Protein AF-A0A497BIM4-F1 (afdb_monomer_lite)

Radius of gyration: 32.73 Å; chains: 1; bounding box: 86×65×111 Å

Sequence (757 aa):
MAKRKPKIADESLDAFLTRMHGKGIIATAAEALPPRTRDILPTPLSLDIALSGGIPDGTICLITGKPKSGKCVDSKTTFAVTNHGLLNLEELKTLSKIMVVSSTGEVQRVSSWYDNGIDDVVKINTKFGSAISVTHNHPLMILDNDGIQRWKNGQDIKIGDILLCRRGDNVWGNRSIDNGDAYVYGLLIGDGHITSSRIQLSTKDSVCYKAFVDFVTRRGGKVLTYAGKDHHFNSTKHGTILLREGFYIKKYKQVPTFIRTCNINNICNMLSGYFDADGTVEKSRVNATTNSETLAIQIKTILMNLGILSNIRIRHIIPPGQIESRKYWEISIQNIESIKMFKDCIDFRIPRKRKALESLCNRKSSTKCDTVPHLNKPITALQTAVVADRGYFLPKTMNNLRTTINRWKRGDRKARRDMVRKMLDQFFDYRHTKEYQAIELLIDPHLFFDQVTSLDIDTVHTADLSVPIGKSFLANGIVNHNTTLCLELLRNAQILDRPAFYINIEKRCTPALLSTIQGLDPKKLQVVPHQIDKPLTAEDYLNIIERIAKTQEKAVVVVDSIAALSTMTEQEEQIGSNKDMAGPAKLLSAFFRRAQQIVDSKNVILIFISQMMSNREPRGPKYVEKGGVAVQYACSVWLKVTWTQQWERNAETNAPDGHDMHITVQSSAMGRPLLPCVLPLRYGIGIDVVKDIVTTAENLGLIEKAGAWYSIPMFAGDGDPPKFQGLARLSNFLKENPDKLKQLETEVRDVVLPTGE

Foldseek 3Di:
DDDDDDDPPPDDPQNVVCVVPNHDPDDPCCSVCPPDPFDALADQLLVCLQQLHHHGFLFEEEEEEAVDLFAWWFQQQWWFQWQQFTDGLVRCQPDPQTWFQAPVLDTFTFPDKFFDFKDKWKWFAFPLGFTITIHQQWWWWWQDLQRDIDTDGSVRDDFFTKTKFFFQSQRAAADDDDLLVLLLLLQCLFQWDFDLFKTKGFALAPLNVVSVQVVQVVVVFGWDDDPNGIIMTGHNVVSNVVVVQPSDDQQARARRSSQRSHHLSSVLSSNLNNCLRQWAQDPQKIKGKGLHPRRLLRVCLSLRHNLQRKGWDWDFDAPVPHPHTGIMIMIIGGFLVSLVSNCVRHAHPRPVRNVSSVVNNPDDGDDLFAFQANCQNLLVVLQVVVCVPPVGRDDPVPVVLVVVSVCRNVVVDTHHLVSLVVSLVRVVVCCVPPSSVSSVVSSPSRIGIIGGRDIDMDIHGIMDTQGLPNQWGAISRIIGHDDFNVLVSQLSCVVVVAQAEEECLSNNDDPVNNLFAPRRDPVRYHYPGQDPVDGDALVRSLVVVLVCLQPGAQHEYEYPALLRHHHPCRVPDDPPDPPCPCVQLVVVLVSLVSSSVSSNVRSYYYYHYWHWDQDPDPPDDRTDTDNDCSSVVSGQWYKYFHHKAFDQADPVVRHGQWIKTWIFTQHHNNRDHRDIGIFTAGTSHGTPSLCSLVVLCVVVVCWDDDPQKIFRCVCQPVHRTDIDRHPVRVSVVCVVPVVVSVVSSVVSCPVSNDDDD

Secondary structure (DSSP, 8-state):
------------HHHHHHHHH-TTSS--HHHHS------EE---HHHHHHHTSSEESSEEEEEEE-S-SS--EETTT-EEEETTEEEEHHHHTT-SS-EEE-TTS-EEE--EEEEEEEEEEEEEEETTS-EEEEETT-EEEEE-TTS-EEEEETTT--TT-EEEEE--------B---HHHHHHHHHHHHHEEE-SSEEEEE---HHHHHHHHHHHHTTT---EEETTTEEEEE-HHHHHHHHHTT---TTS----HHHHTB-HHHHHHHHHHHHHHHEEEETTEEEEEES-HHHHHHHHHHHHHTT---EEEEEEE--TT-SSPEEEEEEEE--HHHHHHHHHHT--SSHHHHHHHHHHHTS------SEE---HHHHHHHHHHHHHHHS-SS-GGGHHHHHHHHHHHTTSS-EEHHHHHHHHGGGGGGTTSHHHHHHHHHT-TTEEEEEEEEEEEEEEEEEEEE-TTTS---BTTB------HHHHHHHHHHHTT--EEEEESSS---HHHHTTSTT--TTTEEEEPPPSSSPPPHHHHHHHHHHHHHHSTT-EEEEE-GGG---HHHHHSPTT--S-TTHHHHHHHHHHHHHHHHHHHHT-EEEEEEEEEE---TTS-SEEETT-THHHHH-SEEEEEEEEEEPPBPTTTSSB-EEEEEEEEEE-SSS-TTEEEEEEEETTTEE-HHHHHHHHHHHTTSSEEETTEEE-GGG-TTSPPPEEESHHHHHHHHHH-HHHHHHHHHHHHHHHSPP--

Structure (mmCIF, N/CA/C/O backbone):
data_AF-A0A497BIM4-F1
#
_entry.id   AF-A0A497BIM4-F1
#
loop_
_atom_site.group_PDB
_atom_site.id
_atom_site.type_symbol
_atom_site.label_atom_id
_atom_site.label_alt_id
_atom_site.label_comp_id
_atom_site.label_asym_id
_atom_site.label_entity_id
_atom_site.label_seq_id
_atom_site.pdbx_PDB_ins_code
_atom_site.Cartn_x
_atom_site.Cartn_y
_atom_site.Cartn_z
_atom_site.occupancy
_atom_site.B_iso_or_equiv
_atom_site.auth_seq_id
_atom_site.auth_comp_id
_atom_site.auth_asym_id
_atom_site.auth_atom_id
_atom_site.pdbx_PDB_model_num
ATOM 1 N N . MET A 1 1 ? 45.864 33.673 67.321 1.00 39.50 1 MET A N 1
ATOM 2 C CA . MET A 1 1 ? 44.747 33.615 66.350 1.00 39.50 1 MET A CA 1
ATOM 3 C C . MET A 1 1 ? 43.684 32.659 66.869 1.00 39.50 1 MET A C 1
ATOM 5 O O . MET A 1 1 ? 43.915 31.458 66.901 1.00 39.50 1 MET A O 1
ATOM 9 N N . ALA A 1 2 ? 42.556 33.193 67.337 1.00 44.94 2 ALA A N 1
ATOM 10 C CA . ALA A 1 2 ? 41.431 32.411 67.842 1.00 44.94 2 ALA A CA 1
ATOM 11 C C . ALA A 1 2 ? 40.571 31.892 66.676 1.00 44.94 2 ALA A C 1
ATOM 13 O O . ALA A 1 2 ? 40.090 32.684 65.867 1.00 44.94 2 ALA A O 1
ATOM 14 N N . LYS A 1 3 ? 40.345 30.575 66.595 1.00 45.78 3 LYS A N 1
ATOM 15 C CA . LYS A 1 3 ? 39.303 29.998 65.733 1.00 45.78 3 LYS A CA 1
ATOM 16 C C . LYS A 1 3 ? 38.019 29.834 66.543 1.00 45.78 3 LYS A C 1
ATOM 18 O O . LYS A 1 3 ? 37.928 28.979 67.418 1.00 45.78 3 LYS A O 1
ATOM 23 N N . ARG A 1 4 ? 37.029 30.666 66.213 1.00 48.44 4 ARG A N 1
ATOM 24 C CA . ARG A 1 4 ? 35.614 30.492 66.563 1.00 48.44 4 ARG A CA 1
ATOM 25 C C . ARG A 1 4 ? 35.123 29.123 66.067 1.00 48.44 4 ARG A C 1
ATOM 27 O O . ARG A 1 4 ? 35.264 28.824 64.885 1.00 48.44 4 ARG A O 1
ATOM 34 N N . LYS A 1 5 ? 34.473 28.348 66.936 1.00 44.19 5 LYS A N 1
ATOM 35 C CA . LYS A 1 5 ? 33.428 27.388 66.545 1.00 44.19 5 LYS A CA 1
ATOM 36 C C . LYS A 1 5 ? 32.089 27.979 67.001 1.00 44.19 5 LYS A C 1
ATOM 38 O O . LYS A 1 5 ? 31.977 28.290 68.187 1.00 44.19 5 LYS A O 1
ATOM 43 N N . PRO A 1 6 ? 31.099 28.188 66.119 1.00 46.53 6 PRO A N 1
ATOM 44 C CA . PRO A 1 6 ? 29.772 28.581 66.563 1.00 46.53 6 PRO A CA 1
ATOM 45 C C . PRO A 1 6 ? 29.041 27.356 67.128 1.00 46.53 6 PRO A C 1
ATOM 47 O O . PRO A 1 6 ? 29.073 26.275 66.542 1.00 46.53 6 PRO A O 1
ATOM 50 N N . LYS A 1 7 ? 28.401 27.547 68.286 1.00 48.41 7 LYS A N 1
ATOM 51 C CA . LYS A 1 7 ? 27.388 26.649 68.846 1.00 48.41 7 LYS A CA 1
ATOM 52 C C . LYS A 1 7 ? 26.208 26.596 67.870 1.00 48.41 7 LYS A C 1
ATOM 54 O O . LYS A 1 7 ? 25.489 27.584 67.752 1.00 48.41 7 LYS A O 1
ATOM 59 N N . ILE A 1 8 ? 26.014 25.471 67.191 1.00 53.88 8 ILE A N 1
ATOM 60 C CA . ILE A 1 8 ? 24.698 25.108 66.658 1.00 53.88 8 ILE A CA 1
ATOM 61 C C . ILE A 1 8 ? 23.973 24.478 67.845 1.00 53.88 8 ILE A C 1
ATOM 63 O O . ILE A 1 8 ? 24.391 23.434 68.339 1.00 53.88 8 ILE A O 1
ATOM 67 N N . ALA A 1 9 ? 22.998 25.204 68.386 1.00 55.97 9 ALA A N 1
ATOM 68 C CA . ALA A 1 9 ? 22.091 24.694 69.403 1.00 55.97 9 ALA A CA 1
ATOM 69 C C . ALA A 1 9 ? 21.208 23.593 68.797 1.00 55.97 9 ALA A C 1
ATOM 71 O O . ALA A 1 9 ? 20.933 23.643 67.598 1.00 55.97 9 ALA A O 1
ATOM 72 N N . ASP A 1 10 ? 20.790 22.644 69.638 1.00 60.59 10 ASP A N 1
ATOM 73 C CA . ASP A 1 10 ? 19.858 21.533 69.386 1.00 60.59 10 ASP A CA 1
ATOM 74 C C . ASP A 1 10 ? 18.480 22.004 68.864 1.00 60.59 10 ASP A C 1
ATOM 76 O O . ASP A 1 10 ? 17.450 21.846 69.517 1.00 60.59 10 ASP A O 1
ATOM 80 N N . GLU A 1 11 ? 18.428 22.628 67.688 1.00 66.88 11 GLU A N 1
ATOM 81 C CA . GLU A 1 11 ? 17.179 22.791 66.949 1.00 66.88 11 GLU A CA 1
ATOM 82 C C . GLU A 1 11 ? 16.790 21.397 66.442 1.00 66.88 11 GLU A C 1
ATOM 84 O O . GLU A 1 11 ? 17.564 20.751 65.730 1.00 66.88 11 GLU A O 1
ATOM 89 N N . SER A 1 12 ? 15.617 20.897 66.847 1.00 76.38 12 SER A N 1
ATOM 90 C CA . SER A 1 12 ? 15.132 19.616 66.336 1.00 76.38 12 SER A CA 1
ATOM 91 C C . SER A 1 12 ? 15.028 19.693 64.812 1.00 76.38 12 SER A C 1
ATOM 93 O O . SER A 1 12 ? 14.703 20.744 64.252 1.00 76.38 12 SER A O 1
ATOM 95 N N . LEU A 1 13 ? 15.300 18.580 64.127 1.00 75.12 13 LEU A N 1
ATOM 96 C CA . LEU A 1 13 ? 15.223 18.507 62.665 1.00 75.12 13 LEU A CA 1
ATOM 97 C C . LEU A 1 13 ? 13.883 19.053 62.141 1.00 75.12 13 LEU A C 1
ATOM 99 O O . LEU A 1 13 ? 13.851 19.761 61.139 1.00 75.12 13 LEU A O 1
ATOM 103 N N . ASP A 1 14 ? 12.798 18.778 62.863 1.00 75.19 14 ASP A N 1
ATOM 104 C CA . ASP A 1 14 ? 11.454 19.244 62.536 1.00 75.19 14 ASP A CA 1
ATOM 105 C C . ASP A 1 14 ? 11.292 20.770 62.662 1.00 75.19 14 ASP A C 1
ATOM 107 O O . ASP A 1 14 ? 10.736 21.413 61.768 1.00 75.19 14 ASP A O 1
ATOM 111 N N . ALA A 1 15 ? 11.851 21.381 63.714 1.00 77.62 15 ALA A N 1
ATOM 112 C CA . ALA A 1 15 ? 11.841 22.833 63.893 1.00 77.62 15 ALA A CA 1
ATOM 113 C C . ALA A 1 15 ? 12.691 23.543 62.826 1.00 77.62 15 ALA A C 1
ATOM 115 O O . ALA A 1 15 ? 12.239 24.521 62.224 1.00 77.62 15 ALA A O 1
ATOM 116 N N . PHE A 1 16 ? 13.876 22.997 62.527 1.00 80.69 16 PHE A N 1
ATOM 117 C CA . PHE A 1 16 ? 14.761 23.507 61.480 1.00 80.69 16 PHE A CA 1
ATOM 118 C C . PHE A 1 16 ? 14.086 23.464 60.105 1.00 80.69 16 PHE A C 1
ATOM 120 O O . PHE A 1 16 ? 14.068 24.463 59.383 1.00 80.69 16 PHE A O 1
ATOM 127 N N . LEU A 1 17 ? 13.492 22.324 59.743 1.00 79.12 17 LEU A N 1
ATOM 128 C CA . LEU A 1 17 ? 12.831 22.158 58.451 1.00 79.12 17 LEU A CA 1
ATOM 129 C C . LEU A 1 17 ? 11.573 23.020 58.352 1.00 79.12 17 LEU A C 1
ATOM 131 O O . LEU A 1 17 ? 11.411 23.726 57.358 1.00 79.12 17 LEU A O 1
ATOM 135 N N . THR A 1 18 ? 10.741 23.053 59.396 1.00 80.56 18 THR A N 1
ATOM 136 C CA . THR A 1 18 ? 9.537 23.896 59.440 1.00 80.56 18 THR A CA 1
ATOM 137 C C . THR A 1 18 ? 9.866 25.375 59.251 1.00 80.56 18 THR A C 1
ATOM 139 O O . THR A 1 18 ? 9.158 26.091 58.541 1.00 80.56 18 THR A O 1
ATOM 142 N N . ARG A 1 19 ? 10.971 25.842 59.841 1.00 80.69 19 ARG A N 1
ATOM 143 C CA . ARG A 1 19 ? 11.464 27.210 59.658 1.00 80.69 19 ARG A CA 1
ATOM 144 C C . ARG A 1 19 ? 11.969 27.470 58.236 1.00 80.69 19 ARG A C 1
ATOM 146 O O . ARG A 1 19 ? 11.789 28.575 57.733 1.00 80.69 19 ARG A O 1
ATOM 153 N N . MET A 1 20 ? 12.602 26.483 57.600 1.00 80.81 20 MET A N 1
ATOM 154 C CA . MET A 1 20 ? 13.221 26.630 56.278 1.00 80.81 20 MET A CA 1
ATOM 155 C C . MET A 1 20 ? 12.241 26.491 55.106 1.00 80.81 20 MET A C 1
ATOM 157 O O . MET A 1 20 ? 12.407 27.203 54.116 1.00 80.81 20 MET A O 1
ATOM 161 N N . HIS A 1 21 ? 11.239 25.606 55.182 1.00 83.44 21 HIS A N 1
ATOM 162 C CA . HIS A 1 21 ? 10.301 25.395 54.066 1.00 83.44 21 HIS A CA 1
ATOM 163 C C . HIS A 1 21 ? 8.813 25.303 54.464 1.00 83.44 21 HIS A C 1
ATOM 165 O O . HIS A 1 21 ? 7.987 24.929 53.634 1.00 83.44 21 HIS A O 1
ATOM 171 N N . GLY A 1 22 ? 8.455 25.690 55.694 1.00 77.50 22 GLY A N 1
ATOM 172 C CA . GLY A 1 22 ? 7.074 25.695 56.193 1.00 77.50 22 GLY A CA 1
ATOM 173 C C . GLY A 1 22 ? 6.664 24.403 56.913 1.00 77.50 22 GLY A C 1
ATOM 174 O O . GLY A 1 22 ? 7.367 23.398 56.877 1.00 77.50 22 GLY A O 1
ATOM 175 N N . LYS A 1 23 ? 5.517 24.430 57.608 1.00 71.62 23 LYS A N 1
ATOM 176 C CA . LYS A 1 23 ? 4.975 23.255 58.322 1.00 71.62 23 LYS A CA 1
ATOM 177 C C . LYS A 1 23 ? 4.615 22.126 57.342 1.00 71.62 23 LYS A C 1
ATOM 179 O O . LYS A 1 23 ? 4.095 22.406 56.267 1.00 71.62 23 LYS A O 1
ATOM 184 N N . GLY A 1 24 ? 4.821 20.870 57.753 1.00 68.12 24 GLY A N 1
ATOM 185 C CA . GLY A 1 24 ? 4.382 19.674 57.010 1.00 68.12 24 GLY A CA 1
ATOM 186 C C . GLY A 1 24 ? 5.412 19.058 56.054 1.00 68.12 24 GLY A C 1
ATOM 187 O O . GLY A 1 24 ? 5.053 18.208 55.247 1.00 68.12 24 GLY A O 1
ATOM 188 N N . ILE A 1 25 ? 6.684 19.467 56.123 1.00 75.62 25 ILE A N 1
ATOM 189 C CA . ILE A 1 25 ? 7.776 18.858 55.334 1.00 75.62 25 ILE A CA 1
ATOM 190 C C . ILE A 1 25 ? 8.087 17.442 55.812 1.00 75.62 25 ILE A C 1
ATOM 192 O O . ILE A 1 25 ? 8.344 16.555 55.000 1.00 75.62 25 ILE A O 1
ATOM 196 N N . ILE A 1 26 ? 8.099 17.250 57.132 1.00 71.19 26 ILE A N 1
ATOM 197 C CA . ILE A 1 26 ? 8.121 15.931 57.747 1.00 71.19 26 ILE A CA 1
ATOM 198 C C . ILE A 1 26 ? 6.693 15.644 58.180 1.00 71.19 26 ILE A C 1
ATOM 200 O O . ILE A 1 26 ? 6.091 16.399 58.938 1.00 71.19 26 ILE A O 1
ATOM 204 N N . ALA A 1 27 ? 6.166 14.550 57.665 1.00 71.88 27 ALA A N 1
ATOM 205 C CA . ALA A 1 27 ? 4.867 14.017 58.011 1.00 71.88 27 ALA A CA 1
ATOM 206 C C . ALA A 1 27 ? 5.028 12.507 58.184 1.00 71.88 27 ALA A C 1
ATOM 208 O O . ALA A 1 27 ? 5.932 11.892 57.602 1.00 71.88 27 ALA A O 1
ATOM 209 N N . THR A 1 28 ? 4.182 11.902 59.010 1.00 72.62 28 THR A N 1
ATOM 210 C CA . THR A 1 28 ? 4.151 10.440 59.103 1.00 72.62 28 THR A CA 1
ATOM 211 C C . THR A 1 28 ? 3.763 9.851 57.746 1.00 72.62 28 THR A C 1
ATOM 213 O O . THR A 1 28 ? 3.113 10.513 56.939 1.00 72.62 28 THR A O 1
ATOM 216 N N . ALA A 1 29 ? 4.136 8.598 57.466 1.00 63.69 29 ALA A N 1
ATOM 217 C CA . ALA A 1 29 ? 3.766 7.959 56.200 1.00 63.69 29 ALA A CA 1
ATOM 218 C C . ALA A 1 29 ? 2.244 8.014 55.945 1.00 63.69 29 ALA A C 1
ATOM 220 O O . ALA A 1 29 ? 1.834 8.213 54.810 1.00 63.69 29 ALA A O 1
ATOM 221 N N . ALA A 1 30 ? 1.423 7.931 56.998 1.00 66.56 30 ALA A N 1
ATOM 222 C CA . ALA A 1 30 ? -0.033 8.055 56.915 1.00 66.56 30 ALA A CA 1
ATOM 223 C C . ALA A 1 30 ? -0.513 9.465 56.510 1.00 66.56 30 ALA A C 1
ATOM 225 O O . ALA A 1 30 ? -1.481 9.595 55.768 1.00 66.56 30 ALA A O 1
ATOM 226 N N . GLU A 1 31 ? 0.167 10.519 56.965 1.00 66.62 31 GLU A N 1
ATOM 227 C CA . GLU A 1 31 ? -0.158 11.917 56.641 1.00 66.62 31 GLU A CA 1
ATOM 228 C C . GLU A 1 31 ? 0.426 12.358 55.287 1.00 66.62 31 GLU A C 1
ATOM 230 O O . GLU A 1 31 ? -0.186 13.152 54.575 1.00 66.62 31 GLU A O 1
ATOM 235 N N . ALA A 1 32 ? 1.606 11.844 54.921 1.00 63.03 32 ALA A N 1
ATOM 236 C CA . ALA A 1 32 ? 2.309 12.174 53.679 1.00 63.03 32 ALA A CA 1
ATOM 237 C C . ALA A 1 32 ? 1.803 11.381 52.463 1.00 63.03 32 ALA A C 1
ATOM 239 O O . ALA A 1 32 ? 1.887 11.860 51.330 1.00 63.03 32 ALA A O 1
ATOM 240 N N . LEU A 1 33 ? 1.307 10.161 52.688 1.00 61.69 33 LEU A N 1
ATOM 241 C CA . LEU A 1 33 ? 0.831 9.234 51.660 1.00 61.69 33 LEU A CA 1
ATOM 242 C C . LEU A 1 33 ? -0.637 8.855 51.924 1.00 61.69 33 LEU A C 1
ATOM 244 O O . LEU A 1 33 ? -0.930 7.669 52.100 1.00 61.69 33 LEU A O 1
ATOM 248 N N . PRO A 1 34 ? -1.581 9.820 51.964 1.00 53.81 34 PRO A N 1
ATOM 249 C CA . PRO A 1 34 ? -2.994 9.466 52.023 1.00 53.81 34 PRO A CA 1
ATOM 250 C C . PRO A 1 34 ? -3.334 8.583 50.809 1.00 53.81 34 PRO A C 1
ATOM 252 O O . PRO A 1 34 ? -2.734 8.782 49.743 1.00 53.81 34 PRO A O 1
ATOM 255 N N . PRO A 1 35 ? -4.269 7.621 50.929 1.00 53.66 35 PRO A N 1
ATOM 256 C CA . PRO A 1 35 ? -4.671 6.779 49.808 1.00 53.66 35 PRO A CA 1
ATOM 257 C C . PRO A 1 35 ? -5.156 7.678 48.666 1.00 53.66 35 PRO A C 1
ATOM 259 O O . PRO A 1 35 ? -6.240 8.256 48.713 1.00 53.66 35 PRO A O 1
ATOM 262 N N . ARG A 1 36 ? -4.309 7.867 47.648 1.00 52.06 36 ARG A N 1
ATOM 263 C CA . ARG A 1 36 ? -4.657 8.644 46.459 1.00 52.06 36 ARG A CA 1
ATOM 264 C C . ARG A 1 36 ? -5.596 7.784 45.621 1.00 52.06 36 ARG A C 1
ATOM 266 O O . ARG A 1 36 ? -5.133 6.974 44.824 1.00 52.06 36 ARG A O 1
ATOM 273 N N . THR A 1 37 ? -6.902 7.988 45.753 1.00 55.81 37 THR A N 1
ATOM 274 C CA . THR A 1 37 ? -7.857 7.560 44.726 1.00 55.81 37 THR A CA 1
ATOM 275 C C . THR A 1 37 ? -7.668 8.481 43.525 1.00 55.81 37 THR A C 1
ATOM 277 O O . THR A 1 37 ? -8.210 9.586 43.484 1.00 55.81 37 THR A O 1
ATOM 280 N N . ARG A 1 38 ? -6.798 8.093 42.588 1.00 65.69 38 ARG A N 1
ATOM 281 C CA . ARG A 1 38 ? -6.674 8.804 41.313 1.00 65.69 38 ARG A CA 1
ATOM 282 C C . ARG A 1 38 ? -7.852 8.419 40.432 1.00 65.69 38 ARG A C 1
ATOM 284 O O . ARG A 1 38 ? -8.140 7.234 40.286 1.00 65.69 38 ARG A O 1
ATOM 291 N N . ASP A 1 39 ? -8.488 9.417 39.829 1.00 80.44 39 ASP A N 1
ATOM 292 C CA . ASP A 1 39 ? -9.435 9.175 38.745 1.00 80.44 39 ASP A CA 1
ATOM 293 C C . ASP A 1 39 ? -8.724 8.447 37.595 1.00 80.44 39 ASP A C 1
ATOM 295 O O . ASP A 1 39 ? -7.511 8.574 37.402 1.00 80.44 39 ASP A O 1
ATOM 299 N N . ILE A 1 40 ? -9.486 7.674 36.829 1.00 85.12 40 ILE A N 1
ATOM 300 C CA . ILE A 1 40 ? -8.975 6.813 35.763 1.00 85.12 40 ILE A CA 1
ATOM 301 C C . ILE A 1 40 ? -9.602 7.200 34.425 1.00 85.12 40 ILE A C 1
ATOM 303 O O . ILE A 1 40 ? -10.794 7.497 34.327 1.00 85.12 40 ILE A O 1
ATOM 307 N N . LEU A 1 41 ? -8.800 7.181 33.363 1.00 86.12 41 LEU A N 1
ATOM 308 C CA . LEU A 1 41 ? -9.306 7.110 32.001 1.00 86.12 41 LEU A CA 1
ATOM 309 C C . LEU A 1 41 ? -9.635 5.637 31.709 1.00 86.12 41 LEU A C 1
ATOM 311 O O . LEU A 1 41 ? -8.709 4.817 31.660 1.00 86.12 41 LEU A O 1
ATOM 315 N N . PRO A 1 42 ? -10.920 5.292 31.510 1.00 80.31 42 PRO A N 1
ATOM 316 C CA . PRO A 1 42 ? -11.339 3.917 31.323 1.00 80.31 42 PRO A CA 1
ATOM 317 C C . PRO A 1 42 ? -10.743 3.357 30.039 1.00 80.31 42 PRO A C 1
ATOM 319 O O . PRO A 1 42 ? -10.654 4.033 29.005 1.00 80.31 42 PRO A O 1
ATOM 322 N N . THR A 1 43 ? -10.360 2.091 30.111 1.00 84.31 43 THR A N 1
ATOM 323 C CA . THR A 1 43 ? -9.870 1.317 28.974 1.00 84.31 43 THR A CA 1
ATOM 324 C C . THR A 1 43 ? -10.797 0.129 28.711 1.00 84.31 43 THR A C 1
ATOM 326 O O . THR A 1 43 ? -11.650 -0.168 29.549 1.00 84.31 43 THR A O 1
ATOM 329 N N . PRO A 1 44 ? -10.705 -0.537 27.545 1.00 82.94 44 PRO A N 1
ATOM 330 C CA . PRO A 1 44 ? -11.429 -1.790 27.338 1.00 82.94 44 PRO A CA 1
ATOM 331 C C . PRO A 1 44 ? -11.088 -2.797 28.444 1.00 82.94 44 PRO A C 1
ATOM 333 O O . PRO A 1 44 ? -9.943 -2.830 28.895 1.00 82.94 44 PRO A O 1
ATOM 336 N N . LEU A 1 45 ? -12.068 -3.591 28.876 1.00 84.19 45 LEU A N 1
ATOM 337 C CA . LEU A 1 45 ? -12.023 -4.419 30.081 1.00 84.19 45 LEU A CA 1
ATOM 338 C C . LEU A 1 45 ? -10.752 -5.267 30.209 1.00 84.19 45 LEU A C 1
ATOM 340 O O . LEU A 1 45 ? -10.161 -5.309 31.285 1.00 84.19 45 LEU A O 1
ATOM 344 N N . SER A 1 46 ? -10.296 -5.918 29.138 1.00 86.31 46 SER A N 1
ATOM 345 C CA . SER A 1 46 ? -9.096 -6.762 29.224 1.00 86.31 46 SER A CA 1
ATOM 346 C C . SER A 1 46 ? -7.811 -5.958 29.451 1.00 86.31 46 SER A C 1
ATOM 348 O O . SER A 1 46 ? -6.907 -6.414 30.157 1.00 86.31 46 SER A O 1
ATOM 350 N N . LEU A 1 47 ? -7.716 -4.748 28.891 1.00 83.19 47 LEU A N 1
ATOM 351 C CA . LEU A 1 47 ? -6.627 -3.819 29.193 1.00 83.19 47 LEU A CA 1
ATOM 352 C C . LEU A 1 47 ? -6.799 -3.207 30.585 1.00 83.19 47 LEU A C 1
ATOM 354 O O . LEU A 1 47 ? -5.812 -3.026 31.292 1.00 83.19 47 LEU A O 1
ATOM 358 N N . ASP A 1 48 ? -8.036 -2.947 30.990 1.00 83.25 48 ASP A N 1
ATOM 359 C CA . ASP A 1 48 ? -8.379 -2.384 32.289 1.00 83.25 48 ASP A CA 1
ATOM 360 C C . ASP A 1 48 ? -7.941 -3.308 33.424 1.00 83.25 48 ASP A C 1
ATOM 362 O O . ASP A 1 48 ? -7.265 -2.873 34.351 1.00 83.25 48 ASP A O 1
ATOM 366 N N . ILE A 1 49 ? -8.214 -4.605 33.285 1.00 82.25 49 ILE A N 1
ATOM 367 C CA . ILE A 1 49 ? -7.736 -5.671 34.169 1.00 82.25 49 ILE A CA 1
ATOM 368 C C . ILE A 1 49 ? -6.207 -5.701 34.219 1.00 82.25 49 ILE A C 1
ATOM 370 O O . ILE A 1 49 ? -5.621 -5.704 35.302 1.00 82.25 49 ILE A O 1
ATOM 374 N N . ALA A 1 50 ? -5.545 -5.681 33.057 1.00 84.06 50 ALA A N 1
ATOM 375 C CA . ALA A 1 50 ? -4.085 -5.725 32.988 1.00 84.06 50 ALA A CA 1
ATOM 376 C C . ALA A 1 50 ? -3.421 -4.473 33.592 1.00 84.06 50 ALA A C 1
ATOM 378 O O . ALA A 1 50 ? -2.282 -4.536 34.057 1.00 84.06 50 ALA A O 1
ATOM 379 N N . LEU A 1 51 ? -4.128 -3.341 33.603 1.00 82.75 51 LEU A N 1
ATOM 380 C CA . LEU A 1 51 ? -3.705 -2.100 34.248 1.00 82.75 51 LEU A CA 1
ATOM 381 C C . LEU A 1 51 ? -4.183 -1.964 35.701 1.00 82.75 51 LEU A C 1
ATOM 383 O O . LEU A 1 51 ? -3.690 -1.080 36.398 1.00 82.75 51 LEU A O 1
ATOM 387 N N . SER A 1 52 ? -5.077 -2.845 36.156 1.00 77.62 52 SER A N 1
ATOM 388 C CA . SER A 1 52 ? -5.760 -2.782 37.453 1.00 77.62 52 SER A CA 1
ATOM 389 C C . SER A 1 52 ? -6.617 -1.519 37.629 1.00 77.62 52 SER A C 1
ATOM 391 O O . SER A 1 52 ? -6.527 -0.841 38.646 1.00 77.62 52 SER A O 1
ATOM 393 N N . GLY A 1 53 ? -7.446 -1.213 36.624 1.00 73.31 53 GLY A N 1
ATOM 394 C CA . GLY A 1 53 ? -8.421 -0.114 36.631 1.00 73.31 53 GLY A CA 1
ATOM 395 C C . GLY A 1 53 ? -8.203 0.962 35.560 1.00 73.31 53 GLY A C 1
ATOM 396 O O . GLY A 1 53 ? -8.772 2.037 35.661 1.00 73.31 53 GLY A O 1
ATOM 397 N N . GLY A 1 54 ? -7.356 0.730 34.553 1.00 83.88 54 GLY A N 1
ATOM 398 C CA . GLY A 1 54 ? -7.183 1.660 33.426 1.00 83.88 54 GLY A CA 1
ATOM 399 C C . GLY A 1 54 ? -6.003 2.619 33.574 1.00 83.88 54 GLY A C 1
ATOM 400 O O . GLY A 1 54 ? -5.012 2.306 34.233 1.00 83.88 54 GLY A O 1
ATOM 401 N N . ILE A 1 55 ? -6.047 3.773 32.895 1.00 86.81 55 ILE A N 1
ATOM 402 C CA . ILE A 1 55 ? -4.925 4.731 32.904 1.00 86.81 55 ILE A CA 1
ATOM 403 C C . ILE A 1 55 ? -5.199 5.807 33.963 1.00 86.81 55 ILE A C 1
ATOM 405 O O . ILE A 1 55 ? -6.090 6.626 33.746 1.00 86.81 55 ILE A O 1
ATOM 409 N N . PRO A 1 56 ? -4.448 5.858 35.077 1.00 86.38 56 PRO A N 1
ATOM 410 C CA . PRO A 1 56 ? -4.694 6.844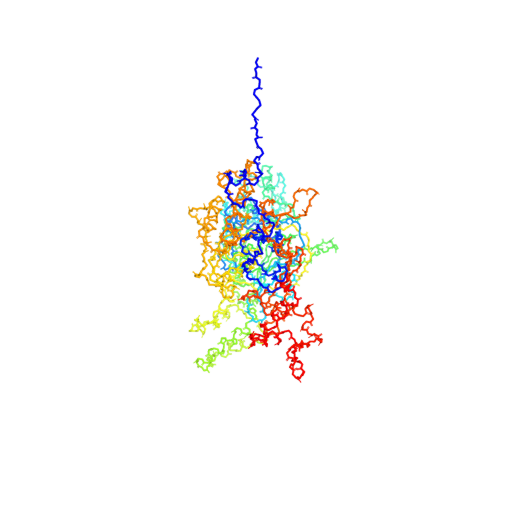 36.121 1.00 86.38 56 PRO A CA 1
ATOM 411 C C . PRO A 1 56 ? -4.347 8.256 35.655 1.00 86.38 56 PRO A C 1
ATOM 413 O O . PRO A 1 56 ? -3.396 8.468 34.896 1.00 86.38 56 PRO A O 1
ATOM 416 N N . ASP A 1 57 ? -5.080 9.233 36.168 1.00 87.81 57 ASP A N 1
ATOM 417 C CA . ASP A 1 57 ? -4.781 10.646 35.990 1.00 87.81 57 ASP A CA 1
ATOM 418 C C . ASP A 1 57 ? -3.370 10.989 36.487 1.00 87.81 57 ASP A C 1
ATOM 420 O O . ASP A 1 57 ? -2.800 10.338 37.370 1.00 87.81 57 ASP A O 1
ATOM 424 N N . GLY A 1 58 ? -2.771 12.009 35.875 1.00 87.19 58 GLY A N 1
ATOM 425 C CA . GLY A 1 58 ? -1.407 12.408 36.204 1.00 87.19 58 GLY A CA 1
ATOM 426 C C . GLY A 1 58 ? -0.336 11.469 35.650 1.00 87.19 58 GLY A C 1
ATOM 427 O O . GLY A 1 58 ? 0.760 11.377 36.207 1.00 87.19 58 GLY A O 1
ATOM 428 N N . THR A 1 59 ? -0.628 10.795 34.534 1.00 88.75 59 THR A N 1
ATOM 429 C CA . THR A 1 59 ? 0.243 9.770 33.950 1.00 88.75 59 THR A CA 1
ATOM 430 C C . THR A 1 59 ? 0.794 10.153 32.584 1.00 88.75 59 THR A C 1
ATOM 432 O O . THR A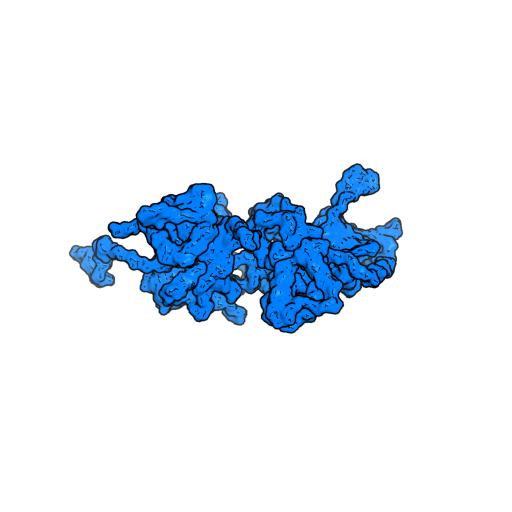 1 59 ? 0.107 10.689 31.713 1.00 88.75 59 THR A O 1
ATOM 435 N N . ILE A 1 60 ? 2.050 9.771 32.367 1.00 91.19 60 ILE A N 1
ATOM 436 C CA . ILE A 1 60 ? 2.642 9.671 31.037 1.00 91.19 60 ILE A CA 1
ATOM 437 C C . ILE A 1 60 ? 2.512 8.218 30.579 1.00 91.19 60 ILE A C 1
ATOM 439 O O . ILE A 1 60 ? 3.061 7.302 31.195 1.00 91.19 60 ILE A O 1
ATOM 443 N N . CYS A 1 61 ? 1.756 8.016 29.507 1.00 88.88 61 CYS A N 1
ATOM 444 C CA . CYS A 1 61 ? 1.548 6.737 28.856 1.00 88.88 61 CYS A CA 1
ATOM 445 C C . CYS A 1 61 ? 2.429 6.645 27.608 1.00 88.88 61 CYS A C 1
ATOM 447 O O . CYS A 1 61 ? 2.463 7.557 26.781 1.00 88.88 61 CYS A O 1
ATOM 449 N N . LEU A 1 62 ? 3.127 5.527 27.455 1.00 88.12 62 LEU A N 1
ATOM 450 C CA . LEU A 1 62 ? 3.908 5.211 26.273 1.00 88.12 62 LEU A CA 1
ATOM 451 C C . LEU A 1 62 ? 3.271 4.014 25.565 1.00 88.12 62 LEU A C 1
ATOM 453 O O . LEU A 1 62 ? 3.116 2.946 26.152 1.00 88.12 62 LEU A O 1
ATOM 457 N N . ILE A 1 63 ? 2.917 4.182 24.294 1.00 80.88 63 ILE A N 1
ATOM 458 C CA . ILE A 1 63 ? 2.427 3.099 23.443 1.00 80.88 63 ILE A CA 1
ATOM 459 C C . ILE A 1 63 ? 3.484 2.818 22.392 1.00 80.88 63 ILE A C 1
ATOM 461 O O . ILE A 1 63 ? 3.845 3.693 21.600 1.00 80.88 63 ILE A O 1
ATOM 465 N N . THR A 1 64 ? 3.970 1.583 22.381 1.00 72.31 64 THR A N 1
ATOM 466 C CA . THR A 1 64 ? 5.032 1.173 21.473 1.00 72.31 64 THR A CA 1
ATOM 467 C C . THR A 1 64 ? 4.656 -0.081 20.727 1.00 72.31 64 THR A C 1
ATOM 469 O O . THR A 1 64 ? 3.917 -0.945 21.196 1.00 72.31 64 THR A O 1
ATOM 472 N N . GLY A 1 65 ? 5.161 -0.168 19.512 1.00 55.62 65 GLY A N 1
ATOM 473 C CA . GLY A 1 65 ? 5.155 -1.387 18.732 1.00 55.62 65 GLY A CA 1
ATOM 474 C C . GLY A 1 65 ? 6.544 -1.575 18.160 1.00 55.62 65 GLY A C 1
ATOM 475 O O . GLY A 1 65 ? 7.290 -0.605 17.998 1.00 55.62 65 GLY A O 1
ATOM 476 N N . LYS A 1 66 ? 6.895 -2.816 17.809 1.00 46.34 66 LYS A N 1
ATOM 477 C CA . LYS A 1 66 ? 8.034 -3.051 16.911 1.00 46.34 66 LYS A CA 1
ATOM 478 C C . LYS A 1 66 ? 7.952 -2.069 15.727 1.00 46.34 66 LYS A C 1
ATOM 480 O O . LYS A 1 66 ? 6.823 -1.777 15.306 1.00 46.34 66 LYS A O 1
ATOM 485 N N . PRO A 1 67 ? 9.077 -1.575 15.156 1.00 39.69 67 PRO A N 1
ATOM 486 C CA . PRO A 1 67 ? 8.962 -1.038 13.808 1.00 39.69 67 PRO A CA 1
ATOM 487 C C . PRO A 1 67 ? 8.452 -2.240 13.037 1.00 39.69 67 PRO A C 1
ATOM 489 O O . PRO A 1 67 ? 9.118 -3.272 13.043 1.00 39.69 67 PRO A O 1
ATOM 492 N N . LYS A 1 68 ? 7.213 -2.169 12.559 1.00 37.50 68 LYS A N 1
ATOM 493 C CA . LYS A 1 68 ? 6.402 -3.349 12.249 1.00 37.50 68 LYS A CA 1
ATOM 494 C C . LYS A 1 68 ? 5.724 -4.070 13.435 1.00 37.50 68 LYS A C 1
ATOM 496 O O . LYS A 1 68 ? 6.083 -5.189 13.784 1.00 37.50 68 LYS A O 1
ATOM 501 N N . SER A 1 69 ? 4.575 -3.556 13.876 1.00 36.44 69 SER A N 1
ATOM 502 C CA . SER A 1 69 ? 3.369 -4.414 13.902 1.00 36.44 69 SER A CA 1
ATOM 503 C C . SER A 1 69 ? 2.840 -4.729 12.481 1.00 36.44 69 SER A C 1
ATOM 505 O O . SER A 1 69 ? 1.877 -5.466 12.329 1.00 36.44 69 SER A O 1
ATOM 507 N N . GLY A 1 70 ? 3.498 -4.187 11.448 1.00 39.03 70 GLY A N 1
ATOM 508 C CA . GLY A 1 70 ? 4.169 -4.912 10.357 1.00 39.03 70 GLY A CA 1
ATOM 509 C C . GLY A 1 70 ? 3.520 -4.874 8.999 1.00 39.03 70 GLY A C 1
ATOM 510 O O . GLY A 1 70 ? 2.560 -5.567 8.713 1.00 39.03 70 GLY A O 1
ATOM 511 N N . LYS A 1 71 ? 4.048 -3.990 8.154 1.00 49.91 71 LYS A N 1
ATOM 512 C CA . LYS A 1 71 ? 3.552 -3.766 6.802 1.00 49.91 71 LYS A CA 1
ATOM 513 C C . LYS A 1 71 ? 4.704 -3.293 5.945 1.00 49.91 71 LYS A C 1
ATOM 515 O O . LYS A 1 71 ? 4.823 -2.110 5.666 1.00 49.91 71 LYS A O 1
ATOM 520 N N . CYS A 1 72 ? 5.589 -4.205 5.563 1.00 50.12 72 CYS A N 1
ATOM 521 C CA . CYS A 1 72 ? 6.742 -3.852 4.737 1.00 50.12 72 CYS A CA 1
ATOM 522 C C . CYS A 1 72 ? 6.788 -4.700 3.480 1.00 50.12 72 CYS A C 1
ATOM 524 O O . CYS A 1 72 ? 6.160 -5.757 3.411 1.00 50.12 72 CYS A O 1
ATOM 526 N N . VAL A 1 73 ? 7.487 -4.184 2.480 1.00 45.28 73 VAL A N 1
ATOM 527 C CA . VAL A 1 73 ? 7.652 -4.826 1.178 1.00 45.28 73 VAL A CA 1
ATOM 528 C C . VAL A 1 73 ? 9.133 -5.051 0.924 1.00 45.28 73 VAL A C 1
ATOM 530 O O . VAL A 1 73 ? 9.981 -4.371 1.509 1.00 45.28 73 VAL A O 1
ATOM 533 N N . ASP A 1 74 ? 9.455 -6.009 0.064 1.00 67.25 74 ASP A N 1
ATOM 534 C CA . ASP A 1 74 ? 10.830 -6.245 -0.380 1.00 67.25 74 ASP A CA 1
ATOM 535 C C . ASP A 1 74 ? 11.438 -4.957 -0.954 1.00 67.25 74 ASP A C 1
ATOM 537 O O . ASP A 1 74 ? 10.884 -4.355 -1.878 1.00 67.25 74 ASP A O 1
ATOM 541 N N . SER A 1 75 ? 12.585 -4.531 -0.418 1.00 67.12 75 SER A N 1
ATOM 542 C CA . SER A 1 75 ? 13.199 -3.255 -0.778 1.00 67.12 75 SER A CA 1
ATOM 543 C C . SER A 1 75 ? 13.813 -3.231 -2.182 1.00 67.12 75 SER A C 1
ATOM 545 O O . SER A 1 75 ? 13.987 -2.157 -2.757 1.00 67.12 75 SER A O 1
ATOM 547 N N . LYS A 1 76 ? 14.154 -4.399 -2.736 1.00 70.44 76 LYS A N 1
ATOM 548 C CA . LYS A 1 76 ? 14.889 -4.563 -3.999 1.00 70.44 76 LYS A CA 1
ATOM 549 C C . LYS A 1 76 ? 13.986 -4.927 -5.164 1.00 70.44 76 LYS A C 1
ATOM 551 O O . LYS A 1 76 ? 14.237 -4.482 -6.285 1.00 70.44 76 LYS A O 1
ATOM 556 N N . THR A 1 77 ? 12.963 -5.739 -4.909 1.00 66.88 77 THR A N 1
ATOM 557 C CA . THR A 1 77 ? 12.071 -6.265 -5.956 1.00 66.88 77 THR A CA 1
ATOM 558 C C . THR A 1 77 ? 10.740 -5.517 -6.054 1.00 66.88 77 THR A C 1
ATOM 560 O O . THR A 1 77 ? 9.999 -5.696 -7.026 1.00 66.88 77 THR A O 1
ATOM 563 N N . THR A 1 78 ? 10.456 -4.621 -5.104 1.00 70.62 78 THR A N 1
ATOM 564 C CA . THR A 1 78 ? 9.273 -3.759 -5.149 1.00 70.62 78 THR A CA 1
ATOM 565 C C . THR A 1 78 ? 9.604 -2.407 -5.770 1.00 70.62 78 THR A C 1
ATOM 567 O O . THR A 1 78 ? 10.343 -1.614 -5.189 1.00 70.62 78 THR A O 1
ATOM 570 N N . PHE A 1 79 ? 9.031 -2.133 -6.943 1.00 75.56 79 PHE A N 1
ATOM 571 C CA . PHE A 1 79 ? 9.162 -0.873 -7.668 1.00 75.56 79 PHE A CA 1
ATOM 572 C C . PHE A 1 79 ? 7.945 0.024 -7.420 1.00 75.56 79 PHE A C 1
ATOM 574 O O . PHE A 1 79 ? 6.800 -0.366 -7.668 1.00 75.56 79 PHE A O 1
ATOM 581 N N . ALA A 1 80 ? 8.199 1.245 -6.961 1.00 78.19 80 ALA A N 1
ATOM 582 C CA . ALA A 1 80 ? 7.197 2.283 -6.772 1.00 78.19 80 ALA A CA 1
ATOM 583 C C . ALA A 1 80 ? 7.218 3.265 -7.951 1.00 78.19 80 ALA A C 1
ATOM 585 O O . ALA A 1 80 ? 8.280 3.644 -8.456 1.00 78.19 80 ALA A O 1
ATOM 586 N N . VAL A 1 81 ? 6.031 3.692 -8.382 1.00 80.56 81 VAL A N 1
ATOM 587 C CA . VAL A 1 81 ? 5.886 4.782 -9.353 1.00 80.56 81 VAL A CA 1
ATOM 588 C C . VAL A 1 81 ? 6.009 6.103 -8.598 1.00 80.56 81 VAL A C 1
ATOM 590 O O . VAL A 1 81 ? 5.215 6.374 -7.695 1.00 80.56 81 VAL A O 1
ATOM 593 N N . THR A 1 82 ? 7.005 6.917 -8.958 1.00 85.69 82 THR A N 1
ATOM 594 C CA . THR A 1 82 ? 7.308 8.174 -8.262 1.00 85.69 82 THR A CA 1
ATOM 595 C C . THR A 1 82 ? 7.522 9.345 -9.218 1.00 85.69 82 THR A C 1
ATOM 597 O O . THR A 1 82 ? 7.780 9.150 -10.405 1.00 85.69 82 THR A O 1
ATOM 600 N N . ASN A 1 83 ? 7.502 10.575 -8.696 1.00 85.12 83 ASN A N 1
ATOM 601 C CA . ASN A 1 83 ? 7.911 11.781 -9.439 1.00 85.12 83 ASN A CA 1
ATOM 602 C C . ASN A 1 83 ? 9.387 11.784 -9.879 1.00 85.12 83 ASN A C 1
ATOM 604 O O . ASN A 1 83 ? 9.788 12.632 -10.671 1.00 85.12 83 ASN A O 1
ATOM 608 N N . HIS A 1 84 ? 10.202 10.863 -9.361 1.00 86.12 84 HIS A N 1
ATOM 609 C CA . HIS A 1 84 ? 11.576 10.631 -9.809 1.00 86.12 84 HIS A CA 1
ATOM 610 C C . HIS A 1 84 ? 11.668 9.484 -10.822 1.00 86.12 84 HIS A C 1
ATOM 612 O O . HIS A 1 84 ? 12.757 9.176 -11.291 1.00 86.12 84 HIS A O 1
ATOM 618 N N . GLY A 1 85 ? 10.541 8.872 -11.193 1.00 86.88 85 GLY A N 1
ATOM 619 C CA . GLY A 1 85 ? 10.450 7.724 -12.090 1.00 86.88 85 GLY A CA 1
ATOM 620 C C . GLY A 1 85 ? 10.145 6.412 -11.370 1.00 86.88 85 GLY A C 1
ATOM 621 O O . GLY A 1 85 ? 9.670 6.398 -10.232 1.00 86.88 85 GLY A O 1
ATOM 622 N N . LEU A 1 86 ? 10.392 5.295 -12.055 1.00 87.62 86 LEU A N 1
ATOM 623 C CA . LEU A 1 86 ? 10.145 3.955 -11.522 1.00 87.62 86 LEU A CA 1
ATOM 624 C C . LEU A 1 86 ? 11.366 3.470 -10.736 1.00 87.62 86 LEU A C 1
ATOM 626 O O . LEU A 1 86 ? 12.345 3.033 -11.339 1.00 87.62 86 LEU A O 1
ATOM 630 N N . LEU A 1 87 ? 11.314 3.510 -9.409 1.00 87.25 87 LEU A N 1
ATOM 631 C CA . LEU A 1 87 ? 12.447 3.180 -8.536 1.00 87.25 87 LEU A CA 1
ATOM 632 C C . LEU A 1 87 ? 12.058 2.102 -7.530 1.00 87.25 87 LEU A C 1
ATOM 634 O O . LEU A 1 87 ? 10.906 2.051 -7.100 1.00 87.25 87 LEU A O 1
ATOM 638 N N . ASN A 1 88 ? 12.997 1.224 -7.171 1.00 84.88 88 ASN A N 1
ATOM 639 C CA . ASN A 1 88 ? 12.759 0.325 -6.045 1.00 84.88 88 ASN A CA 1
ATOM 640 C C . ASN A 1 88 ? 12.909 1.074 -4.715 1.00 84.88 88 ASN A C 1
ATOM 642 O O . ASN A 1 88 ? 13.423 2.194 -4.673 1.00 84.88 88 ASN A O 1
ATOM 646 N N . LEU A 1 89 ? 12.438 0.482 -3.619 1.00 75.25 89 LEU A N 1
ATOM 647 C CA . LEU A 1 89 ? 12.477 1.168 -2.329 1.00 75.25 89 LEU A CA 1
ATOM 648 C C . LEU A 1 89 ? 13.912 1.461 -1.870 1.00 75.25 89 LEU A C 1
ATOM 650 O O . LEU A 1 89 ? 14.128 2.498 -1.258 1.00 75.25 89 LEU A O 1
ATOM 654 N N . GLU A 1 90 ? 14.898 0.617 -2.168 1.00 80.69 90 GLU A N 1
ATOM 655 C CA . GLU A 1 90 ? 16.301 0.886 -1.816 1.00 80.69 90 GLU A CA 1
ATOM 656 C C . GLU A 1 90 ? 16.868 2.113 -2.554 1.00 80.69 90 GLU A C 1
ATOM 658 O O . GLU A 1 90 ? 17.548 2.943 -1.954 1.00 80.69 90 GLU A O 1
ATOM 663 N N . GLU A 1 91 ? 16.524 2.289 -3.828 1.00 82.31 91 GLU A N 1
ATOM 664 C CA . GLU A 1 91 ? 16.917 3.441 -4.648 1.00 82.31 91 GLU A CA 1
ATOM 665 C C . GLU A 1 91 ? 16.262 4.748 -4.189 1.00 82.31 91 GLU A C 1
ATOM 667 O O . GLU A 1 91 ? 16.814 5.826 -4.401 1.00 82.31 91 GLU A O 1
ATOM 672 N N . LEU A 1 92 ? 15.102 4.667 -3.532 1.00 81.25 92 LEU A N 1
ATOM 673 C CA . LEU A 1 92 ? 14.420 5.828 -2.963 1.00 81.25 92 LEU A CA 1
ATOM 674 C C . LEU A 1 92 ? 15.113 6.379 -1.710 1.00 81.25 92 LEU A C 1
ATOM 676 O O . LEU A 1 92 ? 14.918 7.547 -1.384 1.00 81.25 92 LEU A O 1
ATOM 680 N N . LYS A 1 93 ? 15.951 5.584 -1.031 1.00 78.50 93 LYS A N 1
ATOM 681 C CA . LYS A 1 93 ? 16.601 5.938 0.245 1.00 78.50 93 LYS A CA 1
ATOM 682 C C . LYS A 1 93 ? 17.374 7.260 0.206 1.00 78.50 93 LYS A C 1
ATOM 684 O O . LYS A 1 93 ? 17.451 7.953 1.215 1.00 78.50 93 LYS A O 1
ATOM 689 N N . THR A 1 94 ? 17.977 7.598 -0.933 1.00 75.81 94 THR A N 1
ATOM 690 C CA . THR A 1 94 ? 18.869 8.762 -1.083 1.00 75.81 94 THR A CA 1
ATOM 691 C C . THR A 1 94 ? 18.182 9.989 -1.684 1.00 75.81 94 THR A C 1
ATOM 693 O O . THR A 1 94 ? 18.816 11.035 -1.829 1.00 75.81 94 THR A O 1
ATOM 696 N N . LEU A 1 95 ? 16.899 9.887 -2.043 1.00 75.56 95 LEU A N 1
ATOM 697 C CA . LEU A 1 95 ? 16.170 10.942 -2.740 1.00 75.56 95 LEU A CA 1
ATOM 698 C C . LEU A 1 95 ? 15.356 11.807 -1.774 1.00 75.56 95 LEU A C 1
ATOM 700 O O . LEU A 1 95 ? 14.800 11.339 -0.785 1.00 75.56 95 LEU A O 1
ATOM 704 N N . SER A 1 96 ? 15.241 13.097 -2.092 1.00 74.19 96 SER A N 1
ATOM 705 C CA . SER A 1 96 ? 14.394 14.042 -1.357 1.00 74.19 96 SER A CA 1
ATOM 706 C C . SER A 1 96 ? 13.123 14.375 -2.145 1.00 74.19 96 SER A C 1
ATOM 708 O O . SER A 1 96 ? 13.061 14.207 -3.366 1.00 74.19 96 SER A O 1
ATOM 710 N N . LYS A 1 97 ? 12.086 14.860 -1.442 1.00 77.88 97 LYS A N 1
ATOM 711 C CA . LYS A 1 97 ? 10.795 15.278 -2.037 1.00 77.88 97 LYS A CA 1
ATOM 712 C C . LYS A 1 97 ? 10.168 14.188 -2.925 1.00 77.88 97 LYS A C 1
ATOM 714 O O . LYS A 1 97 ? 9.704 14.461 -4.032 1.00 77.88 97 LYS A O 1
ATOM 719 N N . ILE A 1 98 ? 10.196 12.950 -2.441 1.00 80.38 98 ILE A N 1
ATOM 720 C CA . ILE A 1 98 ? 9.615 11.804 -3.139 1.00 80.38 98 ILE A CA 1
ATOM 721 C C . ILE A 1 98 ? 8.095 11.932 -3.084 1.00 80.38 98 ILE A C 1
ATOM 723 O O . ILE A 1 98 ? 7.527 12.172 -2.019 1.00 80.38 98 ILE A O 1
ATOM 727 N N . MET A 1 99 ? 7.447 11.762 -4.227 1.00 78.12 99 MET A N 1
ATOM 728 C CA . MET A 1 99 ? 6.001 11.695 -4.366 1.00 78.12 99 MET A CA 1
ATOM 729 C C . MET A 1 99 ? 5.627 10.319 -4.911 1.00 78.12 99 MET A C 1
ATOM 731 O O . MET A 1 99 ? 6.260 9.857 -5.858 1.00 78.12 99 MET A O 1
ATOM 735 N N . VAL A 1 100 ? 4.608 9.686 -4.340 1.00 76.19 100 VAL A N 1
ATOM 736 C CA . VAL A 1 100 ? 4.099 8.357 -4.708 1.00 76.19 100 VAL A CA 1
ATOM 737 C C . VAL A 1 100 ? 2.599 8.424 -4.971 1.00 76.19 100 VAL A C 1
ATOM 739 O O . VAL A 1 100 ? 1.910 9.274 -4.417 1.00 76.19 100 VAL A O 1
ATOM 742 N N . VAL A 1 101 ? 2.080 7.529 -5.807 1.00 65.25 101 VAL A N 1
ATOM 743 C CA . VAL A 1 101 ? 0.636 7.433 -6.076 1.00 65.25 101 VAL A CA 1
ATOM 744 C C . VAL A 1 101 ? -0.050 6.644 -4.955 1.00 65.25 101 VAL A C 1
ATOM 746 O O . VAL A 1 101 ? 0.438 5.579 -4.581 1.00 65.25 101 VAL A O 1
ATOM 749 N N . SER A 1 102 ? -1.160 7.140 -4.406 1.00 60.50 102 SER A N 1
ATOM 750 C CA . SER A 1 102 ? -1.956 6.465 -3.365 1.00 60.50 102 SER A CA 1
ATOM 751 C C . SER A 1 102 ? -2.999 5.486 -3.946 1.00 60.50 102 SER A C 1
ATOM 753 O O . SER A 1 102 ? -3.160 5.369 -5.162 1.00 60.50 102 SER A O 1
ATOM 755 N N . SER A 1 103 ? -3.772 4.804 -3.083 1.00 56.09 103 SER A N 1
ATOM 756 C CA . SER A 1 103 ? -4.953 4.004 -3.498 1.00 56.09 103 SER A CA 1
ATOM 757 C C . SER A 1 103 ? -5.929 4.758 -4.394 1.00 56.09 103 SER A C 1
ATOM 759 O O . SER A 1 103 ? -6.529 4.167 -5.295 1.00 56.09 103 SER A O 1
ATOM 761 N N . THR A 1 104 ? -6.117 6.045 -4.118 1.00 55.62 104 THR A N 1
ATOM 762 C CA . THR A 1 104 ? -7.112 6.895 -4.772 1.00 55.62 104 THR A CA 1
ATOM 763 C C . THR A 1 104 ? -6.591 7.513 -6.068 1.00 55.62 104 THR A C 1
ATOM 765 O O . THR A 1 104 ? -7.350 8.174 -6.766 1.00 55.62 104 THR A O 1
ATOM 768 N N . GLY A 1 105 ? -5.322 7.272 -6.425 1.00 60.22 105 GLY A N 1
ATOM 769 C CA . GLY A 1 105 ? -4.670 7.887 -7.586 1.00 60.22 105 GLY A CA 1
ATOM 770 C C . GLY A 1 105 ? -4.059 9.258 -7.298 1.00 60.22 105 GLY A C 1
ATOM 771 O O . GLY A 1 105 ? -3.477 9.871 -8.188 1.00 60.22 105 GLY A O 1
ATOM 772 N N . GLU A 1 106 ? -4.155 9.746 -6.061 1.00 62.81 106 GLU A N 1
ATOM 773 C CA . GLU A 1 106 ? -3.555 11.016 -5.667 1.00 62.81 106 GLU A CA 1
ATOM 774 C C . GLU A 1 106 ? -2.037 10.892 -5.526 1.00 62.81 106 GLU A C 1
ATOM 776 O O . GLU A 1 106 ? -1.518 9.921 -4.972 1.00 62.81 106 GLU A O 1
ATOM 781 N N . VAL A 1 107 ? -1.316 11.914 -5.981 1.00 71.81 107 VAL A N 1
ATOM 782 C CA . VAL A 1 107 ? 0.139 12.000 -5.844 1.00 71.81 107 VAL A CA 1
ATOM 783 C C . VAL A 1 107 ? 0.476 12.599 -4.481 1.00 71.81 107 VAL A C 1
ATOM 785 O O . VAL A 1 107 ? 0.218 13.772 -4.222 1.00 71.81 107 VAL A O 1
ATOM 788 N N . GLN A 1 108 ? 1.069 11.792 -3.607 1.00 65.75 108 GLN A N 1
ATOM 789 C CA . GLN A 1 108 ? 1.292 12.109 -2.201 1.00 65.75 108 GLN A CA 1
ATOM 790 C C . GLN A 1 108 ? 2.777 12.131 -1.852 1.00 65.75 108 GLN A C 1
ATOM 792 O O . GLN A 1 108 ? 3.554 11.292 -2.300 1.00 65.75 108 GLN A O 1
ATOM 797 N N . ARG A 1 109 ? 3.189 13.093 -1.022 1.00 70.50 109 ARG A N 1
ATOM 798 C CA . ARG A 1 109 ? 4.591 13.235 -0.606 1.00 70.50 109 ARG A CA 1
ATOM 799 C C . ARG A 1 109 ? 4.954 12.189 0.441 1.00 70.50 109 ARG A C 1
ATOM 801 O O . ARG A 1 109 ? 4.330 12.150 1.494 1.00 70.50 109 ARG A O 1
ATOM 808 N N . VAL A 1 110 ? 6.013 11.422 0.209 1.00 59.09 110 VAL A N 1
ATOM 809 C CA . VAL A 1 110 ? 6.602 10.532 1.218 1.00 59.09 110 VAL A CA 1
ATOM 810 C C . VAL A 1 110 ? 7.205 11.384 2.336 1.00 59.09 110 VAL A C 1
ATOM 812 O O . VAL A 1 110 ? 8.008 12.286 2.081 1.00 59.09 110 VAL A O 1
ATOM 815 N N . SER A 1 111 ? 6.801 11.117 3.576 1.00 51.09 111 SER A N 1
ATOM 816 C CA . SER A 1 111 ? 7.297 11.815 4.766 1.00 51.09 111 SER A CA 1
ATOM 817 C C . SER A 1 111 ? 8.563 11.172 5.325 1.00 51.09 111 SER A C 1
ATOM 819 O O . SER A 1 111 ? 9.418 11.876 5.857 1.00 51.09 111 SER A O 1
ATOM 821 N N . SER A 1 112 ? 8.701 9.849 5.223 1.00 46.38 112 SER A N 1
ATOM 822 C CA . SER A 1 112 ? 9.848 9.107 5.758 1.00 46.38 112 SER A CA 1
ATOM 823 C C . SER A 1 112 ? 10.046 7.774 5.037 1.00 46.38 112 SER A C 1
ATOM 825 O O . SER A 1 112 ? 9.078 7.140 4.616 1.00 46.38 112 SER A O 1
ATOM 827 N N . TRP A 1 113 ? 11.306 7.353 4.924 1.00 60.84 113 TRP A N 1
ATOM 828 C CA . TRP A 1 113 ? 11.728 6.048 4.412 1.00 60.84 113 TRP A CA 1
ATOM 829 C C . TRP A 1 113 ? 12.305 5.221 5.565 1.00 60.84 113 TRP A C 1
ATOM 831 O O . TRP A 1 113 ? 13.138 5.730 6.319 1.00 60.84 113 TRP A O 1
ATOM 841 N N . TYR A 1 114 ? 11.877 3.967 5.706 1.00 51.09 114 TYR A N 1
ATOM 842 C CA . TYR A 1 114 ? 12.290 3.095 6.807 1.00 51.09 114 TYR A CA 1
ATOM 843 C C . TYR A 1 114 ? 13.023 1.861 6.289 1.00 51.09 114 TYR A C 1
ATOM 845 O O . TYR A 1 114 ? 12.465 1.069 5.528 1.00 51.09 114 TYR A O 1
ATOM 853 N N . ASP A 1 115 ? 14.258 1.691 6.758 1.00 62.31 115 ASP A N 1
ATOM 854 C CA . ASP A 1 115 ? 15.028 0.460 6.613 1.00 62.31 115 ASP A CA 1
ATOM 855 C C . ASP A 1 115 ? 14.596 -0.526 7.692 1.00 62.31 115 ASP A C 1
ATOM 857 O O . ASP A 1 115 ? 14.704 -0.211 8.880 1.00 62.31 115 ASP A O 1
ATOM 861 N N . ASN A 1 116 ? 14.111 -1.702 7.310 1.00 53.22 116 ASN A N 1
ATOM 862 C CA . ASN A 1 116 ? 13.644 -2.671 8.286 1.00 53.22 116 ASN A CA 1
ATOM 863 C C . ASN A 1 116 ? 14.436 -3.982 8.308 1.00 53.22 116 ASN A C 1
ATOM 865 O O . ASN A 1 116 ? 14.008 -4.932 8.970 1.00 53.22 116 ASN A O 1
ATOM 869 N N . GLY A 1 117 ? 15.573 -4.041 7.613 1.00 57.31 117 GLY A N 1
ATOM 870 C CA . GLY A 1 117 ? 16.416 -5.229 7.589 1.00 57.31 117 GLY A CA 1
ATOM 871 C C . GLY A 1 117 ? 15.726 -6.450 6.974 1.00 57.31 117 GLY A C 1
ATOM 872 O O . GLY A 1 117 ? 14.781 -6.338 6.191 1.00 57.31 117 GLY A O 1
ATOM 873 N N . ILE A 1 118 ? 16.233 -7.633 7.309 1.00 63.28 118 ILE A N 1
ATOM 874 C CA . ILE A 1 118 ? 15.777 -8.911 6.752 1.00 63.28 118 ILE A CA 1
ATOM 875 C C . ILE A 1 118 ? 14.551 -9.417 7.525 1.00 63.28 118 ILE A C 1
ATOM 877 O O . ILE A 1 118 ? 14.571 -9.425 8.755 1.00 63.28 118 ILE A O 1
ATOM 881 N N . ASP A 1 119 ? 13.503 -9.825 6.809 1.00 54.00 119 ASP A N 1
ATOM 882 C CA . ASP A 1 119 ? 12.240 -10.311 7.377 1.00 54.00 119 ASP A CA 1
ATOM 883 C C . ASP A 1 119 ? 11.615 -11.403 6.492 1.00 54.00 119 ASP A C 1
ATOM 885 O O . ASP A 1 119 ? 11.914 -11.483 5.294 1.00 54.00 119 ASP A O 1
ATOM 889 N N . ASP A 1 120 ? 10.728 -12.209 7.075 1.00 67.62 120 ASP A N 1
ATOM 890 C CA . ASP A 1 120 ? 10.000 -13.253 6.352 1.00 67.62 120 ASP A CA 1
ATOM 891 C C . ASP A 1 120 ? 8.801 -12.654 5.611 1.00 67.62 120 ASP A C 1
ATOM 893 O O . ASP A 1 120 ? 7.957 -11.941 6.176 1.00 67.62 120 ASP A O 1
ATOM 897 N N . VAL A 1 121 ? 8.710 -12.964 4.321 1.00 68.94 121 VAL A N 1
ATOM 898 C CA . VAL A 1 121 ? 7.719 -12.405 3.405 1.00 68.94 121 VAL A CA 1
ATOM 899 C C . VAL A 1 121 ? 6.941 -13.493 2.679 1.00 68.94 121 VAL A C 1
ATOM 901 O O . VAL A 1 121 ? 7.453 -14.564 2.361 1.00 68.94 121 VAL A O 1
ATOM 904 N N . VAL A 1 122 ? 5.691 -13.172 2.363 1.00 76.56 122 VAL A N 1
ATOM 905 C CA . VAL A 1 122 ? 4.851 -13.920 1.436 1.00 76.56 122 VAL A CA 1
ATOM 906 C C . VAL A 1 122 ? 4.979 -13.259 0.065 1.00 76.56 122 VAL A C 1
ATOM 908 O O . VAL A 1 122 ? 4.543 -12.121 -0.134 1.00 76.56 122 VAL A O 1
ATOM 911 N N . LYS A 1 123 ? 5.591 -13.961 -0.891 1.00 83.25 123 LYS A N 1
ATOM 912 C CA . LYS A 1 123 ? 5.619 -13.586 -2.306 1.00 83.25 123 LYS A CA 1
ATOM 913 C C . LYS A 1 123 ? 4.317 -14.026 -2.962 1.00 83.25 123 LYS A C 1
ATOM 915 O O . LYS A 1 123 ? 4.038 -15.211 -3.118 1.00 83.25 123 LYS A O 1
ATOM 920 N N . ILE A 1 124 ? 3.514 -13.052 -3.359 1.00 82.62 124 ILE A N 1
ATOM 921 C CA . ILE A 1 124 ? 2.201 -13.242 -3.962 1.00 82.62 124 ILE A CA 1
ATOM 922 C C . ILE A 1 124 ? 2.336 -13.056 -5.464 1.00 82.62 124 ILE A C 1
ATOM 924 O O . ILE A 1 124 ? 2.624 -11.954 -5.935 1.00 82.62 124 ILE A O 1
ATOM 928 N N . ASN A 1 125 ? 2.098 -14.127 -6.217 1.00 83.31 125 ASN A N 1
ATOM 929 C CA . ASN A 1 125 ? 2.122 -14.108 -7.674 1.00 83.31 125 ASN A CA 1
ATOM 930 C C . ASN A 1 125 ? 0.693 -14.110 -8.216 1.00 83.31 125 ASN A C 1
ATOM 932 O O . ASN A 1 125 ? -0.175 -14.839 -7.725 1.00 83.31 125 ASN A O 1
ATOM 936 N N . THR A 1 126 ? 0.453 -13.326 -9.260 1.00 85.25 126 THR A N 1
ATOM 937 C CA . THR A 1 126 ? -0.879 -13.138 -9.835 1.00 85.25 126 THR A CA 1
ATOM 938 C C . THR A 1 126 ? -0.998 -13.680 -11.260 1.00 85.25 126 THR A C 1
ATOM 940 O O . THR A 1 126 ? -0.018 -13.945 -11.956 1.00 85.25 126 THR A O 1
ATOM 943 N N . LYS A 1 127 ? -2.233 -13.799 -11.748 1.00 84.50 127 LYS A N 1
ATOM 944 C CA . LYS A 1 127 ? -2.598 -14.366 -13.051 1.00 84.50 127 LYS A CA 1
ATOM 945 C C . LYS A 1 127 ? -2.093 -13.563 -14.240 1.00 84.50 127 LYS A C 1
ATOM 947 O O . LYS A 1 127 ? -1.888 -14.132 -15.318 1.00 84.50 127 LYS A O 1
ATOM 952 N N . PHE A 1 128 ? -1.937 -12.252 -14.085 1.00 78.75 128 PHE A N 1
ATOM 953 C CA . PHE A 1 128 ? -1.288 -11.432 -15.100 1.00 78.75 128 PHE A CA 1
ATOM 954 C C . PHE A 1 128 ? 0.236 -11.395 -14.926 1.00 78.75 128 PHE A C 1
ATOM 956 O O . PHE A 1 128 ? 0.916 -10.669 -15.649 1.00 78.75 128 PHE A O 1
ATOM 963 N N . GLY A 1 129 ? 0.795 -12.164 -13.991 1.00 72.56 129 GLY A N 1
ATOM 964 C CA . GLY A 1 129 ? 2.230 -12.275 -13.757 1.00 72.56 129 GLY A CA 1
ATOM 965 C C . GLY A 1 129 ? 2.819 -11.061 -13.042 1.00 72.56 129 GLY A C 1
ATOM 966 O O . GLY A 1 129 ? 3.952 -10.690 -13.326 1.00 72.56 129 GLY A O 1
ATOM 967 N N . SER A 1 130 ? 2.040 -10.373 -12.195 1.00 75.56 130 SER A N 1
ATOM 968 C CA . SER A 1 130 ? 2.613 -9.462 -11.194 1.00 75.56 130 SER A CA 1
ATOM 969 C C . SER A 1 130 ? 3.109 -10.295 -10.017 1.00 75.56 130 SER A C 1
ATOM 971 O O . SER A 1 130 ? 2.569 -11.368 -9.744 1.00 75.56 130 SER A O 1
ATOM 973 N N . ALA A 1 131 ? 4.116 -9.783 -9.319 1.00 75.06 131 ALA A N 1
ATOM 974 C CA . ALA A 1 131 ? 4.579 -10.354 -8.069 1.00 75.06 131 ALA A CA 1
ATOM 975 C C . ALA A 1 131 ? 4.827 -9.236 -7.056 1.00 75.06 131 ALA A C 1
ATOM 977 O O . ALA A 1 131 ? 5.367 -8.179 -7.401 1.00 75.06 131 ALA A O 1
ATOM 978 N N . ILE A 1 132 ? 4.434 -9.471 -5.810 1.00 76.19 132 ILE A N 1
ATOM 979 C CA . ILE A 1 132 ? 4.790 -8.612 -4.684 1.00 76.19 132 ILE A CA 1
ATOM 980 C C . ILE A 1 132 ? 5.192 -9.485 -3.504 1.00 76.19 132 ILE A C 1
ATOM 982 O O . ILE A 1 132 ? 4.531 -10.480 -3.224 1.00 76.19 132 ILE A O 1
ATOM 986 N N . SER A 1 133 ? 6.271 -9.117 -2.825 1.00 75.50 133 SER A N 1
ATOM 987 C CA . SER A 1 133 ? 6.722 -9.787 -1.609 1.00 75.50 133 SER A CA 1
ATOM 988 C C . SER A 1 133 ? 6.446 -8.881 -0.426 1.00 75.50 133 SER A C 1
ATOM 990 O O . SER A 1 133 ? 6.955 -7.757 -0.373 1.00 75.50 133 SER A O 1
ATOM 992 N N . VAL A 1 134 ? 5.616 -9.354 0.498 1.00 66.06 134 VAL A N 1
ATOM 993 C CA . VAL A 1 134 ? 5.138 -8.551 1.623 1.00 66.06 134 VAL A CA 1
ATOM 994 C C . VAL A 1 134 ? 5.252 -9.306 2.935 1.00 66.06 134 VAL A C 1
ATOM 996 O O . VAL A 1 134 ? 5.122 -10.525 2.961 1.00 66.06 134 VAL A O 1
ATOM 999 N N . THR A 1 135 ? 5.472 -8.599 4.042 1.00 54.28 135 THR A N 1
ATOM 1000 C CA . THR A 1 135 ? 5.432 -9.234 5.367 1.00 54.28 135 THR A CA 1
ATOM 1001 C C . THR A 1 135 ? 4.043 -9.816 5.641 1.00 54.28 135 THR A C 1
ATOM 1003 O O . THR A 1 135 ? 3.036 -9.331 5.125 1.00 54.28 135 THR A O 1
ATOM 1006 N N . HIS A 1 136 ? 3.972 -10.847 6.479 1.00 57.66 136 HIS A N 1
ATOM 1007 C CA . HIS A 1 136 ? 2.743 -11.587 6.800 1.00 57.66 136 HIS A CA 1
ATOM 1008 C C . HIS A 1 136 ? 1.536 -10.693 7.157 1.00 57.66 136 HIS A C 1
ATOM 1010 O O . HIS A 1 136 ? 0.406 -10.946 6.754 1.00 57.66 136 HIS A O 1
ATOM 1016 N N . ASN A 1 137 ? 1.779 -9.593 7.853 1.00 46.66 137 ASN A N 1
ATOM 1017 C CA . ASN A 1 137 ? 0.802 -8.615 8.331 1.00 46.66 137 ASN A CA 1
ATOM 1018 C C . ASN A 1 137 ? 0.557 -7.423 7.380 1.00 46.66 137 ASN A C 1
ATOM 1020 O O . ASN A 1 137 ? -0.223 -6.527 7.710 1.00 46.66 137 ASN A O 1
ATOM 1024 N N . HIS A 1 138 ? 1.176 -7.408 6.195 1.00 51.53 138 HIS A N 1
ATOM 1025 C CA . HIS A 1 138 ? 1.011 -6.343 5.206 1.00 51.53 138 HIS A CA 1
ATOM 1026 C C . HIS A 1 138 ? -0.361 -6.429 4.510 1.00 51.53 138 HIS A C 1
ATOM 1028 O O . HIS A 1 138 ? -0.620 -7.421 3.828 1.00 51.53 138 HIS A O 1
ATOM 1034 N N . PRO A 1 139 ? -1.241 -5.421 4.629 1.00 55.16 139 PRO A N 1
ATOM 1035 C CA . PRO A 1 139 ? -2.564 -5.433 4.032 1.00 55.16 139 PRO A CA 1
ATOM 1036 C C . PRO A 1 139 ? -2.468 -5.101 2.547 1.00 55.16 139 PRO A C 1
ATOM 1038 O O . PRO A 1 139 ? -1.909 -4.080 2.164 1.00 55.16 139 PRO A O 1
ATOM 1041 N N . LEU A 1 140 ? -3.073 -5.939 1.718 1.00 61.28 140 LEU A N 1
ATOM 1042 C CA . LEU A 1 140 ? -3.290 -5.696 0.302 1.00 61.28 140 LEU A CA 1
ATOM 1043 C C . LEU A 1 140 ? -4.786 -5.526 0.061 1.00 61.28 140 LEU A C 1
ATOM 1045 O O . LEU A 1 140 ? -5.617 -6.184 0.693 1.00 61.28 140 LEU A O 1
ATOM 1049 N N . MET A 1 141 ? -5.136 -4.618 -0.845 1.00 70.38 141 MET A N 1
ATOM 1050 C CA . MET A 1 141 ? -6.526 -4.409 -1.228 1.00 70.38 141 MET A CA 1
ATOM 1051 C C . MET A 1 141 ? -6.986 -5.556 -2.130 1.00 70.38 141 MET A C 1
ATOM 1053 O O . MET A 1 141 ? -6.349 -5.847 -3.144 1.00 70.38 141 MET A O 1
ATOM 1057 N N . ILE A 1 142 ? -8.111 -6.177 -1.789 1.00 82.38 142 ILE A N 1
ATOM 1058 C CA . ILE A 1 142 ? -8.757 -7.227 -2.571 1.00 82.38 142 ILE A CA 1
ATOM 1059 C C . ILE A 1 142 ? -10.181 -6.834 -2.966 1.00 82.38 142 ILE A C 1
ATOM 1061 O O . ILE A 1 142 ? -10.816 -6.021 -2.298 1.00 82.38 142 ILE A O 1
ATOM 1065 N N . LEU A 1 143 ? -10.702 -7.445 -4.029 1.00 82.56 143 LEU A N 1
ATOM 1066 C CA . LEU A 1 143 ? -12.126 -7.474 -4.337 1.00 82.56 143 LEU A CA 1
ATOM 1067 C C . LEU A 1 143 ? -12.713 -8.806 -3.870 1.00 82.56 143 LEU A C 1
ATOM 1069 O O . LEU A 1 143 ? -12.451 -9.855 -4.462 1.00 82.56 143 LEU A O 1
ATOM 1073 N N . ASP A 1 144 ? -13.527 -8.763 -2.826 1.00 82.94 144 ASP A N 1
ATOM 1074 C CA . ASP A 1 144 ? -14.161 -9.957 -2.276 1.00 82.94 144 ASP A CA 1
ATOM 1075 C C . ASP A 1 144 ? -15.358 -10.410 -3.137 1.00 82.94 144 ASP A C 1
ATOM 1077 O O . ASP A 1 144 ? -15.799 -9.701 -4.047 1.00 82.94 144 ASP A O 1
ATOM 1081 N N . ASN A 1 145 ? -15.882 -11.610 -2.887 1.00 82.31 145 ASN A N 1
ATOM 1082 C CA . ASN A 1 145 ? -16.901 -12.299 -3.696 1.00 82.31 145 ASN A CA 1
ATOM 1083 C C . ASN A 1 145 ? -18.240 -11.553 -3.811 1.00 82.31 145 ASN A C 1
ATOM 1085 O O . ASN A 1 145 ? -19.051 -11.848 -4.692 1.00 82.31 145 ASN A O 1
ATOM 1089 N N . ASP A 1 146 ? -18.489 -10.593 -2.926 1.00 78.81 146 ASP A N 1
ATOM 1090 C CA . ASP A 1 146 ? -19.648 -9.706 -2.951 1.00 78.81 146 ASP A CA 1
ATOM 1091 C C . ASP A 1 146 ? -19.443 -8.426 -3.773 1.00 78.81 146 ASP A C 1
ATOM 1093 O O . ASP A 1 146 ? -20.377 -7.635 -3.884 1.00 78.81 146 ASP A O 1
ATOM 1097 N N . GLY A 1 147 ? -18.264 -8.236 -4.369 1.00 71.94 147 GLY A N 1
ATOM 1098 C CA . GLY A 1 147 ? -17.929 -7.048 -5.148 1.00 71.94 147 GLY A CA 1
ATOM 1099 C C . GLY A 1 147 ? -17.532 -5.847 -4.289 1.00 71.94 147 GLY A C 1
ATOM 1100 O O . GLY A 1 147 ? -17.506 -4.733 -4.804 1.00 71.94 147 GLY A O 1
ATOM 1101 N N . ILE A 1 148 ? -17.224 -6.050 -3.004 1.00 74.56 148 ILE A N 1
ATOM 1102 C CA . ILE A 1 148 ? -16.768 -4.996 -2.091 1.00 74.56 148 ILE A CA 1
ATOM 1103 C C . ILE A 1 148 ? -15.241 -5.055 -1.953 1.00 74.56 148 ILE A C 1
ATOM 1105 O O . ILE A 1 148 ? -14.646 -6.130 -1.847 1.00 74.56 148 ILE A O 1
ATOM 1109 N N . GLN A 1 149 ? -14.599 -3.884 -1.973 1.00 70.19 149 GLN A N 1
ATOM 1110 C CA . GLN A 1 149 ? -13.157 -3.754 -1.756 1.00 70.19 149 GLN A CA 1
ATOM 1111 C C . GLN A 1 149 ? -12.839 -3.929 -0.266 1.00 70.19 149 GLN A C 1
ATOM 1113 O O . GLN A 1 149 ? -13.461 -3.282 0.578 1.00 70.19 149 GLN A O 1
ATOM 1118 N N . ARG A 1 150 ? -11.887 -4.803 0.071 1.00 67.50 150 ARG A N 1
ATOM 1119 C CA . ARG A 1 150 ? -11.483 -5.086 1.455 1.00 67.50 150 ARG A CA 1
ATOM 1120 C C . ARG A 1 150 ? -9.974 -5.197 1.580 1.00 67.50 150 ARG A C 1
ATOM 1122 O O . ARG A 1 150 ? -9.293 -5.635 0.662 1.00 67.50 150 ARG A O 1
ATOM 1129 N N . TRP A 1 151 ? -9.464 -4.861 2.754 1.00 63.03 151 TRP A N 1
ATOM 1130 C CA . TRP A 1 151 ? -8.069 -5.089 3.108 1.00 63.03 151 TRP A CA 1
ATOM 1131 C C . TRP A 1 151 ? -7.861 -6.513 3.610 1.00 63.03 151 TRP A C 1
ATOM 1133 O O . TRP A 1 151 ? -8.645 -7.004 4.423 1.00 63.03 151 TRP A O 1
ATOM 1143 N N . LYS A 1 152 ? -6.794 -7.167 3.150 1.00 67.81 152 LYS A N 1
ATOM 1144 C CA . LYS A 1 152 ? -6.432 -8.522 3.566 1.00 67.81 152 LYS A CA 1
ATOM 1145 C C . LYS A 1 152 ? -4.923 -8.638 3.736 1.00 67.81 152 LYS A C 1
ATOM 1147 O O . LYS A 1 152 ? -4.185 -8.225 2.849 1.00 67.81 152 LYS A O 1
ATOM 1152 N N . ASN A 1 153 ? -4.462 -9.157 4.871 1.00 64.62 153 ASN A N 1
ATOM 1153 C CA . ASN A 1 153 ? -3.029 -9.245 5.151 1.00 64.62 153 ASN A CA 1
ATOM 1154 C C . ASN A 1 153 ? -2.354 -10.312 4.283 1.00 64.62 153 ASN A C 1
ATOM 1156 O O . ASN A 1 153 ? -3.005 -11.277 3.889 1.00 64.62 153 ASN A O 1
ATOM 1160 N N . GLY A 1 154 ? -1.050 -10.167 4.036 1.00 60.16 154 GLY A N 1
ATOM 1161 C CA . GLY A 1 154 ? -0.243 -11.073 3.216 1.00 60.16 154 GLY A CA 1
ATOM 1162 C C . GLY A 1 154 ? -0.388 -12.551 3.590 1.00 60.16 154 GLY A C 1
ATOM 1163 O O . GLY A 1 154 ? -0.546 -13.384 2.704 1.00 60.16 154 GLY A O 1
ATOM 1164 N N . GLN A 1 155 ? -0.426 -12.867 4.886 1.00 70.62 155 GLN A N 1
ATOM 1165 C CA . GLN A 1 155 ? -0.624 -14.226 5.412 1.00 70.62 155 GLN A CA 1
ATOM 1166 C C . GLN A 1 155 ? -2.022 -14.791 5.126 1.00 70.62 155 GLN A C 1
ATOM 1168 O O . GLN A 1 155 ? -2.207 -16.002 5.040 1.00 70.62 155 GLN A O 1
ATOM 1173 N N . ASP A 1 156 ? -3.012 -13.910 4.992 1.00 73.38 156 ASP A N 1
ATOM 1174 C CA . ASP A 1 156 ? -4.407 -14.280 4.810 1.00 73.38 156 ASP A CA 1
ATOM 1175 C C . ASP A 1 156 ? -4.762 -14.377 3.323 1.00 73.38 156 ASP A C 1
ATOM 1177 O O . ASP A 1 156 ? -5.802 -14.955 2.984 1.00 73.38 156 ASP A O 1
ATOM 1181 N N . ILE A 1 157 ? -3.924 -13.835 2.427 1.00 80.88 157 ILE A N 1
ATOM 1182 C CA . ILE A 1 157 ? -4.081 -13.965 0.977 1.00 80.88 157 ILE A CA 1
ATOM 1183 C C . ILE A 1 157 ? -4.097 -15.450 0.598 1.00 80.88 157 ILE A C 1
ATOM 1185 O O . ILE A 1 157 ? -3.270 -16.241 1.036 1.00 80.88 157 ILE A O 1
ATOM 1189 N N . LYS A 1 158 ? -5.066 -15.837 -0.231 1.00 87.69 158 LYS A N 1
ATOM 1190 C CA . LYS A 1 158 ? -5.262 -17.200 -0.728 1.00 87.69 158 LYS A CA 1
ATOM 1191 C C . LYS A 1 158 ? -5.238 -17.203 -2.248 1.00 87.69 158 LYS A C 1
ATOM 1193 O O . LYS A 1 158 ? -5.639 -16.238 -2.898 1.00 87.69 158 LYS A O 1
ATOM 1198 N N . ILE A 1 159 ? -4.829 -18.332 -2.820 1.00 89.62 159 ILE A N 1
ATOM 1199 C CA . ILE A 1 159 ? -4.978 -18.586 -4.254 1.00 89.62 159 ILE A CA 1
ATOM 1200 C C . ILE A 1 159 ? -6.451 -18.399 -4.633 1.00 89.62 159 ILE A C 1
ATOM 1202 O O . ILE A 1 159 ? -7.346 -18.952 -3.996 1.00 89.62 159 ILE A O 1
ATOM 1206 N N . GLY A 1 160 ? -6.692 -17.604 -5.670 1.00 87.00 160 GLY A N 1
ATOM 1207 C CA . GLY A 1 160 ? -8.030 -17.253 -6.130 1.00 87.00 160 GLY A CA 1
ATOM 1208 C C . GLY A 1 160 ? -8.544 -15.892 -5.660 1.00 87.00 160 GLY A C 1
ATOM 1209 O O . GLY A 1 160 ? -9.437 -15.377 -6.337 1.00 87.00 160 GLY A O 1
ATOM 1210 N N . ASP A 1 161 ? -7.975 -15.295 -4.599 1.00 86.81 161 ASP A N 1
ATOM 1211 C CA . ASP A 1 161 ? -8.281 -13.910 -4.209 1.00 86.81 161 ASP A CA 1
ATOM 1212 C C . ASP A 1 161 ? -8.003 -12.958 -5.377 1.00 86.81 161 ASP A C 1
ATOM 1214 O O . ASP A 1 161 ? -7.122 -13.200 -6.204 1.00 86.81 161 ASP A O 1
ATOM 1218 N N . ILE A 1 162 ? -8.742 -11.854 -5.442 1.00 88.81 162 ILE A N 1
ATOM 1219 C CA . ILE A 1 162 ? -8.595 -10.860 -6.502 1.00 88.81 162 ILE A CA 1
ATOM 1220 C C . ILE A 1 162 ? -7.965 -9.612 -5.906 1.00 88.81 162 ILE A C 1
ATOM 1222 O O . ILE A 1 162 ? -8.637 -8.883 -5.190 1.00 88.81 162 ILE A O 1
ATOM 1226 N N . LEU A 1 163 ? -6.699 -9.352 -6.213 1.00 83.94 163 LEU A N 1
ATOM 1227 C CA . LEU A 1 163 ? -6.023 -8.124 -5.816 1.00 83.94 163 LEU A CA 1
ATOM 1228 C C . LEU A 1 163 ? -6.542 -6.945 -6.645 1.00 83.94 163 LEU A C 1
ATOM 1230 O O . LEU A 1 163 ? -6.731 -7.055 -7.863 1.00 83.94 163 LEU A O 1
ATOM 1234 N N . LEU A 1 164 ? -6.743 -5.810 -5.980 1.00 79.50 164 LEU A N 1
ATOM 1235 C CA . LEU A 1 164 ? -6.939 -4.529 -6.643 1.00 79.50 164 LEU A CA 1
ATOM 1236 C C . LEU A 1 164 ? -5.584 -3.980 -7.071 1.00 79.50 164 LEU A C 1
ATOM 1238 O O . LEU A 1 164 ? -4.699 -3.765 -6.241 1.00 79.50 164 LEU A O 1
ATOM 1242 N N . CYS A 1 165 ? -5.457 -3.705 -8.362 1.00 80.19 165 CYS A N 1
ATOM 1243 C CA . CYS A 1 165 ? -4.297 -3.053 -8.935 1.00 80.19 165 CYS A CA 1
ATOM 1244 C C . CYS A 1 165 ? -4.668 -1.729 -9.602 1.00 80.19 165 CYS A C 1
ATOM 1246 O O . CYS A 1 165 ? -5.799 -1.566 -10.064 1.00 80.19 165 CYS A O 1
ATOM 1248 N N . ARG A 1 166 ? -3.706 -0.805 -9.703 1.00 79.69 166 ARG A N 1
ATOM 1249 C CA . ARG A 1 166 ? -3.864 0.436 -10.481 1.00 79.69 166 ARG A CA 1
ATOM 1250 C C . ARG A 1 166 ? -3.073 0.423 -11.791 1.00 79.69 166 ARG A C 1
ATOM 1252 O O . ARG A 1 166 ? -2.072 -0.283 -11.920 1.00 79.69 166 ARG A O 1
ATOM 1259 N N . ARG A 1 167 ? -3.539 1.204 -12.767 1.00 84.44 167 ARG A N 1
ATOM 1260 C CA . ARG A 1 167 ? -2.903 1.461 -14.064 1.00 84.44 167 ARG A CA 1
ATOM 1261 C C . ARG A 1 167 ? -3.172 2.892 -14.532 1.00 84.44 167 ARG A C 1
ATOM 1263 O O . ARG A 1 167 ? -4.180 3.497 -14.178 1.00 84.44 167 ARG A O 1
ATOM 1270 N N . GLY A 1 168 ? -2.323 3.396 -15.420 1.00 84.44 168 GLY A N 1
ATOM 1271 C CA . GLY A 1 168 ? -2.564 4.660 -16.120 1.00 84.44 168 GLY A CA 1
ATOM 1272 C C . GLY A 1 168 ? -2.456 5.904 -15.240 1.00 84.44 168 GLY A C 1
ATOM 1273 O O . GLY A 1 168 ? -2.999 6.938 -15.615 1.00 84.44 168 GLY A O 1
ATOM 1274 N N . ASP A 1 169 ? -1.791 5.823 -14.085 1.00 81.06 169 ASP A N 1
ATOM 1275 C CA . ASP A 1 169 ? -1.586 6.980 -13.205 1.00 81.06 169 ASP A CA 1
ATOM 1276 C C . ASP A 1 169 ? -0.603 8.002 -13.815 1.00 81.06 169 ASP A C 1
ATOM 1278 O O . ASP A 1 169 ? -0.611 9.169 -13.437 1.00 81.06 169 ASP A O 1
ATOM 1282 N N . ASN A 1 170 ? 0.204 7.591 -14.807 1.00 87.06 170 ASN A N 1
ATOM 1283 C CA . ASN A 1 170 ? 1.042 8.464 -15.638 1.00 87.06 170 ASN A CA 1
ATOM 1284 C C . ASN A 1 170 ? 1.984 9.398 -14.853 1.00 87.06 170 ASN A C 1
ATOM 1286 O O . ASN A 1 170 ? 2.279 10.514 -15.286 1.00 87.06 170 ASN A O 1
ATOM 1290 N N . VAL A 1 171 ? 2.510 8.926 -13.723 1.00 86.69 171 VAL A N 1
ATOM 1291 C CA . VAL A 1 171 ? 3.543 9.642 -12.965 1.00 86.69 171 VAL A CA 1
ATOM 1292 C C . VAL A 1 171 ? 4.922 9.193 -13.445 1.00 86.69 171 VAL A C 1
ATOM 1294 O O . VAL A 1 171 ? 5.219 7.999 -13.478 1.00 86.69 171 VAL A O 1
ATOM 1297 N N . TRP A 1 172 ? 5.762 10.152 -13.835 1.00 89.69 172 TRP A N 1
ATOM 1298 C CA . TRP A 1 172 ? 7.057 9.908 -14.474 1.00 89.69 172 TRP A CA 1
ATOM 1299 C C . TRP A 1 172 ? 8.157 10.760 -13.851 1.00 89.69 172 TRP A C 1
ATOM 1301 O O . TRP A 1 172 ? 7.886 11.773 -13.205 1.00 89.69 172 TRP A O 1
ATOM 1311 N N . GLY A 1 173 ? 9.405 10.357 -14.086 1.00 89.94 173 GLY A N 1
ATOM 1312 C CA . GLY A 1 173 ? 10.559 11.185 -13.770 1.00 89.94 173 GLY A CA 1
ATOM 1313 C C . GLY A 1 173 ? 10.686 12.368 -14.730 1.00 89.94 173 GLY A C 1
ATOM 1314 O O . GLY A 1 173 ? 9.990 12.466 -15.742 1.00 89.94 173 GLY A O 1
ATOM 1315 N N . ASN A 1 174 ? 11.596 13.283 -14.418 1.00 90.88 174 ASN A N 1
ATOM 1316 C CA . ASN A 1 174 ? 11.811 14.502 -15.198 1.00 90.88 174 ASN A CA 1
ATOM 1317 C C . ASN A 1 174 ? 13.105 14.482 -16.028 1.00 90.88 174 ASN A C 1
ATOM 1319 O O . ASN A 1 174 ? 13.343 15.417 -16.796 1.00 90.88 174 ASN A O 1
ATOM 1323 N N . ARG A 1 175 ? 13.943 13.440 -15.908 1.00 92.25 175 ARG A N 1
ATOM 1324 C CA . ARG A 1 175 ? 15.197 13.360 -16.667 1.00 92.25 175 ARG A CA 1
ATOM 1325 C C . ARG A 1 175 ? 14.885 13.317 -18.161 1.00 92.25 175 ARG A C 1
ATOM 1327 O O . ARG A 1 175 ? 13.967 12.626 -18.597 1.00 92.25 175 ARG A O 1
ATOM 1334 N N . SER A 1 176 ? 15.656 14.052 -18.951 1.00 93.81 176 SER A N 1
ATOM 1335 C CA . SER A 1 176 ? 15.482 14.108 -20.400 1.00 93.81 176 SER A CA 1
ATOM 1336 C C . SER A 1 176 ? 16.761 13.685 -21.107 1.00 93.81 176 SER A C 1
ATOM 1338 O O . SER A 1 176 ? 17.857 14.086 -20.714 1.00 93.81 176 SER A O 1
ATOM 1340 N N . ILE A 1 177 ? 16.613 12.857 -22.135 1.00 94.75 177 ILE A N 1
ATOM 1341 C CA . ILE A 1 177 ? 17.669 12.418 -23.049 1.00 94.75 177 ILE A CA 1
ATOM 1342 C C . ILE A 1 177 ? 17.174 12.548 -24.495 1.00 94.75 177 ILE A C 1
ATOM 1344 O O . ILE A 1 177 ? 15.986 12.762 -24.741 1.00 94.75 177 ILE A O 1
ATOM 1348 N N . ASP A 1 178 ? 18.073 12.416 -25.468 1.00 96.19 178 ASP A N 1
ATOM 1349 C CA . ASP A 1 178 ? 17.677 12.392 -26.877 1.00 96.19 178 ASP A CA 1
ATOM 1350 C C . ASP A 1 178 ? 16.741 11.200 -27.167 1.00 96.19 178 ASP A C 1
ATOM 1352 O O . ASP A 1 178 ? 16.993 10.074 -26.736 1.00 96.19 178 ASP A O 1
ATOM 1356 N N . ASN A 1 179 ? 15.654 11.431 -27.909 1.00 95.69 179 ASN A N 1
ATOM 1357 C CA . ASN A 1 179 ? 14.669 10.388 -28.228 1.00 95.69 179 ASN A CA 1
ATOM 1358 C C . ASN A 1 179 ? 15.241 9.297 -29.148 1.00 95.69 179 ASN A C 1
ATOM 1360 O O . ASN A 1 179 ? 14.815 8.140 -29.085 1.00 95.69 179 ASN A O 1
ATOM 1364 N N . GLY A 1 180 ? 16.195 9.650 -30.014 1.00 96.50 180 GLY A N 1
ATOM 1365 C CA . GLY A 1 180 ? 16.931 8.686 -30.826 1.00 96.50 180 GLY A CA 1
ATOM 1366 C C . GLY A 1 180 ? 17.824 7.802 -29.961 1.00 96.50 180 GLY A C 1
ATOM 1367 O O . GLY A 1 180 ? 17.833 6.584 -30.130 1.00 96.50 180 GLY A O 1
ATOM 1368 N N . ASP A 1 181 ? 18.515 8.398 -28.993 1.00 96.25 181 ASP A N 1
ATOM 1369 C CA . ASP A 1 181 ? 19.327 7.667 -28.023 1.00 96.25 181 ASP A CA 1
ATOM 1370 C C . ASP A 1 181 ? 18.477 6.774 -27.109 1.00 96.25 181 ASP A C 1
ATOM 1372 O O . ASP A 1 181 ? 18.834 5.617 -26.908 1.00 96.25 181 ASP A O 1
ATOM 1376 N N . ALA A 1 182 ? 17.327 7.254 -26.619 1.00 97.06 182 ALA A N 1
ATOM 1377 C CA . ALA A 1 182 ? 16.384 6.454 -25.833 1.00 97.06 182 ALA A CA 1
ATOM 1378 C C . ALA A 1 182 ? 15.945 5.187 -26.584 1.00 97.06 182 ALA A C 1
ATOM 1380 O O . ALA A 1 182 ? 15.974 4.090 -26.027 1.00 97.06 182 ALA A O 1
ATOM 1381 N N . TYR A 1 183 ? 15.624 5.324 -27.874 1.00 98.19 183 TYR A N 1
ATOM 1382 C CA . TYR A 1 183 ? 15.311 4.194 -28.747 1.00 98.19 183 TYR A CA 1
ATOM 1383 C C . TYR A 1 183 ? 16.475 3.208 -28.882 1.00 98.19 183 TYR A C 1
ATOM 1385 O O . TYR A 1 183 ? 16.286 2.001 -28.733 1.00 98.19 183 TYR A O 1
ATOM 1393 N N . VAL A 1 184 ? 17.697 3.700 -29.101 1.00 97.50 184 VAL A N 1
ATOM 1394 C CA . VAL A 1 184 ? 18.878 2.828 -29.191 1.00 97.50 184 VAL A CA 1
ATOM 1395 C C . VAL A 1 184 ? 19.175 2.139 -27.863 1.00 97.50 184 VAL A C 1
ATOM 1397 O O . VAL A 1 184 ? 19.527 0.963 -27.860 1.00 97.50 184 VAL A O 1
ATOM 1400 N N . TYR A 1 185 ? 18.969 2.801 -26.728 1.00 96.44 185 TYR A N 1
ATOM 1401 C CA . TYR A 1 185 ? 19.063 2.148 -25.426 1.00 96.44 185 TYR A CA 1
ATOM 1402 C C . TYR A 1 185 ? 18.050 1.008 -25.276 1.00 96.44 185 TYR A C 1
ATOM 1404 O O . TYR A 1 185 ? 18.415 -0.048 -24.765 1.00 96.44 185 TYR A O 1
ATOM 1412 N N . GLY A 1 186 ? 16.829 1.166 -25.794 1.00 96.12 186 GLY A N 1
ATOM 1413 C CA . GLY A 1 186 ? 15.849 0.082 -25.904 1.00 96.12 186 GLY A CA 1
ATOM 1414 C C . GLY A 1 186 ? 16.362 -1.111 -26.713 1.00 96.12 186 GLY A C 1
ATOM 1415 O O . GLY A 1 186 ? 16.311 -2.249 -26.244 1.00 96.12 186 GLY A O 1
ATOM 1416 N N . LEU A 1 187 ? 16.938 -0.845 -27.890 1.00 96.19 187 LEU A N 1
ATOM 1417 C CA . LEU A 1 187 ? 17.564 -1.878 -28.724 1.00 96.19 187 LEU A CA 1
ATOM 1418 C C . LEU A 1 187 ? 18.708 -2.590 -27.987 1.00 96.19 187 LEU A C 1
ATOM 1420 O O . LEU A 1 187 ? 18.835 -3.808 -28.072 1.00 96.19 187 LEU A O 1
ATOM 1424 N N . LEU A 1 188 ? 19.525 -1.847 -27.234 1.00 94.25 188 LEU A N 1
ATOM 1425 C CA . LEU A 1 188 ? 20.643 -2.397 -26.465 1.00 94.25 188 LEU A CA 1
ATOM 1426 C C . LEU A 1 188 ? 20.186 -3.233 -25.257 1.00 94.25 188 LEU A C 1
ATOM 1428 O O . LEU A 1 188 ? 20.867 -4.190 -24.893 1.00 94.25 188 LEU A O 1
ATOM 1432 N N . ILE A 1 189 ? 19.038 -2.924 -24.647 1.00 93.25 189 ILE A N 1
ATOM 1433 C CA . ILE A 1 189 ? 18.441 -3.764 -23.593 1.00 93.25 189 ILE A CA 1
ATOM 1434 C C . ILE A 1 189 ? 18.045 -5.140 -24.164 1.00 93.25 189 ILE A C 1
ATOM 1436 O O . ILE A 1 189 ? 18.293 -6.173 -23.526 1.00 93.25 189 ILE A O 1
ATOM 1440 N N . GLY A 1 190 ? 17.474 -5.167 -25.373 1.00 90.25 190 GLY A N 1
ATOM 1441 C CA . GLY A 1 190 ? 17.084 -6.402 -26.060 1.00 90.25 190 GLY A CA 1
ATOM 1442 C C . GLY A 1 190 ? 18.274 -7.155 -26.662 1.00 90.25 190 GLY A C 1
ATOM 1443 O O . GLY A 1 190 ? 18.739 -8.158 -26.114 1.00 90.25 190 GLY A O 1
ATOM 1444 N N . ASP A 1 191 ? 18.850 -6.612 -27.731 1.00 90.69 191 ASP A N 1
ATOM 1445 C CA . ASP A 1 191 ? 19.861 -7.273 -28.571 1.00 90.69 191 ASP A CA 1
ATOM 1446 C C . ASP A 1 191 ? 21.293 -6.735 -28.384 1.00 90.69 191 ASP A C 1
ATOM 1448 O O . ASP A 1 191 ? 22.211 -7.043 -29.159 1.00 90.69 191 ASP A O 1
ATOM 1452 N N . GLY A 1 192 ? 21.511 -5.921 -27.351 1.00 90.31 192 GLY A N 1
ATOM 1453 C CA . GLY A 1 192 ? 22.815 -5.343 -27.055 1.00 90.31 192 GLY A CA 1
ATOM 1454 C C . GLY A 1 192 ? 23.780 -6.292 -26.347 1.00 90.31 192 GLY A C 1
ATOM 1455 O O . GLY A 1 192 ? 23.409 -7.169 -25.560 1.00 90.31 192 GLY A O 1
ATOM 1456 N N . HIS A 1 193 ? 25.067 -6.067 -26.592 1.00 89.94 193 HIS A N 1
ATOM 1457 C CA . HIS A 1 193 ? 26.169 -6.650 -25.842 1.00 89.94 193 HIS A CA 1
ATOM 1458 C C . HIS A 1 193 ? 27.220 -5.571 -25.562 1.00 89.94 193 HIS A C 1
ATOM 1460 O O . HIS A 1 193 ? 27.811 -5.014 -26.484 1.00 89.94 193 HIS A O 1
ATOM 1466 N N . ILE A 1 194 ? 27.435 -5.245 -24.288 1.00 90.12 194 ILE A N 1
ATOM 1467 C CA . ILE A 1 194 ? 28.282 -4.121 -23.873 1.00 90.12 194 ILE A CA 1
ATOM 1468 C C . ILE A 1 194 ? 29.437 -4.645 -23.020 1.00 90.12 194 ILE A C 1
ATOM 1470 O O . ILE A 1 194 ? 29.243 -5.433 -22.096 1.00 90.12 194 ILE A O 1
ATOM 1474 N N . THR A 1 195 ? 30.645 -4.199 -23.347 1.00 90.19 195 THR A N 1
ATOM 1475 C CA . THR A 1 195 ? 31.869 -4.372 -22.562 1.00 90.19 195 THR A CA 1
ATOM 1476 C C . THR A 1 195 ? 32.502 -3.004 -22.314 1.00 90.19 195 THR A C 1
ATOM 1478 O O . THR A 1 195 ? 32.059 -1.990 -22.857 1.00 90.19 195 THR A O 1
ATOM 1481 N N . SER A 1 196 ? 33.566 -2.955 -21.510 1.00 88.44 196 SER A N 1
ATOM 1482 C CA . SER A 1 196 ? 34.261 -1.699 -21.207 1.00 88.44 196 SER A CA 1
ATOM 1483 C C . SER A 1 196 ? 34.773 -0.995 -22.461 1.00 88.44 196 SER A C 1
ATOM 1485 O O . SER A 1 196 ? 34.764 0.229 -22.496 1.00 88.44 196 SER A O 1
ATOM 1487 N N . SER A 1 197 ? 35.163 -1.749 -23.493 1.00 91.69 197 SER A N 1
ATOM 1488 C CA . SER A 1 197 ? 35.754 -1.248 -24.738 1.00 91.69 197 SER A CA 1
ATOM 1489 C C . SER A 1 197 ? 34.831 -1.296 -25.956 1.00 91.69 197 SER A C 1
ATOM 1491 O O . SER A 1 197 ? 35.179 -0.725 -26.991 1.00 91.69 197 SER A O 1
ATOM 1493 N N . ARG A 1 198 ? 33.670 -1.956 -25.873 1.00 91.62 198 ARG A N 1
ATOM 1494 C CA . ARG A 1 198 ? 32.815 -2.223 -27.037 1.00 91.62 198 ARG A CA 1
ATOM 1495 C C . ARG A 1 198 ? 31.335 -2.140 -26.697 1.00 91.62 198 ARG A C 1
ATOM 1497 O O . ARG A 1 198 ? 30.866 -2.773 -25.759 1.00 91.62 198 ARG A O 1
ATOM 1504 N N . ILE A 1 199 ? 30.589 -1.438 -27.541 1.00 94.38 199 ILE A N 1
ATOM 1505 C CA . ILE A 1 199 ? 29.126 -1.437 -27.560 1.00 94.38 199 ILE A CA 1
ATOM 1506 C C . ILE A 1 199 ? 28.702 -2.164 -28.832 1.00 94.38 199 ILE A C 1
ATOM 1508 O O . ILE A 1 199 ? 29.054 -1.731 -29.926 1.00 94.38 199 ILE A O 1
ATOM 1512 N N . GLN A 1 200 ? 27.984 -3.273 -28.705 1.00 94.25 200 GLN A N 1
ATOM 1513 C CA . GLN A 1 200 ? 27.515 -4.068 -29.835 1.00 94.25 200 GLN A CA 1
ATOM 1514 C C . GLN A 1 200 ? 25.989 -4.130 -29.853 1.00 94.25 200 GLN A C 1
ATOM 1516 O O . GLN A 1 200 ? 25.372 -4.345 -28.813 1.00 94.25 200 GLN A O 1
ATOM 1521 N N . LEU A 1 201 ? 25.403 -3.998 -31.042 1.00 94.94 201 LEU A N 1
ATOM 1522 C CA . LEU A 1 201 ? 24.004 -4.299 -31.330 1.00 94.94 201 LEU A CA 1
ATOM 1523 C C . LEU A 1 201 ? 23.943 -5.412 -32.379 1.00 94.94 201 LEU A C 1
ATOM 1525 O O . LEU A 1 201 ? 24.597 -5.311 -33.418 1.00 94.94 201 LEU A O 1
ATOM 1529 N N . SER A 1 202 ? 23.150 -6.451 -32.120 1.00 94.19 202 SER A N 1
ATOM 1530 C CA . SER A 1 202 ? 22.984 -7.576 -33.049 1.00 94.19 202 SER A CA 1
ATOM 1531 C C . SER A 1 202 ? 21.632 -7.463 -33.759 1.00 94.19 202 SER A C 1
ATOM 1533 O O . SER A 1 202 ? 20.603 -7.752 -33.165 1.00 94.19 202 SER A O 1
ATOM 1535 N N . THR A 1 203 ? 21.590 -7.025 -35.017 1.00 93.81 203 THR A N 1
ATOM 1536 C CA . THR A 1 203 ? 20.339 -6.882 -35.778 1.00 93.81 203 THR A CA 1
ATOM 1537 C C . THR A 1 203 ? 20.563 -7.037 -37.280 1.00 93.81 203 THR A C 1
ATOM 1539 O O . THR A 1 203 ? 21.612 -6.687 -37.800 1.00 93.81 203 THR A O 1
ATOM 1542 N N . LYS A 1 204 ? 19.564 -7.559 -37.997 1.00 93.38 204 LYS A N 1
ATOM 1543 C CA . LYS A 1 204 ? 19.536 -7.569 -39.474 1.00 93.38 204 LYS A CA 1
ATOM 1544 C C . LYS A 1 204 ? 18.635 -6.476 -40.053 1.00 93.38 204 LYS A C 1
ATOM 1546 O O . LYS A 1 204 ? 18.519 -6.364 -41.270 1.00 93.38 204 LYS A O 1
ATOM 1551 N N . ASP A 1 205 ? 17.938 -5.727 -39.199 1.00 95.12 205 ASP A N 1
ATOM 1552 C CA . ASP A 1 205 ? 16.965 -4.732 -39.633 1.00 95.12 205 ASP A CA 1
ATOM 1553 C C . ASP A 1 205 ? 17.647 -3.391 -39.932 1.00 95.12 205 ASP A C 1
ATOM 1555 O O . ASP A 1 205 ? 18.401 -2.858 -39.113 1.00 95.12 205 ASP A O 1
ATOM 1559 N N . SER A 1 206 ? 17.374 -2.831 -41.112 1.00 94.44 206 SER A N 1
ATOM 1560 C CA . SER A 1 206 ? 18.017 -1.602 -41.582 1.00 94.44 206 SER A CA 1
ATOM 1561 C C . SER A 1 206 ? 17.605 -0.359 -40.789 1.00 94.44 206 SER A C 1
ATOM 1563 O O . SER A 1 206 ? 18.403 0.573 -40.677 1.00 94.44 206 SER A O 1
ATOM 1565 N N . VAL A 1 207 ? 16.403 -0.334 -40.199 1.00 96.12 207 VAL A N 1
ATOM 1566 C CA . VAL A 1 207 ? 15.927 0.780 -39.364 1.00 96.12 207 VAL A CA 1
ATOM 1567 C C . VAL A 1 207 ? 16.674 0.790 -38.036 1.00 96.12 207 VAL A C 1
ATOM 1569 O O . VAL A 1 207 ? 17.173 1.835 -37.613 1.00 96.12 207 VAL A O 1
ATOM 1572 N N . CYS A 1 208 ? 16.811 -0.378 -37.404 1.00 96.81 208 CYS A N 1
ATOM 1573 C CA . CYS A 1 208 ? 17.590 -0.531 -36.175 1.00 96.81 208 CYS A CA 1
ATOM 1574 C C . CYS A 1 208 ? 19.075 -0.228 -36.407 1.00 96.81 208 CYS A C 1
ATOM 1576 O O . CYS A 1 208 ? 19.678 0.506 -35.622 1.00 96.81 208 CYS A O 1
ATOM 1578 N N . TYR A 1 209 ? 19.645 -0.730 -37.509 1.00 96.50 209 TYR A N 1
ATOM 1579 C CA . TYR A 1 209 ? 21.021 -0.431 -37.901 1.00 96.50 209 TYR A CA 1
ATOM 1580 C C . TYR A 1 209 ? 21.248 1.073 -38.086 1.00 96.50 209 TYR A C 1
ATOM 1582 O O . TYR A 1 209 ? 22.171 1.626 -37.490 1.00 96.50 209 TYR A O 1
ATOM 1590 N N . LYS A 1 210 ? 20.383 1.758 -38.846 1.00 97.06 210 LYS A N 1
ATOM 1591 C CA . LYS A 1 210 ? 20.500 3.203 -39.077 1.00 97.06 210 LYS A CA 1
ATOM 1592 C C . LYS A 1 210 ? 20.444 3.995 -37.771 1.00 97.06 210 LYS A C 1
ATOM 1594 O O . LYS A 1 210 ? 21.296 4.846 -37.545 1.00 97.06 210 LYS A O 1
ATOM 1599 N N . ALA A 1 211 ? 19.504 3.670 -36.882 1.00 97.38 211 ALA A N 1
ATOM 1600 C CA . ALA A 1 211 ? 19.412 4.329 -35.581 1.00 97.38 211 ALA A CA 1
ATOM 1601 C C . ALA A 1 211 ? 20.690 4.145 -34.742 1.00 97.38 211 ALA A C 1
ATOM 1603 O O . ALA A 1 211 ? 21.145 5.088 -34.094 1.00 97.38 211 ALA A O 1
ATOM 1604 N N . PHE A 1 212 ? 21.290 2.950 -34.779 1.00 97.62 212 PHE A N 1
ATOM 1605 C CA . PHE A 1 212 ? 22.561 2.682 -34.107 1.00 97.62 212 PHE A CA 1
ATOM 1606 C C . PHE A 1 212 ? 23.728 3.454 -34.739 1.00 97.62 212 PHE A C 1
ATOM 1608 O O . PHE A 1 212 ? 24.549 4.006 -34.011 1.00 97.62 212 PHE A O 1
ATOM 1615 N N . VAL A 1 213 ? 23.783 3.562 -36.071 1.00 97.56 213 VAL A N 1
ATOM 1616 C CA . VAL A 1 213 ? 24.767 4.406 -36.770 1.00 97.56 213 VAL A CA 1
ATOM 1617 C C . VAL A 1 213 ? 24.634 5.861 -36.331 1.00 97.56 213 VAL A C 1
ATOM 1619 O O . VAL A 1 213 ? 25.623 6.434 -35.887 1.00 97.56 213 VAL A O 1
ATOM 1622 N N . ASP A 1 214 ? 23.425 6.425 -36.345 1.00 97.00 214 ASP A N 1
ATOM 1623 C CA . ASP A 1 214 ? 23.187 7.812 -35.933 1.00 97.00 214 ASP A CA 1
ATOM 1624 C C . ASP A 1 214 ? 23.619 8.051 -34.472 1.00 97.00 214 ASP A C 1
ATOM 1626 O O . ASP A 1 214 ? 24.270 9.050 -34.160 1.00 97.00 214 ASP A O 1
ATOM 1630 N N . PHE A 1 215 ? 23.322 7.103 -33.575 1.00 96.88 215 PHE A N 1
ATOM 1631 C CA . PHE A 1 215 ? 23.751 7.130 -32.170 1.00 96.88 215 PHE A CA 1
ATOM 1632 C C . PHE A 1 215 ? 25.276 7.161 -32.011 1.00 96.88 215 PHE A C 1
ATOM 1634 O O . PHE A 1 215 ? 25.796 7.885 -31.154 1.00 96.88 215 PHE A O 1
ATOM 1641 N N . VAL A 1 216 ? 25.992 6.386 -32.828 1.00 97.00 216 VAL A N 1
ATOM 1642 C CA . VAL A 1 216 ? 27.458 6.297 -32.816 1.00 97.00 216 VAL A CA 1
ATOM 1643 C C . VAL A 1 216 ? 28.091 7.531 -33.460 1.00 97.00 216 VAL A C 1
ATOM 1645 O O . VAL A 1 216 ? 29.039 8.089 -32.906 1.00 97.00 216 VAL A O 1
ATOM 1648 N N . THR A 1 217 ? 27.541 8.015 -34.574 1.00 96.06 217 THR A N 1
ATOM 1649 C CA . THR A 1 217 ? 28.005 9.224 -35.266 1.00 96.06 217 THR A CA 1
ATOM 1650 C C . THR A 1 217 ? 27.860 10.463 -34.385 1.00 96.06 217 THR A C 1
ATOM 1652 O O . THR A 1 217 ? 28.813 11.232 -34.274 1.00 96.06 217 THR A O 1
ATOM 1655 N N . ARG A 1 218 ? 26.741 10.616 -33.656 1.00 94.62 218 ARG A N 1
ATOM 1656 C CA . ARG A 1 218 ? 26.564 11.691 -32.654 1.00 94.62 218 ARG A CA 1
ATOM 1657 C C . ARG A 1 218 ? 27.629 11.683 -31.550 1.00 94.62 218 ARG A C 1
ATOM 1659 O O . ARG A 1 218 ? 27.860 12.702 -30.911 1.00 94.62 218 ARG A O 1
ATOM 1666 N N . ARG A 1 219 ? 28.291 10.544 -31.329 1.00 94.38 219 ARG A N 1
ATOM 1667 C CA . ARG A 1 219 ? 29.361 10.348 -30.335 1.00 94.38 219 ARG A CA 1
ATOM 1668 C C . ARG A 1 219 ? 30.767 10.402 -30.944 1.00 94.38 219 ARG A C 1
ATOM 1670 O O . ARG A 1 219 ? 31.731 10.023 -30.280 1.00 94.38 219 ARG A O 1
ATOM 1677 N N . GLY A 1 220 ? 30.887 10.846 -32.199 1.00 93.69 220 GLY A N 1
ATOM 1678 C CA . GLY A 1 220 ? 32.155 10.928 -32.931 1.00 93.69 220 GLY A CA 1
ATOM 1679 C C . GLY A 1 220 ? 32.748 9.563 -33.295 1.00 93.69 220 GLY A C 1
ATOM 1680 O O . GLY A 1 220 ? 33.944 9.456 -33.555 1.00 93.69 220 GLY A O 1
ATOM 1681 N N . GLY A 1 221 ? 31.935 8.505 -33.258 1.00 93.38 221 GLY A N 1
ATOM 1682 C CA . GLY A 1 221 ? 32.353 7.139 -33.532 1.00 93.38 221 GLY A CA 1
ATOM 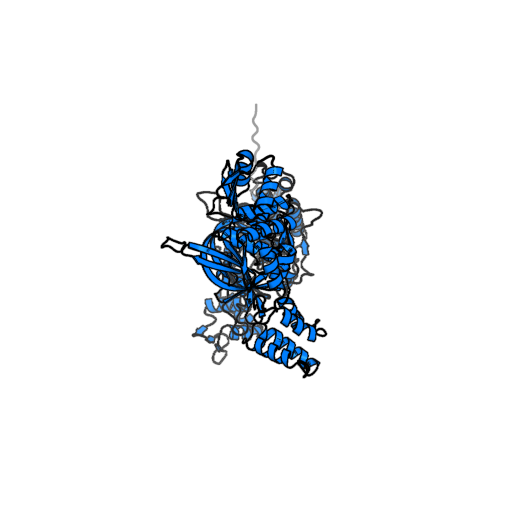1683 C C . GLY A 1 221 ? 32.090 6.688 -34.965 1.00 93.38 221 GLY A C 1
ATOM 1684 O O . GLY A 1 221 ? 31.413 7.354 -35.748 1.00 93.38 221 GLY A O 1
ATOM 1685 N N . LYS A 1 222 ? 32.581 5.489 -35.284 1.00 94.00 222 LYS A N 1
ATOM 1686 C CA . LYS A 1 222 ? 32.242 4.751 -36.506 1.00 94.00 222 LYS A CA 1
ATOM 1687 C C . LYS A 1 222 ? 31.754 3.354 -36.139 1.00 94.00 222 LYS A C 1
ATOM 1689 O O . LYS A 1 222 ? 32.265 2.750 -35.194 1.00 94.00 222 LYS A O 1
ATOM 1694 N N . VAL A 1 223 ? 30.777 2.855 -36.892 1.00 95.75 223 VAL A N 1
ATOM 1695 C CA . VAL A 1 223 ? 30.246 1.499 -36.727 1.00 95.75 223 VAL A CA 1
ATOM 1696 C C . VAL A 1 223 ? 31.041 0.526 -37.587 1.00 95.75 223 VAL A C 1
ATOM 1698 O O . VAL A 1 223 ? 31.185 0.727 -38.790 1.00 95.75 223 VAL A O 1
ATOM 1701 N N . LEU A 1 224 ? 31.518 -0.553 -36.976 1.00 94.06 224 LEU A N 1
ATOM 1702 C CA . LEU A 1 224 ? 32.080 -1.709 -37.671 1.00 94.06 224 LEU A CA 1
ATOM 1703 C C . LEU A 1 224 ? 31.007 -2.794 -37.753 1.00 94.06 224 LEU A C 1
ATOM 1705 O O . LEU A 1 224 ? 30.315 -3.031 -36.770 1.00 94.06 224 LEU A O 1
ATOM 1709 N N . THR A 1 225 ? 30.859 -3.460 -38.896 1.00 92.19 225 THR A N 1
ATOM 1710 C CA . THR A 1 225 ? 29.844 -4.513 -39.074 1.00 92.19 225 THR A CA 1
ATOM 1711 C C . THR A 1 225 ? 30.509 -5.852 -39.346 1.00 92.19 225 THR A C 1
ATOM 1713 O O . THR A 1 225 ? 31.361 -5.953 -40.224 1.00 92.19 225 THR A O 1
ATOM 1716 N N . TYR A 1 226 ? 30.094 -6.881 -38.614 1.00 88.06 226 TYR A N 1
ATOM 1717 C CA . TYR A 1 226 ? 30.549 -8.256 -38.760 1.00 88.06 226 TYR A CA 1
ATOM 1718 C C . TYR A 1 226 ? 29.374 -9.175 -39.119 1.00 88.06 226 TYR A C 1
ATOM 1720 O O . TYR A 1 226 ? 28.256 -9.009 -38.625 1.00 88.06 226 TYR A O 1
ATOM 1728 N N . ALA A 1 227 ? 29.619 -10.126 -40.026 1.00 84.75 227 ALA A N 1
ATOM 1729 C CA . ALA A 1 227 ? 28.643 -11.125 -40.483 1.00 84.75 227 ALA A CA 1
ATOM 1730 C C . ALA A 1 227 ? 27.268 -10.557 -40.919 1.00 84.75 227 ALA A C 1
ATOM 1732 O O . ALA A 1 227 ? 26.251 -11.248 -40.834 1.00 84.75 227 ALA A O 1
ATOM 1733 N N . GLY A 1 228 ? 27.223 -9.288 -41.351 1.00 85.12 228 GLY A N 1
ATOM 1734 C CA . GLY A 1 228 ? 26.004 -8.599 -41.794 1.00 85.12 228 GLY A CA 1
ATOM 1735 C C . GLY A 1 228 ? 24.916 -8.434 -40.724 1.00 85.12 228 GLY A C 1
ATOM 1736 O O . GLY A 1 228 ? 23.765 -8.198 -41.081 1.00 85.12 228 GLY A O 1
ATOM 1737 N N . LYS A 1 229 ? 25.246 -8.611 -39.438 1.00 90.38 229 LYS A N 1
ATOM 1738 C CA . LYS A 1 229 ? 24.270 -8.536 -38.337 1.00 90.38 229 LYS A CA 1
ATOM 1739 C C . LYS A 1 229 ? 24.824 -7.985 -37.023 1.00 90.38 229 LYS A C 1
ATOM 1741 O O . LYS A 1 229 ? 24.059 -7.510 -36.196 1.00 90.38 229 LYS A O 1
ATOM 1746 N N . ASP A 1 230 ? 26.130 -8.099 -36.789 1.00 93.31 230 ASP A N 1
ATOM 1747 C CA . ASP A 1 230 ? 26.755 -7.695 -35.532 1.00 93.31 230 ASP A CA 1
ATOM 1748 C C . ASP A 1 230 ? 27.439 -6.340 -35.742 1.00 93.31 230 ASP A C 1
ATOM 1750 O O . ASP A 1 230 ? 28.427 -6.238 -36.470 1.00 93.31 230 ASP A O 1
ATOM 1754 N N . HIS A 1 231 ? 26.894 -5.281 -35.144 1.00 95.81 231 HIS A N 1
ATOM 1755 C CA . HIS A 1 231 ? 27.347 -3.904 -35.340 1.00 95.81 231 HIS A CA 1
ATOM 1756 C C . HIS A 1 231 ? 28.045 -3.390 -34.086 1.00 95.81 231 HIS A C 1
ATOM 1758 O O . HIS A 1 231 ? 27.452 -3.353 -33.011 1.00 95.81 231 HIS A O 1
ATOM 1764 N N . HIS A 1 232 ? 29.312 -3.002 -34.207 1.00 94.25 232 HIS A N 1
ATOM 1765 C CA . HIS A 1 232 ? 30.182 -2.634 -33.096 1.00 94.25 232 HIS A CA 1
ATOM 1766 C C . HIS A 1 232 ? 30.531 -1.150 -33.126 1.00 94.25 232 HIS A C 1
ATOM 1768 O O . HIS A 1 232 ? 30.895 -0.599 -34.163 1.00 94.25 232 HIS A O 1
ATOM 1774 N N . PHE A 1 233 ? 30.544 -0.546 -31.947 1.00 95.88 233 PHE A N 1
ATOM 1775 C CA . PHE A 1 233 ? 31.194 0.719 -31.666 1.00 95.88 233 PHE A CA 1
ATOM 1776 C C . PHE A 1 233 ? 32.284 0.486 -30.618 1.00 95.88 233 PHE A C 1
ATOM 1778 O O . PHE A 1 233 ? 32.001 0.248 -29.441 1.00 95.88 233 PHE A O 1
ATOM 1785 N N . ASN A 1 234 ? 33.540 0.524 -31.061 1.00 94.81 234 ASN A N 1
ATOM 1786 C CA . ASN A 1 234 ? 34.695 0.351 -30.186 1.00 94.81 234 ASN A CA 1
ATOM 1787 C C . ASN A 1 234 ? 35.024 1.691 -29.524 1.00 94.81 234 ASN A C 1
ATOM 1789 O O . ASN A 1 234 ? 35.526 2.610 -30.169 1.00 94.81 234 ASN A O 1
ATOM 1793 N N . SER A 1 235 ? 34.715 1.817 -28.237 1.00 94.62 235 SER A N 1
ATOM 1794 C CA . SER A 1 235 ? 35.019 3.013 -27.463 1.00 94.62 235 SER A CA 1
ATOM 1795 C C . SER A 1 235 ? 35.075 2.701 -25.974 1.00 94.62 235 SER A C 1
ATOM 1797 O O . SER A 1 235 ? 34.041 2.489 -25.341 1.00 94.62 235 SER A O 1
ATOM 1799 N N . THR A 1 236 ? 36.277 2.757 -25.396 1.00 93.00 236 THR A N 1
ATOM 1800 C CA . THR A 1 236 ? 36.473 2.554 -23.953 1.00 93.00 236 THR A CA 1
ATOM 1801 C C . THR A 1 236 ? 35.728 3.587 -23.115 1.00 93.00 236 THR A C 1
ATOM 1803 O O . THR A 1 236 ? 35.113 3.254 -22.104 1.00 93.00 236 THR A O 1
ATOM 1806 N N . LYS A 1 237 ? 35.723 4.845 -23.573 1.00 94.19 237 LYS A N 1
ATOM 1807 C CA . LYS A 1 237 ? 34.995 5.942 -22.927 1.00 94.19 237 LYS A CA 1
ATOM 1808 C C . LYS A 1 237 ? 33.503 5.622 -22.814 1.00 94.19 237 LYS A C 1
ATOM 1810 O O . LYS A 1 237 ? 32.958 5.638 -21.717 1.00 94.19 237 LYS A O 1
ATOM 1815 N N . HIS A 1 238 ? 32.848 5.313 -23.933 1.00 93.06 238 HIS A N 1
ATOM 1816 C CA . HIS A 1 238 ? 31.397 5.121 -23.953 1.00 93.06 238 HIS A CA 1
ATOM 1817 C C . HIS A 1 238 ? 30.970 3.764 -23.379 1.00 93.06 238 HIS A C 1
ATOM 1819 O O . HIS A 1 238 ? 29.980 3.713 -22.655 1.00 93.06 238 HIS A O 1
ATOM 1825 N N . GLY A 1 239 ? 31.721 2.687 -23.638 1.00 91.00 239 GLY A N 1
ATOM 1826 C CA . GLY A 1 239 ? 31.446 1.365 -23.065 1.00 91.00 239 GLY A CA 1
ATOM 1827 C C . GLY A 1 239 ? 31.494 1.384 -21.537 1.00 91.00 239 GLY A C 1
ATOM 1828 O O . GLY A 1 239 ? 30.560 0.933 -20.879 1.00 91.00 239 GLY A O 1
ATOM 1829 N N . THR A 1 240 ? 32.523 2.016 -20.960 1.00 90.38 240 THR A N 1
ATOM 1830 C CA . THR A 1 240 ? 32.645 2.175 -19.500 1.00 90.38 240 THR A CA 1
ATOM 1831 C C . THR A 1 240 ? 31.502 3.002 -18.907 1.00 90.38 240 THR A C 1
ATOM 1833 O O . THR A 1 240 ? 30.995 2.653 -17.842 1.00 90.38 240 THR A O 1
ATOM 1836 N N . ILE A 1 241 ? 31.063 4.070 -19.587 1.00 90.31 241 ILE A N 1
ATOM 1837 C CA . ILE A 1 241 ? 29.907 4.869 -19.150 1.00 90.31 241 ILE A CA 1
ATOM 1838 C C . ILE A 1 241 ? 28.640 4.008 -19.123 1.00 90.31 241 ILE A C 1
ATOM 1840 O O . ILE A 1 241 ? 27.976 3.961 -18.096 1.00 90.31 241 ILE A O 1
ATOM 1844 N N . LEU A 1 242 ? 28.327 3.277 -20.198 1.00 89.81 242 LEU A N 1
ATOM 1845 C CA . LEU A 1 242 ? 27.114 2.452 -20.239 1.00 89.81 242 LEU A CA 1
ATOM 1846 C C . LEU A 1 242 ? 27.126 1.328 -19.196 1.00 89.81 242 LEU A C 1
ATOM 1848 O O . LEU A 1 242 ? 26.093 1.057 -18.588 1.00 89.81 242 LEU A O 1
ATOM 1852 N N . LEU A 1 243 ? 28.281 0.710 -18.935 1.00 88.31 243 LEU A N 1
ATOM 1853 C CA . LEU A 1 243 ? 28.405 -0.266 -17.848 1.00 88.31 243 LEU A CA 1
ATOM 1854 C C . LEU A 1 243 ? 28.113 0.365 -16.478 1.00 88.31 243 LEU A C 1
ATOM 1856 O O . LEU A 1 243 ? 27.368 -0.215 -15.692 1.00 88.31 243 LEU A O 1
ATOM 1860 N N . ARG A 1 244 ? 28.664 1.557 -16.199 1.00 85.81 244 ARG A N 1
ATOM 1861 C CA . ARG A 1 244 ? 28.414 2.295 -14.944 1.00 85.81 244 ARG A CA 1
ATOM 1862 C C . ARG A 1 244 ? 26.954 2.712 -14.793 1.00 85.81 244 ARG A C 1
ATOM 1864 O O . ARG A 1 244 ? 26.431 2.685 -13.688 1.00 85.81 244 ARG A O 1
ATOM 1871 N N . GLU A 1 245 ? 26.305 3.051 -15.899 1.00 85.19 245 GLU A N 1
ATOM 1872 C CA . GLU A 1 245 ? 24.890 3.432 -15.950 1.00 85.19 245 GLU A CA 1
ATOM 1873 C C . GLU A 1 245 ? 23.934 2.226 -15.855 1.00 85.19 245 GLU A C 1
ATOM 1875 O O . GLU A 1 245 ? 22.717 2.401 -15.855 1.00 85.19 245 GLU A O 1
ATOM 1880 N N . GLY A 1 246 ? 24.453 0.998 -15.740 1.00 81.50 246 GLY A N 1
ATOM 1881 C CA . GLY A 1 246 ? 23.648 -0.189 -15.451 1.00 81.50 246 GLY A CA 1
ATOM 1882 C C . GLY A 1 246 ? 23.227 -1.003 -16.675 1.00 81.50 246 GLY A C 1
ATOM 1883 O O . GLY A 1 246 ? 22.234 -1.728 -16.620 1.00 81.50 246 GLY A O 1
ATOM 1884 N N . PHE A 1 247 ? 23.967 -0.933 -17.783 1.00 83.19 247 PHE A N 1
ATOM 1885 C CA . PHE A 1 247 ? 23.854 -1.934 -18.845 1.00 83.19 247 PHE A CA 1
ATOM 1886 C C . PHE A 1 247 ? 24.661 -3.190 -18.467 1.00 83.19 247 PHE A C 1
ATOM 1888 O O . PHE A 1 247 ? 25.859 -3.272 -18.720 1.00 83.19 247 PHE A O 1
ATOM 1895 N N . TYR A 1 248 ? 24.012 -4.161 -17.814 1.00 65.75 248 TYR A N 1
ATOM 1896 C CA . TYR A 1 248 ? 24.653 -5.379 -17.291 1.00 65.75 248 TYR A CA 1
ATOM 1897 C C . TYR A 1 248 ? 24.805 -6.513 -18.322 1.00 65.75 248 TYR A C 1
ATOM 1899 O O . TYR A 1 248 ? 24.270 -6.497 -19.431 1.00 65.75 248 TYR A O 1
ATOM 1907 N N . ILE A 1 249 ? 25.506 -7.567 -17.893 1.00 60.00 249 ILE A N 1
ATOM 1908 C CA . ILE A 1 249 ? 25.669 -8.853 -18.584 1.00 60.00 249 ILE A CA 1
ATOM 1909 C C . ILE A 1 249 ? 24.302 -9.549 -18.759 1.00 60.00 249 ILE A C 1
ATOM 1911 O O . ILE A 1 249 ? 23.439 -9.465 -17.887 1.00 60.00 249 ILE A O 1
ATOM 1915 N N . LYS A 1 250 ? 24.137 -10.318 -19.851 1.00 58.44 250 LYS A N 1
ATOM 1916 C CA . LYS A 1 250 ? 22.917 -11.050 -20.283 1.00 58.44 250 LYS A CA 1
ATOM 1917 C C . LYS A 1 250 ? 22.089 -11.774 -19.198 1.00 58.44 250 LYS A C 1
ATOM 1919 O O . LYS A 1 250 ? 20.933 -12.079 -19.474 1.00 58.44 250 LYS A O 1
ATOM 1924 N N . LYS A 1 251 ? 22.648 -12.103 -18.027 1.00 53.69 251 LYS A N 1
ATOM 1925 C CA . LYS A 1 251 ? 21.964 -12.811 -16.925 1.00 53.69 251 LYS A CA 1
ATOM 1926 C C . LYS A 1 251 ? 21.222 -11.877 -15.953 1.00 53.69 251 LYS A C 1
ATOM 1928 O O . LYS A 1 251 ? 20.253 -12.309 -15.347 1.00 53.69 251 LYS A O 1
ATOM 1933 N N . TYR A 1 252 ? 21.636 -10.615 -15.836 1.00 68.56 252 TYR A N 1
ATOM 1934 C CA . TYR A 1 252 ? 21.099 -9.640 -14.870 1.00 68.56 252 TYR A CA 1
ATOM 1935 C C . TYR A 1 252 ? 20.510 -8.415 -15.577 1.00 68.56 252 TYR A C 1
ATOM 1937 O O . TYR A 1 252 ? 20.655 -7.282 -15.123 1.00 68.56 252 TYR A O 1
ATOM 1945 N N . LYS A 1 253 ? 19.902 -8.630 -16.750 1.00 85.44 253 LYS A N 1
ATOM 1946 C CA . LYS A 1 253 ? 19.323 -7.541 -17.540 1.00 85.44 253 LYS A CA 1
ATOM 1947 C C . LYS A 1 253 ? 18.234 -6.834 -16.737 1.00 85.44 253 LYS A C 1
ATOM 1949 O O . LYS A 1 253 ? 17.362 -7.489 -16.176 1.00 85.44 253 LYS A O 1
ATOM 1954 N N . GLN A 1 254 ? 18.256 -5.514 -16.755 1.00 89.69 254 GLN A N 1
ATOM 1955 C CA . GLN A 1 254 ? 17.230 -4.652 -16.184 1.00 89.69 254 GLN A CA 1
ATOM 1956 C C . GLN A 1 254 ? 17.166 -3.361 -16.997 1.00 89.69 254 GLN A C 1
ATOM 1958 O O . GLN A 1 254 ? 18.096 -3.069 -17.750 1.00 89.69 254 GLN A O 1
ATOM 1963 N N . VAL A 1 255 ? 16.088 -2.595 -16.856 1.00 91.81 255 VAL A N 1
ATOM 1964 C CA . VAL A 1 255 ? 16.023 -1.227 -17.366 1.00 91.81 255 VAL A CA 1
ATOM 1965 C C . VAL A 1 255 ? 16.971 -0.375 -16.511 1.00 91.81 255 VAL A C 1
ATOM 1967 O O . VAL A 1 255 ? 16.753 -0.264 -15.296 1.00 91.81 255 VAL A O 1
ATOM 1970 N N . PRO A 1 256 ? 18.018 0.222 -17.109 1.00 91.19 256 PRO A N 1
ATOM 1971 C CA . PRO A 1 256 ? 18.948 1.098 -16.407 1.00 91.19 256 PRO A CA 1
ATOM 1972 C C . PRO A 1 256 ? 18.232 2.169 -15.580 1.00 91.19 256 PRO A C 1
ATOM 1974 O O . PRO A 1 256 ? 17.257 2.768 -16.044 1.00 91.19 256 PRO A O 1
ATOM 1977 N N . THR A 1 257 ? 18.716 2.437 -14.365 1.00 89.56 257 THR A N 1
ATOM 1978 C CA . THR A 1 257 ? 18.080 3.395 -13.444 1.00 89.56 257 THR A CA 1
ATOM 1979 C C . THR A 1 257 ? 17.933 4.771 -14.086 1.00 89.56 257 THR A C 1
ATOM 1981 O O . THR A 1 257 ? 16.866 5.368 -13.997 1.00 89.56 257 THR A O 1
ATOM 1984 N N . PHE A 1 258 ? 18.942 5.242 -14.828 1.00 90.44 258 PHE A N 1
ATOM 1985 C CA . PHE A 1 258 ? 18.861 6.536 -15.508 1.00 90.44 258 PHE A CA 1
ATOM 1986 C C . PHE A 1 258 ? 17.740 6.631 -16.547 1.00 90.44 258 PHE A C 1
ATOM 1988 O O . PHE A 1 258 ? 17.247 7.724 -16.791 1.00 90.44 258 PHE A O 1
ATOM 1995 N N . ILE A 1 259 ? 17.350 5.509 -17.160 1.00 92.56 259 ILE A N 1
ATOM 1996 C CA . ILE A 1 259 ? 16.226 5.452 -18.098 1.00 92.56 259 ILE A CA 1
ATOM 1997 C C . ILE A 1 259 ? 14.919 5.432 -17.318 1.00 92.56 259 ILE A C 1
ATOM 1999 O O . ILE A 1 259 ? 13.988 6.138 -17.683 1.00 92.56 259 ILE A O 1
ATOM 2003 N N . ARG A 1 260 ? 14.845 4.665 -16.221 1.00 92.19 260 ARG A N 1
ATOM 2004 C CA . ARG A 1 260 ? 13.647 4.599 -15.367 1.00 92.19 260 ARG A CA 1
ATOM 2005 C C . ARG A 1 260 ? 13.269 5.942 -14.738 1.00 92.19 260 ARG A C 1
ATOM 2007 O O . ARG A 1 260 ? 12.104 6.116 -14.388 1.00 92.19 260 ARG A O 1
ATOM 2014 N N . THR A 1 261 ? 14.220 6.870 -14.621 1.00 92.44 261 THR A N 1
ATOM 2015 C CA . THR A 1 261 ? 14.007 8.245 -14.141 1.00 92.44 261 THR A CA 1
ATOM 2016 C C . THR A 1 261 ? 13.715 9.263 -15.247 1.00 92.44 261 THR A C 1
ATOM 2018 O O . THR A 1 261 ? 13.550 10.454 -14.965 1.00 92.44 261 THR A O 1
ATOM 2021 N N . CYS A 1 262 ? 13.634 8.829 -16.508 1.00 95.31 262 CYS A N 1
ATOM 2022 C CA . CYS A 1 262 ? 13.301 9.709 -17.619 1.00 95.31 262 CYS A CA 1
ATOM 2023 C C . CYS A 1 262 ? 11.807 10.050 -17.707 1.00 95.31 262 CYS A C 1
ATOM 2025 O O . CYS A 1 262 ? 10.942 9.364 -17.159 1.00 95.31 262 CYS A O 1
ATOM 2027 N N . ASN A 1 263 ? 11.522 11.115 -18.456 1.00 95.38 263 ASN A N 1
ATOM 2028 C CA . ASN A 1 263 ? 10.171 11.504 -18.837 1.00 95.38 263 ASN A CA 1
ATOM 2029 C C . ASN A 1 263 ? 9.486 10.459 -19.738 1.00 95.38 263 ASN A C 1
ATOM 2031 O O . ASN A 1 263 ? 10.132 9.612 -20.365 1.00 95.38 263 ASN A O 1
ATOM 2035 N N . ILE A 1 264 ? 8.158 10.570 -19.837 1.00 95.00 264 ILE A N 1
ATOM 2036 C CA . ILE A 1 264 ? 7.303 9.660 -20.608 1.00 95.00 264 ILE A CA 1
ATOM 2037 C C . ILE A 1 264 ? 7.758 9.491 -22.064 1.00 95.00 264 ILE A C 1
ATOM 2039 O O . ILE A 1 264 ? 7.789 8.371 -22.563 1.00 95.00 264 ILE A O 1
ATOM 2043 N N . ASN A 1 265 ? 8.184 10.566 -22.735 1.00 95.94 265 ASN A N 1
ATOM 2044 C CA . ASN A 1 265 ? 8.583 10.510 -24.143 1.00 95.94 265 ASN A CA 1
ATOM 2045 C C . ASN A 1 265 ? 9.816 9.624 -24.335 1.00 95.94 265 ASN A C 1
ATOM 2047 O O . ASN A 1 265 ? 9.854 8.785 -25.237 1.00 95.94 265 ASN A O 1
ATOM 2051 N N . ASN A 1 266 ? 10.823 9.770 -23.476 1.00 97.19 266 ASN A N 1
ATOM 2052 C CA . ASN A 1 266 ? 12.014 8.931 -23.528 1.00 97.19 266 ASN A CA 1
ATOM 2053 C C . ASN A 1 266 ? 11.707 7.477 -23.150 1.00 97.19 266 ASN A C 1
ATOM 2055 O O . ASN A 1 266 ? 12.213 6.567 -23.805 1.00 97.19 266 ASN A O 1
ATOM 2059 N N . ILE A 1 267 ? 10.849 7.248 -22.149 1.00 96.62 267 ILE A N 1
ATOM 2060 C CA . ILE A 1 267 ? 10.388 5.904 -21.779 1.00 96.62 267 ILE A CA 1
ATOM 2061 C C . ILE A 1 267 ? 9.692 5.221 -22.961 1.00 96.62 267 ILE A C 1
ATOM 2063 O O . ILE A 1 267 ? 10.036 4.090 -23.301 1.00 96.62 267 ILE A O 1
ATOM 2067 N N . CYS A 1 268 ? 8.766 5.912 -23.623 1.00 97.44 268 CYS A N 1
ATOM 2068 C CA . CYS A 1 268 ? 8.061 5.408 -24.795 1.00 97.44 268 CYS A CA 1
ATOM 2069 C C . CYS A 1 268 ? 9.023 5.037 -25.928 1.00 97.44 268 CYS A C 1
ATOM 2071 O O . CYS A 1 268 ? 8.953 3.925 -26.443 1.00 97.44 268 CYS A O 1
ATOM 2073 N N . ASN A 1 269 ? 9.979 5.913 -26.256 1.00 98.00 269 ASN A N 1
ATOM 2074 C CA . ASN A 1 269 ? 10.981 5.631 -27.286 1.00 98.00 269 ASN A CA 1
ATOM 2075 C C . ASN A 1 269 ? 11.878 4.439 -26.924 1.00 98.00 269 ASN A C 1
ATOM 2077 O O . ASN A 1 269 ? 12.200 3.630 -27.796 1.00 98.00 269 ASN A O 1
ATOM 2081 N N . MET A 1 270 ? 12.258 4.303 -25.650 1.00 97.31 270 MET A N 1
ATOM 2082 C CA . MET A 1 270 ? 12.989 3.133 -25.163 1.00 97.31 270 MET A CA 1
ATOM 2083 C C . MET A 1 270 ? 12.171 1.851 -25.322 1.00 97.31 270 MET A C 1
ATOM 2085 O O . MET A 1 270 ? 12.704 0.852 -25.805 1.00 97.31 270 MET A O 1
ATOM 2089 N N . LEU A 1 271 ? 10.875 1.877 -25.003 1.00 97.69 271 LEU A N 1
ATOM 2090 C CA . LEU A 1 271 ? 9.998 0.735 -25.246 1.00 97.69 271 LEU A CA 1
ATOM 2091 C C . LEU A 1 271 ? 9.908 0.401 -26.739 1.00 97.69 271 LEU A C 1
ATOM 2093 O O . LEU A 1 271 ? 9.994 -0.778 -27.074 1.00 97.69 271 LEU A O 1
ATOM 2097 N N . SER A 1 272 ? 9.820 1.389 -27.639 1.00 97.81 272 SER A N 1
ATOM 2098 C CA . SER A 1 272 ? 9.795 1.127 -29.088 1.00 97.81 272 SER A CA 1
ATOM 2099 C C . SER A 1 272 ? 11.047 0.363 -29.512 1.00 97.81 272 SER A C 1
ATOM 2101 O O . SER A 1 272 ? 10.953 -0.639 -30.213 1.00 97.81 272 SER A O 1
ATOM 2103 N N . GLY A 1 273 ? 12.218 0.780 -29.016 1.00 97.25 273 GLY A N 1
ATOM 2104 C CA . GLY A 1 273 ? 13.485 0.096 -29.275 1.00 97.25 273 GLY A CA 1
ATOM 2105 C C . GLY A 1 273 ? 13.517 -1.318 -28.709 1.00 97.25 273 GLY A C 1
ATOM 2106 O O . GLY A 1 273 ? 13.901 -2.255 -29.403 1.00 97.25 273 GLY A O 1
ATOM 2107 N N . TYR A 1 274 ? 13.061 -1.501 -27.470 1.00 97.06 274 TYR A N 1
ATOM 2108 C CA . TYR A 1 274 ? 13.008 -2.820 -26.842 1.00 97.06 274 TYR A CA 1
ATOM 2109 C C . TYR A 1 274 ? 12.096 -3.793 -27.609 1.00 97.06 274 TYR A C 1
ATOM 2111 O O . TYR A 1 274 ? 12.488 -4.928 -27.877 1.00 97.06 274 TYR A O 1
ATOM 2119 N N . PHE A 1 275 ? 10.906 -3.349 -28.026 1.00 97.06 275 PHE A N 1
ATOM 2120 C CA . PHE A 1 275 ? 9.977 -4.163 -28.814 1.00 97.06 275 PHE A CA 1
ATOM 2121 C C . PHE A 1 275 ? 10.431 -4.344 -30.276 1.00 97.06 275 PHE A C 1
ATOM 2123 O O . PHE A 1 275 ? 10.158 -5.381 -30.884 1.00 97.06 275 PHE A O 1
ATOM 2130 N N . ASP A 1 276 ? 11.161 -3.399 -30.867 1.00 96.62 276 ASP A N 1
ATOM 2131 C CA . ASP A 1 276 ? 11.771 -3.610 -32.182 1.00 96.62 276 ASP A CA 1
ATOM 2132 C C . ASP A 1 276 ? 12.894 -4.659 -32.142 1.00 96.62 276 ASP A C 1
ATOM 2134 O O . ASP A 1 276 ? 13.021 -5.411 -33.112 1.00 96.62 276 ASP A O 1
ATOM 2138 N N . ALA A 1 277 ? 13.620 -4.787 -31.028 1.00 93.75 277 ALA A N 1
ATOM 2139 C CA . ALA A 1 277 ? 14.572 -5.876 -30.788 1.00 93.75 277 ALA A CA 1
ATOM 2140 C C . ALA A 1 277 ? 13.857 -7.209 -30.478 1.00 93.75 277 ALA A C 1
ATOM 2142 O O . ALA A 1 277 ? 13.732 -8.075 -31.345 1.00 93.75 277 ALA A O 1
ATOM 2143 N N . ASP A 1 278 ? 13.283 -7.340 -29.279 1.00 90.81 278 ASP A N 1
ATOM 2144 C CA . ASP A 1 278 ? 12.772 -8.613 -28.739 1.00 90.81 278 ASP A CA 1
ATOM 2145 C C . ASP A 1 278 ? 11.272 -8.850 -28.998 1.00 90.81 278 ASP A C 1
ATOM 2147 O O . ASP A 1 278 ? 10.731 -9.920 -28.699 1.00 90.81 278 ASP A O 1
ATOM 2151 N N . GLY A 1 279 ? 10.561 -7.846 -29.513 1.00 92.81 279 GLY A N 1
ATOM 2152 C CA . GLY A 1 279 ? 9.110 -7.876 -29.657 1.00 92.81 279 GLY A CA 1
ATOM 2153 C C . GLY A 1 279 ? 8.615 -8.437 -30.990 1.00 92.81 279 GLY A C 1
ATOM 2154 O O . GLY A 1 279 ? 9.219 -8.250 -32.046 1.00 92.81 279 GLY A O 1
ATOM 2155 N N . THR A 1 280 ? 7.460 -9.095 -30.970 1.00 93.12 280 THR A N 1
ATOM 2156 C CA . THR A 1 280 ? 6.778 -9.635 -32.149 1.00 93.12 280 THR A CA 1
ATOM 2157 C C . THR A 1 280 ? 5.288 -9.299 -32.117 1.00 93.12 280 THR A C 1
ATOM 2159 O O . THR A 1 280 ? 4.662 -9.186 -31.062 1.00 93.12 280 THR A O 1
ATOM 2162 N N . VAL A 1 281 ? 4.701 -9.129 -33.304 1.00 93.56 281 VAL A N 1
ATOM 2163 C CA . VAL A 1 281 ? 3.250 -9.020 -33.478 1.00 93.56 281 VAL A CA 1
ATOM 2164 C C . VAL A 1 281 ? 2.723 -10.362 -33.972 1.00 93.56 281 VAL A C 1
ATOM 2166 O O . VAL A 1 281 ? 2.998 -10.777 -35.098 1.00 93.56 281 VAL A O 1
ATOM 2169 N N . GLU A 1 282 ? 1.971 -11.049 -33.120 1.00 89.44 282 GLU A N 1
ATOM 2170 C CA . GLU A 1 282 ? 1.256 -12.276 -33.462 1.00 89.44 282 GLU A CA 1
ATOM 2171 C C . GLU A 1 282 ? -0.193 -11.970 -33.880 1.00 89.44 282 GLU A C 1
ATOM 2173 O O . GLU A 1 282 ? -0.682 -10.844 -33.793 1.00 89.44 282 GLU A O 1
ATOM 2178 N N . LYS A 1 283 ? -0.936 -13.006 -34.293 1.00 84.06 283 LYS A N 1
ATOM 2179 C CA . LYS A 1 283 ? -2.329 -12.879 -34.758 1.00 84.06 283 LYS A CA 1
ATOM 2180 C C . LYS A 1 283 ? -3.268 -12.199 -33.749 1.00 84.06 283 LYS A C 1
ATOM 2182 O O . LYS A 1 283 ? -4.277 -11.642 -34.166 1.00 84.06 283 LYS A O 1
ATOM 2187 N N . SER A 1 284 ? -3.011 -12.284 -32.448 1.00 84.12 284 SER A N 1
ATOM 2188 C CA . SER A 1 284 ? -3.937 -11.789 -31.415 1.00 84.12 284 SER A CA 1
ATOM 2189 C C . SER A 1 284 ? -3.265 -10.982 -30.309 1.00 84.12 284 SER A C 1
ATOM 2191 O O . SER A 1 284 ? -3.901 -10.714 -29.291 1.00 84.12 284 SER A O 1
ATOM 2193 N N . ARG A 1 285 ? -1.974 -10.671 -30.446 1.00 89.62 285 ARG A N 1
ATOM 2194 C CA . ARG A 1 285 ? -1.194 -10.045 -29.379 1.00 89.62 285 ARG A CA 1
ATOM 2195 C C . ARG A 1 285 ? 0.090 -9.423 -29.892 1.00 89.62 285 ARG A C 1
ATOM 2197 O O . ARG A 1 285 ? 0.655 -9.887 -30.878 1.00 89.62 285 ARG A O 1
ATOM 2204 N N . VAL A 1 286 ? 0.572 -8.447 -29.142 1.00 93.62 286 VAL A N 1
ATOM 2205 C CA . VAL A 1 286 ? 1.974 -8.031 -29.164 1.00 93.62 286 VAL A CA 1
ATOM 2206 C C . VAL A 1 286 ? 2.675 -8.757 -28.020 1.00 93.62 286 VAL A C 1
ATOM 2208 O O . VAL A 1 286 ? 2.111 -8.857 -26.927 1.00 93.62 286 VAL A O 1
ATOM 2211 N N . ASN A 1 287 ? 3.857 -9.319 -28.245 1.00 94.00 287 ASN A N 1
ATOM 2212 C CA . ASN A 1 287 ? 4.655 -9.929 -27.184 1.00 94.00 287 ASN A CA 1
ATOM 2213 C C . ASN A 1 287 ? 6.132 -9.565 -27.296 1.00 94.00 287 ASN A C 1
ATOM 2215 O O . ASN A 1 287 ? 6.579 -9.133 -28.347 1.00 94.00 287 ASN A O 1
ATOM 2219 N N . ALA A 1 288 ? 6.866 -9.724 -26.201 1.00 94.12 288 ALA A N 1
ATOM 2220 C CA . ALA A 1 288 ? 8.322 -9.674 -26.147 1.00 94.12 288 ALA A CA 1
ATOM 2221 C C . ALA A 1 288 ? 8.806 -10.715 -25.135 1.00 94.12 288 ALA A C 1
ATOM 2223 O O . ALA A 1 288 ? 8.116 -10.987 -24.149 1.00 94.12 288 ALA A O 1
ATOM 2224 N N . THR A 1 289 ? 9.967 -11.318 -25.372 1.00 91.50 289 THR A N 1
ATOM 2225 C CA . THR A 1 289 ? 10.516 -12.373 -24.506 1.00 91.50 289 THR A CA 1
ATOM 2226 C C . THR A 1 289 ? 11.870 -11.983 -23.950 1.00 91.50 289 THR A C 1
ATOM 2228 O O . THR A 1 289 ? 12.728 -11.522 -24.688 1.00 91.50 289 THR A O 1
ATOM 2231 N N . THR A 1 290 ? 12.094 -12.238 -22.664 1.00 90.38 290 THR A N 1
ATOM 2232 C CA . THR A 1 290 ? 13.380 -12.007 -21.998 1.00 90.38 290 THR A CA 1
ATOM 2233 C C . THR A 1 290 ? 13.745 -13.182 -21.095 1.00 90.38 290 THR A C 1
ATOM 2235 O O . THR A 1 290 ? 12.882 -13.919 -20.626 1.00 90.38 290 THR A O 1
ATOM 2238 N N . ASN A 1 291 ? 15.035 -13.380 -20.844 1.00 86.88 291 ASN A N 1
ATOM 2239 C CA . ASN A 1 291 ? 15.552 -14.342 -19.868 1.00 86.88 291 ASN A CA 1
ATOM 2240 C C . ASN A 1 291 ? 15.744 -13.726 -18.466 1.00 86.88 291 ASN A C 1
ATOM 2242 O O . ASN A 1 291 ? 16.340 -14.371 -17.607 1.00 86.88 291 ASN A O 1
ATOM 2246 N N . SER A 1 292 ? 15.301 -12.483 -18.253 1.00 87.31 292 SER A N 1
ATOM 2247 C CA . SER A 1 292 ? 15.381 -11.778 -16.970 1.00 87.31 292 SER A CA 1
ATOM 2248 C C . SER A 1 292 ? 13.986 -11.480 -16.424 1.00 87.31 292 SER A C 1
ATOM 2250 O O . SER A 1 292 ? 13.230 -10.715 -17.028 1.00 87.31 292 SER A O 1
ATOM 2252 N N . GLU A 1 293 ? 13.674 -12.049 -15.258 1.00 85.38 293 GLU A N 1
ATOM 2253 C CA . GLU A 1 293 ? 12.452 -11.764 -14.494 1.00 85.38 293 GLU A CA 1
ATOM 2254 C C . GLU A 1 293 ? 12.354 -10.278 -14.128 1.00 85.38 293 GLU A C 1
ATOM 2256 O O . GLU A 1 293 ? 11.323 -9.652 -14.363 1.00 85.38 293 GLU A O 1
ATOM 2261 N N . THR A 1 294 ? 13.448 -9.687 -13.635 1.00 85.94 294 THR A N 1
ATOM 2262 C CA . THR A 1 294 ? 13.506 -8.273 -13.235 1.00 85.94 294 THR A CA 1
ATOM 2263 C C . THR A 1 294 ? 13.178 -7.344 -14.398 1.00 85.94 294 THR A C 1
ATOM 2265 O O . THR A 1 294 ? 12.361 -6.436 -14.246 1.00 85.94 294 THR A O 1
ATOM 2268 N N . LEU A 1 295 ? 13.761 -7.588 -15.580 1.00 90.25 295 LEU A N 1
ATOM 2269 C CA . LEU A 1 295 ? 13.445 -6.803 -16.775 1.00 90.25 295 LEU A CA 1
ATOM 2270 C C . LEU A 1 295 ? 11.973 -6.973 -17.165 1.00 90.25 295 LEU A C 1
ATOM 2272 O O . LEU A 1 295 ? 11.319 -5.989 -17.499 1.00 90.25 295 LEU A O 1
ATOM 2276 N N . ALA A 1 296 ? 11.441 -8.198 -17.098 1.00 89.81 296 ALA A N 1
ATOM 2277 C CA . ALA A 1 296 ? 10.045 -8.453 -17.430 1.00 89.81 296 ALA A CA 1
ATOM 2278 C C . ALA A 1 296 ? 9.086 -7.678 -16.514 1.00 89.81 296 ALA A C 1
ATOM 2280 O O . ALA A 1 296 ? 8.180 -7.007 -17.011 1.00 89.81 296 ALA A O 1
ATOM 2281 N N . ILE A 1 297 ? 9.325 -7.720 -15.198 1.00 86.25 297 ILE A N 1
ATOM 2282 C CA . ILE A 1 297 ? 8.551 -6.983 -14.191 1.00 86.25 297 ILE A CA 1
ATOM 2283 C C . ILE A 1 297 ? 8.653 -5.474 -14.437 1.00 86.25 297 ILE A C 1
ATOM 2285 O O . ILE A 1 297 ? 7.627 -4.805 -14.481 1.00 86.25 297 ILE A O 1
ATOM 2289 N N . GLN A 1 298 ? 9.852 -4.933 -14.676 1.00 90.50 298 GLN A N 1
ATOM 2290 C CA . GLN A 1 298 ? 10.035 -3.502 -14.943 1.00 90.50 298 GLN A CA 1
ATOM 2291 C C . GLN A 1 298 ? 9.294 -3.044 -16.204 1.00 90.50 298 GLN A C 1
ATOM 2293 O O . GLN A 1 298 ? 8.559 -2.061 -16.148 1.00 90.50 298 GLN A O 1
ATOM 2298 N N . ILE A 1 299 ? 9.429 -3.763 -17.325 1.00 93.25 299 ILE A N 1
ATOM 2299 C CA . ILE A 1 299 ? 8.716 -3.426 -18.567 1.00 93.25 299 ILE A CA 1
ATOM 2300 C C . ILE A 1 299 ? 7.203 -3.515 -18.351 1.00 93.25 299 ILE A C 1
ATOM 2302 O O . ILE A 1 299 ? 6.481 -2.603 -18.753 1.00 93.25 299 ILE A O 1
ATOM 2306 N N . LYS A 1 300 ? 6.710 -4.557 -17.668 1.00 90.19 300 LYS A N 1
ATOM 2307 C CA . LYS A 1 300 ? 5.289 -4.666 -17.315 1.00 90.19 300 LYS A CA 1
ATOM 2308 C C . LYS A 1 300 ? 4.825 -3.475 -16.477 1.00 90.19 300 LYS A C 1
ATOM 2310 O O . LYS A 1 300 ? 3.802 -2.887 -16.810 1.00 90.19 300 LYS A O 1
ATOM 2315 N N . THR A 1 301 ? 5.547 -3.103 -15.422 1.00 87.12 301 THR A N 1
ATOM 2316 C CA . THR A 1 301 ? 5.165 -1.988 -14.543 1.00 87.12 301 THR A CA 1
ATOM 2317 C C . THR A 1 301 ? 5.156 -0.657 -15.293 1.00 87.12 301 THR A C 1
ATOM 2319 O O . THR A 1 301 ? 4.222 0.123 -15.123 1.00 87.12 301 THR A O 1
ATOM 2322 N N . ILE A 1 302 ? 6.120 -0.424 -16.191 1.00 92.88 302 ILE A N 1
ATOM 2323 C CA . ILE A 1 302 ? 6.127 0.752 -17.075 1.00 92.88 302 ILE A CA 1
ATOM 2324 C C . ILE A 1 302 ? 4.889 0.753 -17.988 1.00 92.88 302 ILE A C 1
ATOM 2326 O O . ILE A 1 302 ? 4.199 1.767 -18.083 1.00 92.88 302 ILE A O 1
ATOM 2330 N N . LEU A 1 303 ? 4.571 -0.378 -18.629 1.00 92.44 303 LEU A N 1
ATOM 2331 C CA . LEU A 1 303 ? 3.374 -0.511 -19.468 1.00 92.44 303 LEU A CA 1
ATOM 2332 C C . LEU A 1 303 ? 2.091 -0.268 -18.658 1.00 92.44 303 LEU A C 1
ATOM 2334 O O . LEU A 1 303 ? 1.210 0.455 -19.117 1.00 92.44 303 LEU A O 1
ATOM 2338 N N . MET A 1 304 ? 1.998 -0.800 -17.436 1.00 87.94 304 MET A N 1
ATOM 2339 C CA . MET A 1 304 ? 0.854 -0.558 -16.553 1.00 87.94 304 MET A CA 1
ATOM 2340 C C . MET A 1 304 ? 0.736 0.918 -16.160 1.00 87.94 304 MET A C 1
ATOM 2342 O O . MET A 1 304 ? -0.374 1.444 -16.166 1.00 87.94 304 MET A O 1
ATOM 2346 N N . ASN A 1 305 ? 1.845 1.616 -15.895 1.00 89.19 305 ASN A N 1
ATOM 2347 C CA . ASN A 1 305 ? 1.830 3.054 -15.601 1.00 89.19 305 ASN A CA 1
ATOM 2348 C C . ASN A 1 305 ? 1.340 3.897 -16.797 1.00 89.19 305 ASN A C 1
ATOM 2350 O O . ASN A 1 305 ? 0.657 4.896 -16.595 1.00 89.19 305 ASN A O 1
ATOM 2354 N N . LEU A 1 306 ? 1.598 3.444 -18.035 1.00 89.62 306 LEU A N 1
ATOM 2355 C CA . LEU A 1 306 ? 1.021 4.000 -19.275 1.00 89.62 306 LEU A CA 1
ATOM 2356 C C . LEU A 1 306 ? -0.466 3.636 -19.484 1.00 89.62 306 LEU A C 1
ATOM 2358 O O . LEU A 1 306 ? -1.087 4.115 -20.428 1.00 89.62 306 LEU A O 1
ATOM 2362 N N . GLY A 1 307 ? -1.043 2.757 -18.657 1.00 87.56 307 GLY A N 1
ATOM 2363 C CA . GLY A 1 307 ? -2.410 2.234 -18.815 1.00 87.56 307 GLY A CA 1
ATOM 2364 C C . GLY A 1 307 ? -2.518 0.976 -19.692 1.00 87.56 307 GLY A C 1
ATOM 2365 O O . GLY A 1 307 ? -3.600 0.396 -19.836 1.00 87.56 307 GLY A O 1
ATOM 2366 N N . ILE A 1 308 ? -1.398 0.500 -20.243 1.00 89.75 308 ILE A N 1
ATOM 2367 C CA . ILE A 1 308 ? -1.322 -0.668 -21.125 1.00 89.75 308 ILE A CA 1
ATOM 2368 C C . ILE A 1 308 ? -1.340 -1.949 -20.278 1.00 89.75 308 ILE A C 1
ATOM 2370 O O . ILE A 1 308 ? -0.357 -2.312 -19.629 1.00 89.75 308 ILE A O 1
ATOM 2374 N N . LEU A 1 309 ? -2.449 -2.693 -20.329 1.00 87.31 309 LEU A N 1
ATOM 2375 C CA . LEU A 1 309 ? -2.548 -3.997 -19.677 1.00 87.31 309 LEU A CA 1
ATOM 2376 C C . LEU A 1 309 ? -1.702 -5.034 -20.415 1.00 87.31 309 LEU A C 1
ATOM 2378 O O . LEU A 1 309 ? -1.941 -5.352 -21.584 1.00 87.31 309 LEU A O 1
ATOM 2382 N N . SER A 1 310 ? -0.752 -5.617 -19.690 1.00 89.06 310 SER A N 1
ATOM 2383 C CA . SER A 1 310 ? 0.123 -6.683 -20.167 1.00 89.06 310 SER A CA 1
ATOM 2384 C C . SER A 1 310 ? 0.176 -7.839 -19.164 1.00 89.06 310 SER A C 1
ATOM 2386 O O . SER A 1 310 ? -0.082 -7.667 -17.973 1.00 89.06 310 SER A O 1
ATOM 2388 N N . ASN A 1 311 ? 0.455 -9.044 -19.661 1.00 88.00 311 ASN A N 1
ATOM 2389 C CA . ASN A 1 311 ? 0.581 -10.264 -18.866 1.00 88.00 311 ASN A CA 1
ATOM 2390 C C . ASN A 1 311 ? 1.994 -10.847 -19.027 1.00 88.00 311 ASN A C 1
ATOM 2392 O O . ASN A 1 311 ? 2.492 -10.870 -20.150 1.00 88.00 311 ASN A O 1
ATOM 2396 N N . ILE A 1 312 ? 2.611 -11.337 -17.950 1.00 88.69 312 ILE A N 1
ATOM 2397 C CA . ILE A 1 312 ? 3.860 -12.105 -17.996 1.00 88.69 312 ILE A CA 1
ATOM 2398 C C . ILE A 1 312 ? 3.553 -13.605 -17.916 1.00 88.69 312 ILE A C 1
ATOM 2400 O O . ILE A 1 312 ? 2.919 -14.076 -16.974 1.00 88.69 312 ILE A O 1
ATOM 2404 N N . ARG A 1 313 ? 4.047 -14.379 -18.886 1.00 85.50 313 ARG A N 1
ATOM 2405 C CA . ARG A 1 313 ? 3.981 -15.849 -18.894 1.00 85.50 313 ARG A CA 1
ATOM 2406 C C . ARG A 1 313 ? 5.376 -16.450 -18.893 1.00 85.50 313 ARG A C 1
ATOM 2408 O O . ARG A 1 313 ? 6.232 -16.011 -19.654 1.00 85.50 313 ARG A O 1
ATOM 2415 N N . ILE A 1 314 ? 5.586 -17.501 -18.108 1.00 85.44 314 ILE A N 1
ATOM 2416 C CA . ILE A 1 314 ? 6.837 -18.263 -18.138 1.00 85.44 314 ILE A CA 1
ATOM 2417 C C . ILE A 1 314 ? 6.767 -19.273 -19.289 1.00 85.44 314 ILE A C 1
ATOM 2419 O O . ILE A 1 314 ? 5.824 -20.058 -19.387 1.00 85.44 314 ILE A O 1
ATOM 2423 N N . ARG A 1 315 ? 7.764 -19.249 -20.173 1.00 82.56 315 ARG A N 1
ATOM 2424 C CA . ARG A 1 315 ? 7.978 -20.235 -21.233 1.00 82.56 315 ARG A CA 1
ATOM 2425 C C . ARG A 1 315 ? 9.222 -21.054 -20.921 1.00 82.56 315 ARG A C 1
ATOM 2427 O O . ARG A 1 315 ? 10.276 -20.504 -20.612 1.00 82.56 315 ARG A O 1
ATOM 2434 N N . HIS A 1 316 ? 9.095 -22.366 -21.056 1.00 83.62 316 HIS A N 1
ATOM 2435 C CA . HIS A 1 316 ? 10.220 -23.290 -21.033 1.00 83.62 316 HIS A CA 1
ATOM 2436 C C . HIS A 1 316 ? 10.601 -23.595 -22.477 1.00 83.62 316 HIS A C 1
ATOM 2438 O O . HIS A 1 316 ? 9.794 -24.134 -23.231 1.00 83.62 316 HIS A O 1
ATOM 2444 N N . ILE A 1 317 ? 11.801 -23.188 -22.877 1.00 80.00 317 ILE A N 1
ATOM 2445 C CA . ILE A 1 317 ? 12.305 -23.372 -24.239 1.00 80.00 317 ILE A CA 1
ATOM 2446 C C . ILE A 1 317 ? 13.544 -24.245 -24.150 1.00 80.00 317 ILE A C 1
ATOM 2448 O O . ILE A 1 317 ? 14.463 -23.917 -23.405 1.00 80.00 317 ILE A O 1
ATOM 2452 N N . ILE A 1 318 ? 13.580 -25.335 -24.909 1.00 77.25 318 ILE A N 1
ATOM 2453 C CA . ILE A 1 318 ? 14.782 -26.152 -25.087 1.00 77.25 318 ILE A CA 1
ATOM 2454 C C . ILE A 1 318 ? 15.535 -25.566 -26.288 1.00 77.25 318 ILE A C 1
ATOM 2456 O O . ILE A 1 318 ? 15.006 -25.611 -27.403 1.00 77.25 318 ILE A O 1
ATOM 2460 N N . PRO A 1 319 ? 16.709 -24.937 -26.096 1.00 74.94 319 PRO A N 1
ATOM 2461 C CA . PRO A 1 319 ? 17.469 -24.394 -27.213 1.00 74.94 319 PRO A CA 1
ATOM 2462 C C . PRO A 1 319 ? 17.894 -25.505 -28.185 1.00 74.94 319 PRO A C 1
ATOM 2464 O O . PRO A 1 319 ? 18.174 -26.620 -27.740 1.00 74.94 319 PRO A O 1
ATOM 2467 N N . PRO A 1 320 ? 18.007 -25.216 -29.494 1.00 68.81 320 PRO A N 1
ATOM 2468 C CA . PRO A 1 320 ? 18.501 -26.190 -30.464 1.00 68.81 320 PRO A CA 1
ATOM 2469 C C . PRO A 1 320 ? 19.860 -26.760 -30.031 1.00 68.81 320 PRO A C 1
ATOM 2471 O O . PRO A 1 320 ? 20.794 -25.999 -29.775 1.00 68.81 320 PRO A O 1
ATOM 2474 N N . GLY A 1 321 ? 19.961 -28.087 -29.928 1.00 70.31 321 GLY A N 1
ATOM 2475 C CA . GLY A 1 321 ? 21.188 -28.784 -29.519 1.00 70.31 321 GLY A CA 1
ATOM 2476 C C . GLY A 1 321 ? 21.448 -28.843 -28.008 1.00 70.31 321 GLY A C 1
ATOM 2477 O O . GLY A 1 321 ? 22.532 -29.256 -27.608 1.00 70.31 321 GLY A O 1
ATOM 2478 N N . GLN A 1 322 ? 20.494 -28.441 -27.161 1.00 75.69 322 GLN A N 1
ATOM 2479 C CA . GLN A 1 322 ? 20.575 -28.598 -25.703 1.00 75.69 322 GLN A CA 1
ATOM 2480 C C . GLN A 1 322 ? 19.503 -29.564 -25.193 1.00 75.69 322 GLN A C 1
ATOM 2482 O O . GLN A 1 322 ? 18.442 -29.693 -25.795 1.00 75.69 322 GLN A O 1
ATOM 2487 N N . ILE A 1 323 ? 19.790 -30.238 -24.078 1.00 73.38 323 ILE A N 1
ATOM 2488 C CA . ILE A 1 323 ? 18.871 -31.188 -23.426 1.00 73.38 323 ILE A CA 1
ATOM 2489 C C . ILE A 1 323 ? 18.045 -30.478 -22.339 1.00 73.38 323 ILE A C 1
ATOM 2491 O O . ILE A 1 323 ? 16.891 -30.820 -22.095 1.00 73.38 323 ILE A O 1
ATOM 2495 N N . GLU A 1 324 ? 18.608 -29.442 -21.713 1.00 72.19 324 GLU A N 1
ATOM 2496 C CA . GLU A 1 324 ? 17.961 -28.717 -20.621 1.00 72.19 324 GLU A CA 1
ATOM 2497 C C . GLU A 1 324 ? 17.086 -27.558 -21.114 1.00 72.19 324 GLU A C 1
ATOM 2499 O O . GLU A 1 324 ? 17.492 -26.725 -21.932 1.00 72.19 324 GLU A O 1
ATOM 2504 N N . SER A 1 325 ? 15.873 -27.470 -20.560 1.00 77.81 325 SER A N 1
ATOM 2505 C CA . SER A 1 325 ? 14.974 -26.343 -20.809 1.00 77.81 325 SER A CA 1
ATOM 2506 C C . SER A 1 325 ? 15.462 -25.080 -20.095 1.00 77.81 325 SER A C 1
ATOM 2508 O O . SER A 1 325 ? 15.824 -25.112 -18.919 1.00 77.81 325 SER A O 1
ATOM 2510 N N . ARG A 1 326 ? 15.403 -23.940 -20.781 1.00 80.69 326 ARG A N 1
ATOM 2511 C CA . ARG A 1 326 ? 15.661 -22.613 -20.217 1.00 80.69 326 ARG A CA 1
ATOM 2512 C C . ARG A 1 326 ? 14.349 -21.876 -19.975 1.00 80.69 326 ARG A C 1
ATOM 2514 O O . ARG A 1 326 ? 13.431 -21.940 -20.794 1.00 80.69 326 ARG A O 1
ATOM 2521 N N . LYS A 1 327 ? 14.281 -21.152 -18.857 1.00 84.00 327 LYS A N 1
ATOM 2522 C CA . LYS A 1 327 ? 13.135 -20.313 -18.486 1.00 84.00 327 LYS A CA 1
ATOM 2523 C C . LYS A 1 327 ? 13.234 -18.945 -19.166 1.00 84.00 327 LYS A C 1
ATOM 2525 O O . LYS A 1 327 ? 14.278 -18.298 -19.110 1.00 84.00 327 LYS A O 1
ATOM 2530 N N . TYR A 1 328 ? 12.138 -18.516 -19.779 1.00 87.50 328 TYR A N 1
ATOM 2531 C CA . TYR A 1 328 ? 11.961 -17.194 -20.373 1.00 87.50 328 TYR A CA 1
ATOM 2532 C C . TYR A 1 328 ? 10.650 -16.577 -19.890 1.00 87.50 328 TYR A C 1
ATOM 2534 O O . TYR A 1 328 ? 9.651 -17.274 -19.739 1.00 87.50 328 TYR A O 1
ATOM 2542 N N . TRP A 1 329 ? 10.637 -15.265 -19.699 1.00 90.56 329 TRP A N 1
ATOM 2543 C CA . TRP A 1 329 ? 9.462 -14.479 -19.353 1.00 90.56 329 TRP A CA 1
ATOM 2544 C C . TRP A 1 329 ? 8.958 -13.779 -20.615 1.00 90.56 329 TRP A C 1
ATOM 2546 O O . TRP A 1 329 ? 9.661 -12.972 -21.222 1.00 90.56 329 TRP A O 1
ATOM 2556 N N . GLU A 1 330 ? 7.746 -14.124 -21.041 1.00 92.31 330 GLU A N 1
ATOM 2557 C CA . GLU A 1 330 ? 7.040 -13.506 -22.160 1.00 92.31 330 GLU A CA 1
ATOM 2558 C C . GLU A 1 330 ? 6.080 -12.440 -21.634 1.00 92.31 330 GLU A C 1
ATOM 2560 O O . GLU A 1 330 ? 5.088 -12.773 -20.988 1.00 92.31 330 GLU A O 1
ATOM 2565 N N . ILE A 1 331 ? 6.327 -11.177 -21.971 1.00 94.06 331 ILE A N 1
ATOM 2566 C CA . ILE A 1 331 ? 5.373 -10.084 -21.775 1.00 94.06 331 ILE A CA 1
ATOM 2567 C C . ILE A 1 331 ? 4.416 -10.095 -22.967 1.00 94.06 331 ILE A C 1
ATOM 2569 O O . ILE A 1 331 ? 4.856 -10.122 -24.113 1.00 94.06 331 ILE A O 1
ATOM 2573 N N . SER A 1 332 ? 3.106 -10.066 -22.729 1.00 92.25 332 SER A N 1
ATOM 2574 C CA . SER A 1 332 ? 2.087 -10.120 -23.778 1.00 92.25 332 SER A CA 1
ATOM 2575 C C . SER A 1 332 ? 0.978 -9.095 -23.560 1.00 92.25 332 SER A C 1
ATOM 2577 O O . SER A 1 332 ? 0.338 -9.067 -22.511 1.00 92.25 332 SER A O 1
ATOM 2579 N N . ILE A 1 333 ? 0.696 -8.305 -24.595 1.00 91.62 333 ILE A N 1
ATOM 2580 C CA . ILE A 1 333 ? -0.395 -7.332 -24.671 1.00 91.62 333 ILE A CA 1
ATOM 2581 C C . ILE A 1 333 ? -1.467 -7.911 -25.597 1.00 91.62 333 ILE A C 1
ATOM 2583 O O . ILE A 1 333 ? -1.223 -8.130 -26.784 1.00 91.62 333 ILE A O 1
ATOM 2587 N N . GLN A 1 334 ? -2.645 -8.210 -25.046 1.00 85.31 334 GLN A N 1
ATOM 2588 C CA . GLN A 1 334 ? -3.711 -8.934 -25.761 1.00 85.31 334 GLN A CA 1
ATOM 2589 C C . GLN A 1 334 ? -5.011 -8.133 -25.893 1.00 85.31 334 GLN A C 1
ATOM 2591 O O . GLN A 1 334 ? -5.831 -8.427 -26.762 1.00 85.31 334 GLN A O 1
ATOM 2596 N N . ASN A 1 335 ? -5.239 -7.156 -25.012 1.00 82.38 335 ASN A N 1
ATOM 2597 C CA . ASN A 1 335 ? -6.422 -6.300 -25.061 1.00 82.38 335 ASN A CA 1
ATOM 2598 C C . ASN A 1 335 ? -6.269 -5.287 -26.206 1.00 82.38 335 ASN A C 1
ATOM 2600 O O . ASN A 1 335 ? -5.249 -4.611 -26.281 1.00 82.38 335 ASN A O 1
ATOM 2604 N N . ILE A 1 336 ? -7.286 -5.157 -27.064 1.00 83.69 336 ILE A N 1
ATOM 2605 C CA . ILE A 1 336 ? -7.271 -4.227 -28.201 1.00 83.69 336 ILE A CA 1
ATOM 2606 C C . ILE A 1 336 ? -7.068 -2.763 -27.790 1.00 83.69 336 ILE A C 1
ATOM 2608 O O . ILE A 1 336 ? -6.400 -2.026 -28.500 1.00 83.69 336 ILE A O 1
ATOM 2612 N N . GLU A 1 337 ? -7.613 -2.340 -26.652 1.00 84.44 337 GLU A N 1
ATOM 2613 C CA . GLU A 1 337 ? -7.446 -0.991 -26.110 1.00 84.44 337 GLU A CA 1
ATOM 2614 C C . GLU A 1 337 ? -5.988 -0.753 -25.723 1.00 84.44 337 GLU A C 1
ATOM 2616 O O . GLU A 1 337 ? -5.385 0.224 -26.148 1.00 84.44 337 GLU A O 1
ATOM 2621 N N . SER A 1 338 ? -5.377 -1.713 -25.028 1.00 89.50 338 SER A N 1
ATOM 2622 C CA . SER A 1 338 ? -3.954 -1.670 -24.689 1.00 89.50 338 SER A CA 1
ATOM 2623 C C . SER A 1 338 ? -3.052 -1.788 -25.923 1.00 89.50 338 SER A C 1
ATOM 2625 O O . SER A 1 338 ? -1.984 -1.194 -25.946 1.00 89.50 338 SER A O 1
ATOM 2627 N N . ILE A 1 339 ? -3.475 -2.506 -26.970 1.00 91.44 339 ILE A N 1
ATOM 2628 C CA . ILE A 1 339 ? -2.773 -2.563 -28.264 1.00 91.44 339 ILE A CA 1
ATOM 2629 C C . ILE A 1 339 ? -2.855 -1.209 -28.988 1.00 91.44 339 ILE A C 1
ATOM 2631 O O . ILE A 1 339 ? -1.867 -0.784 -29.582 1.00 91.44 339 ILE A O 1
ATOM 2635 N N . LYS A 1 340 ? -3.995 -0.511 -28.920 1.00 90.81 340 LYS A N 1
ATOM 2636 C CA . LYS A 1 340 ? -4.133 0.853 -29.449 1.00 90.81 340 LYS A CA 1
ATOM 2637 C C . LYS A 1 340 ? -3.265 1.837 -28.670 1.00 90.81 340 LYS A C 1
ATOM 2639 O O . LYS A 1 340 ? -2.444 2.495 -29.284 1.00 90.81 340 LYS A O 1
ATOM 2644 N N . MET A 1 341 ? -3.327 1.822 -27.337 1.00 90.94 341 MET A N 1
ATOM 2645 C CA . MET A 1 341 ? -2.430 2.615 -26.483 1.00 90.94 341 MET A CA 1
ATOM 2646 C C . MET A 1 341 ? -0.950 2.314 -26.767 1.00 90.94 341 MET A C 1
ATOM 2648 O O . MET A 1 341 ? -0.133 3.226 -26.829 1.00 90.94 341 MET A O 1
ATOM 2652 N N . PHE A 1 342 ? -0.594 1.044 -26.998 1.00 95.50 342 PHE A N 1
ATOM 2653 C CA . PHE A 1 342 ? 0.752 0.664 -27.426 1.00 95.50 342 PHE A CA 1
ATOM 2654 C C . PHE A 1 342 ? 1.113 1.299 -28.772 1.00 95.50 342 PHE A C 1
ATOM 2656 O O . PHE A 1 342 ? 2.203 1.840 -28.904 1.00 95.50 342 PHE A O 1
ATOM 2663 N N . LYS A 1 343 ? 0.220 1.262 -29.766 1.00 95.00 343 LYS A N 1
ATOM 2664 C CA . LYS A 1 343 ? 0.439 1.912 -31.067 1.00 95.00 343 LYS A CA 1
ATOM 2665 C C . LYS A 1 343 ? 0.578 3.430 -30.939 1.00 95.00 343 LYS A C 1
ATOM 2667 O O . LYS A 1 343 ? 1.396 4.011 -31.634 1.00 95.00 343 LYS A O 1
ATOM 2672 N N . ASP A 1 344 ? -0.220 4.056 -30.086 1.00 93.38 344 ASP A N 1
ATOM 2673 C CA . ASP A 1 344 ? -0.275 5.513 -29.984 1.00 93.38 344 ASP A CA 1
ATOM 2674 C C . ASP A 1 344 ? 0.934 6.070 -29.219 1.00 93.38 344 ASP A C 1
ATOM 2676 O O . ASP A 1 344 ? 1.491 7.096 -29.606 1.00 93.38 344 ASP A O 1
ATOM 2680 N N . CYS A 1 345 ? 1.375 5.376 -28.165 1.00 92.44 345 CYS A N 1
ATOM 2681 C CA . CYS A 1 345 ? 2.453 5.851 -27.299 1.00 92.44 345 CYS A CA 1
ATOM 2682 C C . CYS A 1 345 ? 3.830 5.268 -27.644 1.00 92.44 345 CYS A C 1
ATOM 2684 O O . CYS A 1 345 ? 4.828 5.948 -27.443 1.00 92.44 345 CYS A O 1
ATOM 2686 N N . ILE A 1 346 ? 3.907 4.015 -28.106 1.00 96.19 346 ILE A N 1
ATOM 2687 C CA . ILE A 1 346 ? 5.169 3.274 -28.279 1.00 96.19 346 ILE A CA 1
ATOM 2688 C C . ILE A 1 346 ? 5.439 3.025 -29.767 1.00 96.19 346 ILE A C 1
ATOM 2690 O O . ILE A 1 346 ? 6.423 3.526 -30.301 1.00 96.19 346 ILE A O 1
ATOM 2694 N N . ASP A 1 347 ? 4.555 2.286 -30.435 1.00 95.31 347 ASP A N 1
ATOM 2695 C CA . ASP A 1 347 ? 4.672 1.821 -31.823 1.00 95.31 347 ASP A CA 1
ATOM 2696 C C . ASP A 1 347 ? 5.973 1.054 -32.162 1.00 95.31 347 ASP A C 1
ATOM 2698 O O . ASP A 1 347 ? 6.987 1.099 -31.465 1.00 95.31 347 ASP A O 1
ATOM 2702 N N . PHE A 1 348 ? 5.953 0.326 -33.277 1.00 96.69 348 PHE A N 1
ATOM 2703 C CA . PHE A 1 348 ? 7.165 -0.227 -33.884 1.00 96.69 348 PHE A CA 1
ATOM 2704 C C . PHE A 1 348 ? 7.729 0.761 -34.899 1.00 96.69 348 PHE A C 1
ATOM 2706 O O . PHE A 1 348 ? 6.980 1.312 -35.704 1.00 96.69 348 PHE A O 1
ATOM 2713 N N . ARG A 1 349 ? 9.052 0.934 -34.949 1.00 96.19 349 ARG A N 1
ATOM 2714 C CA . ARG A 1 349 ? 9.709 1.672 -36.037 1.00 96.19 349 ARG A CA 1
ATOM 2715 C C . ARG A 1 349 ? 9.960 0.786 -37.253 1.00 96.19 349 ARG A C 1
ATOM 2717 O O . ARG A 1 349 ? 10.046 1.306 -38.365 1.00 96.19 349 ARG A O 1
ATOM 2724 N N . ILE A 1 350 ? 10.018 -0.537 -37.072 1.00 96.38 350 ILE A N 1
ATOM 2725 C CA . ILE A 1 350 ? 10.162 -1.500 -38.169 1.00 96.38 350 ILE A CA 1
ATOM 2726 C C . ILE A 1 350 ? 8.860 -1.566 -38.999 1.00 96.38 350 ILE A C 1
ATOM 2728 O O . ILE A 1 350 ? 7.830 -2.023 -38.485 1.00 96.38 350 ILE A O 1
ATOM 2732 N N . PRO A 1 351 ? 8.877 -1.230 -40.311 1.00 95.62 351 PRO A N 1
ATOM 2733 C CA . PRO A 1 351 ? 7.666 -1.140 -41.137 1.00 95.62 351 PRO A CA 1
ATOM 2734 C C . PRO A 1 351 ? 6.835 -2.427 -41.184 1.00 95.62 351 PRO A C 1
ATOM 2736 O O . PRO A 1 351 ? 5.606 -2.391 -41.124 1.00 95.62 351 PRO A O 1
ATOM 2739 N N . ARG A 1 352 ? 7.498 -3.591 -41.244 1.00 95.19 352 ARG A N 1
ATOM 2740 C CA . ARG A 1 352 ? 6.819 -4.896 -41.261 1.00 95.19 352 ARG A CA 1
ATOM 2741 C C . ARG A 1 352 ? 6.029 -5.147 -39.973 1.00 95.19 352 ARG A C 1
ATOM 2743 O O . ARG A 1 352 ? 4.914 -5.663 -40.043 1.00 95.19 352 ARG A O 1
ATOM 2750 N N . LYS A 1 353 ? 6.597 -4.797 -38.811 1.00 95.25 353 LYS A N 1
ATOM 2751 C CA . LYS A 1 353 ? 5.944 -4.956 -37.501 1.00 95.25 353 LYS A CA 1
ATOM 2752 C C . LYS A 1 353 ? 4.819 -3.932 -37.332 1.00 95.25 353 LYS A C 1
ATOM 2754 O O . LYS A 1 353 ? 3.726 -4.319 -36.927 1.00 95.25 353 LYS A O 1
ATOM 2759 N N . ARG A 1 354 ? 5.031 -2.680 -37.755 1.00 94.69 354 ARG A N 1
ATOM 2760 C CA . ARG A 1 354 ? 4.002 -1.626 -37.762 1.00 94.69 354 ARG A CA 1
ATOM 2761 C C . ARG A 1 354 ? 2.767 -2.019 -38.577 1.00 94.69 354 ARG A C 1
ATOM 2763 O O . ARG A 1 354 ? 1.657 -1.985 -38.057 1.00 94.69 354 ARG A O 1
ATOM 2770 N N . LYS A 1 355 ? 2.949 -2.509 -39.809 1.00 94.56 355 LYS A N 1
ATOM 2771 C CA . LYS A 1 355 ? 1.834 -2.995 -40.646 1.00 94.56 355 LYS A CA 1
ATOM 2772 C C . LYS A 1 355 ? 1.065 -4.144 -39.980 1.00 94.56 355 LYS A C 1
ATOM 2774 O O . LYS A 1 355 ? -0.162 -4.217 -40.064 1.00 94.56 355 LYS A O 1
ATOM 2779 N N . ALA A 1 356 ? 1.773 -5.055 -39.309 1.00 94.19 356 ALA A N 1
ATOM 2780 C CA . ALA A 1 356 ? 1.136 -6.132 -38.554 1.00 94.19 356 ALA A CA 1
ATOM 2781 C C . ALA A 1 356 ? 0.339 -5.594 -37.349 1.00 94.19 356 ALA A C 1
ATOM 2783 O O . ALA A 1 356 ? -0.774 -6.062 -37.103 1.00 94.19 356 ALA A O 1
ATOM 2784 N N . LEU A 1 357 ? 0.871 -4.595 -36.637 1.00 94.44 357 LEU A N 1
ATOM 2785 C CA . LEU A 1 357 ? 0.200 -3.928 -35.519 1.00 94.44 357 LEU A CA 1
ATOM 2786 C C . LEU A 1 357 ? -1.068 -3.190 -35.974 1.00 94.44 357 LEU A C 1
ATOM 2788 O O . LEU A 1 357 ? -2.114 -3.333 -35.349 1.00 94.44 357 LEU A O 1
ATOM 2792 N N . GLU A 1 358 ? -1.019 -2.473 -37.097 1.00 93.31 358 GLU A N 1
ATOM 2793 C CA . GLU A 1 358 ? -2.187 -1.811 -37.696 1.00 93.31 358 GLU A CA 1
ATOM 2794 C C . GLU A 1 358 ? -3.300 -2.806 -38.036 1.00 93.31 358 GLU A C 1
ATOM 2796 O O . GLU A 1 358 ? -4.464 -2.600 -37.686 1.00 93.31 358 GLU A O 1
ATOM 2801 N N . SER A 1 359 ? -2.938 -3.931 -38.661 1.00 90.62 359 SER A N 1
ATOM 2802 C CA . SER A 1 359 ? -3.887 -5.011 -38.944 1.00 90.62 359 SER A CA 1
ATOM 2803 C C . SER A 1 359 ? -4.515 -5.568 -37.663 1.00 90.62 359 SER A C 1
ATOM 2805 O O . SER A 1 359 ? -5.702 -5.901 -37.651 1.00 90.62 359 SER A O 1
ATOM 2807 N N . LEU A 1 360 ? -3.741 -5.652 -36.578 1.00 89.12 360 LEU A N 1
ATOM 2808 C CA . LEU A 1 360 ? -4.219 -6.107 -35.278 1.00 89.12 360 LEU A CA 1
ATOM 2809 C C . LEU A 1 360 ? -5.194 -5.099 -34.640 1.00 89.12 360 LEU A C 1
ATOM 2811 O O . LEU A 1 360 ? -6.245 -5.522 -34.158 1.00 89.12 360 LEU A O 1
ATOM 2815 N N . CYS A 1 361 ? -4.908 -3.792 -34.708 1.00 87.50 361 CYS A N 1
ATOM 2816 C CA . CYS A 1 361 ? -5.761 -2.710 -34.189 1.00 87.50 361 CYS A CA 1
ATOM 2817 C C . CYS A 1 361 ? -7.159 -2.656 -34.827 1.00 87.50 361 CYS A C 1
ATOM 2819 O O . CYS A 1 361 ? -8.118 -2.238 -34.174 1.00 87.50 361 CYS A O 1
ATOM 2821 N N . ASN A 1 362 ? -7.280 -3.091 -36.084 1.00 84.25 362 ASN A N 1
ATOM 2822 C CA . ASN A 1 362 ? -8.533 -3.075 -36.844 1.00 84.25 362 ASN A CA 1
ATOM 2823 C C . ASN A 1 362 ? -9.447 -4.281 -36.562 1.00 84.25 362 ASN A C 1
ATOM 2825 O O . ASN A 1 362 ? -10.559 -4.362 -37.088 1.00 84.25 362 ASN A O 1
ATOM 2829 N N . ARG A 1 363 ? -9.014 -5.241 -35.736 1.00 78.38 363 ARG A N 1
ATOM 2830 C CA . ARG A 1 363 ? -9.828 -6.417 -35.400 1.00 78.38 363 ARG A CA 1
ATOM 2831 C C . ARG A 1 363 ? -10.903 -6.079 -34.369 1.00 78.38 363 ARG A C 1
ATOM 2833 O O . ARG A 1 363 ? -10.706 -5.266 -33.467 1.00 78.38 363 ARG A O 1
ATOM 2840 N N . LYS A 1 364 ? -12.045 -6.774 -34.451 1.00 64.56 364 LYS A N 1
ATOM 2841 C CA . LYS A 1 364 ? -13.083 -6.705 -33.411 1.00 64.56 364 LYS A CA 1
ATOM 2842 C C . LYS A 1 364 ? -12.519 -7.220 -32.080 1.00 64.56 364 LYS A C 1
ATOM 2844 O O . LYS A 1 364 ? -11.918 -8.292 -32.036 1.00 64.56 364 LYS A O 1
ATOM 2849 N N . SER A 1 365 ? -12.746 -6.460 -31.005 1.00 59.59 365 SER A N 1
ATOM 2850 C CA . SER A 1 365 ? -12.318 -6.792 -29.639 1.00 59.59 365 SER A CA 1
ATOM 2851 C C . SER A 1 365 ? -12.811 -8.183 -29.226 1.00 59.59 365 SER A C 1
ATOM 2853 O O . SER A 1 365 ? -14.019 -8.391 -29.095 1.00 59.59 365 SER A O 1
ATOM 2855 N N . SER A 1 366 ? -11.899 -9.144 -29.041 1.00 54.03 366 SER A N 1
ATOM 2856 C CA . SER A 1 366 ? -12.244 -10.525 -28.663 1.00 54.03 366 SER A CA 1
ATOM 2857 C C . SER A 1 366 ? -11.748 -10.929 -27.269 1.00 54.03 366 SER A C 1
ATOM 2859 O O . SER A 1 366 ? -12.195 -11.941 -26.723 1.00 54.03 366 SER A O 1
ATOM 2861 N N . THR A 1 367 ? -10.845 -10.157 -26.662 1.00 53.38 367 THR A N 1
ATOM 2862 C CA . THR A 1 367 ? -10.073 -10.589 -25.493 1.00 53.38 367 THR A CA 1
ATOM 2863 C C . THR A 1 367 ? -10.709 -10.186 -24.161 1.00 53.38 367 THR A C 1
ATOM 2865 O O . THR A 1 367 ? -10.975 -9.022 -23.871 1.00 53.38 367 THR A O 1
ATOM 2868 N N . LYS A 1 368 ? -10.938 -11.196 -23.311 1.00 60.66 368 LYS A N 1
ATOM 2869 C CA . LYS A 1 368 ? -11.552 -11.114 -21.970 1.00 60.66 368 LYS A CA 1
ATOM 2870 C C . LYS A 1 368 ? -10.549 -10.661 -20.888 1.00 60.66 368 LYS A C 1
ATOM 2872 O O . LYS A 1 368 ? -10.516 -11.259 -19.815 1.00 60.66 368 LYS A O 1
ATOM 2877 N N . CYS A 1 369 ? -9.680 -9.697 -21.192 1.00 62.41 369 CYS A N 1
ATOM 2878 C CA . CYS A 1 369 ? -8.562 -9.336 -20.310 1.00 62.41 369 CYS A CA 1
ATOM 2879 C C . CYS A 1 369 ? -8.925 -8.252 -19.283 1.00 62.41 369 CYS A C 1
ATOM 2881 O O . CYS A 1 369 ? -8.535 -8.388 -18.133 1.00 62.41 369 CYS A O 1
ATOM 2883 N N . ASP A 1 370 ? -9.698 -7.229 -19.663 1.00 77.00 370 ASP A N 1
ATOM 2884 C CA . ASP A 1 370 ? -10.188 -6.201 -18.729 1.00 77.00 370 ASP A CA 1
ATOM 2885 C C . ASP A 1 370 ? -11.630 -6.515 -18.315 1.00 77.00 370 ASP A C 1
ATOM 2887 O O . ASP A 1 370 ? -12.605 -6.176 -18.999 1.00 77.00 370 ASP A O 1
ATOM 2891 N N . THR A 1 371 ? -11.753 -7.290 -17.242 1.00 85.00 371 THR A N 1
ATOM 2892 C CA . THR A 1 371 ? -13.041 -7.756 -16.729 1.00 85.00 371 THR A CA 1
ATOM 2893 C C . THR A 1 371 ? -13.200 -7.383 -15.272 1.00 85.00 371 THR A C 1
ATOM 2895 O O . THR A 1 371 ? -12.259 -7.554 -14.504 1.00 85.00 371 THR A O 1
ATOM 2898 N N . VAL A 1 372 ? -14.403 -6.960 -14.898 1.00 87.62 372 VAL A N 1
ATOM 2899 C CA . VAL A 1 372 ? -14.769 -6.640 -13.521 1.00 87.62 372 VAL A CA 1
ATOM 2900 C C . VAL A 1 372 ? -15.396 -7.881 -12.878 1.00 87.62 372 VAL A C 1
ATOM 2902 O O . VAL A 1 372 ? -16.436 -8.357 -13.350 1.00 87.62 372 VAL A O 1
ATOM 2905 N N . PRO A 1 373 ? -14.743 -8.476 -11.869 1.00 87.12 373 PRO A N 1
ATOM 2906 C CA . PRO A 1 373 ? -15.264 -9.643 -11.179 1.00 87.12 373 PRO A CA 1
ATOM 2907 C C . PRO A 1 373 ? -16.375 -9.273 -10.185 1.00 87.12 373 PRO A C 1
ATOM 2909 O O . PRO A 1 373 ? -16.602 -8.109 -9.880 1.00 87.12 373 PRO A O 1
ATOM 2912 N N . HIS A 1 374 ? -17.081 -10.294 -9.696 1.00 88.31 374 HIS A N 1
ATOM 2913 C CA . HIS A 1 374 ? -17.971 -10.221 -8.524 1.00 88.31 374 HIS A CA 1
ATOM 2914 C C . HIS A 1 374 ? -19.129 -9.202 -8.607 1.00 88.31 374 HIS A C 1
ATOM 2916 O O . HIS A 1 374 ? -19.671 -8.762 -7.600 1.00 88.31 374 HIS A O 1
ATOM 2922 N N . LEU A 1 375 ? -19.601 -8.897 -9.821 1.00 86.94 375 LEU A N 1
ATOM 2923 C CA . LEU A 1 375 ? -20.699 -7.947 -10.054 1.00 86.94 375 LEU A CA 1
ATOM 2924 C C . LEU A 1 375 ? -22.108 -8.453 -9.710 1.00 86.94 375 LEU A C 1
ATOM 2926 O O . LEU A 1 375 ? -23.057 -7.679 -9.804 1.00 86.94 375 LEU A O 1
ATOM 2930 N N . ASN A 1 376 ? -22.288 -9.720 -9.330 1.00 87.19 376 ASN A N 1
ATOM 2931 C CA . ASN A 1 376 ? -23.624 -10.279 -9.098 1.00 87.19 376 ASN A CA 1
ATOM 2932 C C . ASN A 1 376 ? -24.415 -9.492 -8.035 1.00 87.19 376 ASN A C 1
ATOM 2934 O O . ASN A 1 376 ? -25.523 -9.023 -8.313 1.00 87.19 376 ASN A O 1
ATOM 2938 N N . LYS A 1 377 ? -23.842 -9.313 -6.837 1.00 88.69 377 LYS A N 1
ATOM 2939 C CA . LYS A 1 377 ? -24.507 -8.587 -5.746 1.00 88.69 377 LYS A CA 1
ATOM 2940 C C . LYS A 1 377 ? -24.675 -7.091 -6.058 1.00 88.69 377 LYS A C 1
ATOM 2942 O O . LYS A 1 377 ? -25.812 -6.637 -5.948 1.00 88.69 377 LYS A O 1
ATOM 2947 N N . PRO A 1 378 ? -23.652 -6.351 -6.543 1.00 88.69 378 PRO A N 1
ATOM 2948 C CA . PRO A 1 378 ? -23.815 -4.946 -6.922 1.00 88.69 378 PRO A CA 1
ATOM 2949 C C . PRO A 1 378 ? -24.918 -4.721 -7.964 1.00 88.69 378 PRO A C 1
ATOM 2951 O O . PRO A 1 378 ? -25.792 -3.879 -7.777 1.00 88.69 378 PRO A O 1
ATOM 2954 N N . ILE A 1 379 ? -24.947 -5.533 -9.029 1.00 91.69 379 ILE A N 1
ATOM 2955 C CA . ILE A 1 379 ? -25.993 -5.451 -10.059 1.00 91.69 379 ILE A CA 1
ATOM 2956 C C . ILE A 1 379 ? -27.364 -5.788 -9.474 1.00 91.69 379 ILE A C 1
ATOM 2958 O O . ILE A 1 379 ? -28.355 -5.175 -9.856 1.00 91.69 379 ILE A O 1
ATOM 2962 N N . THR A 1 380 ? -27.447 -6.767 -8.572 1.00 91.81 380 THR A N 1
ATOM 2963 C CA . THR A 1 380 ? -28.718 -7.142 -7.940 1.00 91.81 380 THR A CA 1
ATOM 2964 C C . THR A 1 380 ? -29.241 -6.036 -7.031 1.00 91.81 380 THR A C 1
ATOM 2966 O O . THR A 1 380 ? -30.431 -5.750 -7.084 1.00 91.81 380 THR A O 1
ATOM 2969 N N . ALA A 1 381 ? -28.372 -5.373 -6.267 1.00 89.94 381 ALA A N 1
ATOM 2970 C CA . ALA A 1 381 ? -28.749 -4.232 -5.439 1.00 89.94 381 ALA A CA 1
ATOM 2971 C C . ALA A 1 381 ? -29.274 -3.069 -6.296 1.00 89.94 381 ALA A C 1
ATOM 2973 O O . ALA A 1 381 ? -30.380 -2.586 -6.053 1.00 89.94 381 ALA A O 1
ATOM 2974 N N . LEU A 1 382 ? -28.548 -2.703 -7.363 1.00 92.06 382 LEU A N 1
ATOM 2975 C CA . LEU A 1 382 ? -29.010 -1.698 -8.327 1.00 92.06 382 LEU A CA 1
ATOM 2976 C C . LEU A 1 382 ? -30.344 -2.111 -8.962 1.00 92.06 382 LEU A C 1
ATOM 2978 O O . LEU A 1 382 ? -31.253 -1.298 -9.092 1.00 92.06 382 LEU A O 1
ATOM 2982 N N . GLN A 1 383 ? -30.484 -3.386 -9.330 1.00 93.56 383 GLN A N 1
ATOM 2983 C CA . GLN A 1 383 ? -31.719 -3.917 -9.892 1.00 93.56 383 GLN A CA 1
ATOM 2984 C C . GLN A 1 383 ? -32.905 -3.751 -8.942 1.00 93.56 383 GLN A C 1
ATOM 2986 O O . GLN A 1 383 ? -33.962 -3.317 -9.391 1.00 93.56 383 GLN A O 1
ATOM 2991 N N . THR A 1 384 ? -32.738 -4.072 -7.661 1.00 93.06 384 THR A N 1
ATOM 2992 C CA . THR A 1 384 ? -33.786 -3.916 -6.649 1.00 93.06 384 THR A CA 1
ATOM 2993 C C . THR A 1 384 ? -34.172 -2.450 -6.470 1.00 93.06 384 THR A C 1
ATOM 2995 O O . THR A 1 384 ? -35.359 -2.140 -6.528 1.00 93.06 384 THR A O 1
ATOM 2998 N N . ALA A 1 385 ? -33.192 -1.550 -6.329 1.00 89.81 385 ALA A N 1
ATOM 2999 C CA . ALA A 1 385 ? -33.438 -0.117 -6.152 1.00 89.81 385 ALA A CA 1
ATOM 3000 C C . ALA A 1 385 ? -34.198 0.487 -7.345 1.00 89.81 385 ALA A C 1
ATOM 3002 O O . ALA A 1 385 ? -35.206 1.165 -7.172 1.00 89.81 385 ALA A O 1
ATOM 3003 N N . VAL A 1 386 ? -33.766 0.166 -8.567 1.00 92.50 386 VAL A N 1
ATOM 3004 C CA . VAL A 1 386 ? -34.408 0.657 -9.792 1.00 92.50 386 VAL A CA 1
ATOM 3005 C C . VAL A 1 386 ? -35.821 0.093 -9.947 1.00 92.50 386 VAL A C 1
ATOM 3007 O O . VAL A 1 386 ? -36.739 0.821 -10.307 1.00 92.50 386 VAL A O 1
ATOM 3010 N N . VAL A 1 387 ? -36.025 -1.203 -9.689 1.00 93.06 387 VAL A N 1
ATOM 3011 C CA . VAL A 1 387 ? -37.358 -1.821 -9.797 1.00 93.06 387 VAL A CA 1
ATOM 3012 C C . VAL A 1 387 ? -38.325 -1.244 -8.765 1.00 93.06 387 VAL A C 1
ATOM 3014 O O . VAL A 1 387 ? -39.487 -1.054 -9.106 1.00 93.06 387 VAL A O 1
ATOM 3017 N N . ALA A 1 388 ? -37.864 -0.952 -7.548 1.00 90.06 388 ALA A N 1
ATOM 3018 C CA . ALA A 1 388 ? -38.695 -0.336 -6.516 1.00 90.06 388 ALA A CA 1
ATOM 3019 C C . ALA A 1 388 ? -39.179 1.070 -6.913 1.00 90.06 388 ALA A C 1
ATOM 3021 O O . ALA A 1 388 ? -40.308 1.428 -6.600 1.00 90.06 388 ALA A O 1
ATOM 3022 N N . ASP A 1 389 ? -38.349 1.829 -7.630 1.00 90.12 389 ASP A N 1
ATOM 3023 C CA . ASP A 1 389 ? -38.648 3.198 -8.056 1.00 90.12 389 ASP A CA 1
ATOM 3024 C C . ASP A 1 389 ? -39.506 3.266 -9.338 1.00 90.12 389 ASP A C 1
ATOM 3026 O O . ASP A 1 389 ? -40.559 3.898 -9.350 1.00 90.12 389 ASP A O 1
ATOM 3030 N N . ARG A 1 390 ? -39.117 2.565 -10.419 1.00 92.00 390 ARG A N 1
ATOM 3031 C CA . ARG A 1 390 ? -39.811 2.646 -11.729 1.00 92.00 390 ARG A CA 1
ATOM 3032 C C . ARG A 1 390 ? -40.653 1.426 -12.115 1.00 92.00 390 ARG A C 1
ATOM 3034 O O . ARG A 1 390 ? -41.202 1.376 -13.215 1.00 92.00 390 ARG A O 1
ATOM 3041 N N . GLY A 1 391 ? -40.689 0.387 -11.283 1.00 89.31 391 GLY A N 1
ATOM 3042 C CA . GLY A 1 391 ? -41.445 -0.853 -11.519 1.00 89.31 391 GLY A CA 1
ATOM 3043 C C . GLY A 1 391 ? -40.791 -1.878 -12.459 1.00 89.31 391 GLY A C 1
ATOM 3044 O O . GLY A 1 391 ? -41.290 -2.995 -12.598 1.00 89.31 391 GLY A O 1
ATOM 3045 N N . TYR A 1 392 ? -39.667 -1.563 -13.115 1.00 88.75 392 TYR A N 1
ATOM 3046 C CA . TYR A 1 392 ? -38.962 -2.503 -14.001 1.00 88.75 392 TYR A CA 1
ATOM 3047 C C . TYR A 1 392 ? -37.446 -2.273 -14.048 1.00 88.75 392 TYR A C 1
ATOM 3049 O O . TYR A 1 392 ? -36.962 -1.149 -13.963 1.00 88.75 392 TYR A O 1
ATOM 3057 N N . PHE A 1 393 ? -36.663 -3.340 -14.270 1.00 89.31 393 PHE A N 1
ATOM 3058 C CA . PHE A 1 393 ? -35.198 -3.223 -14.289 1.00 89.31 393 PHE A CA 1
ATOM 3059 C C . PHE A 1 393 ? -34.626 -2.742 -15.618 1.00 89.31 393 PHE A C 1
ATOM 3061 O O . PHE A 1 393 ? -33.751 -1.901 -15.628 1.00 89.31 393 PHE A O 1
ATOM 3068 N N . LEU A 1 394 ? -35.088 -3.254 -16.753 1.00 88.31 394 LEU A N 1
ATOM 3069 C CA . LEU A 1 394 ? -34.698 -2.769 -18.080 1.00 88.31 394 LEU A CA 1
ATOM 3070 C C . LEU A 1 394 ? -35.937 -2.746 -18.977 1.00 88.31 394 LEU A C 1
ATOM 3072 O O . LEU A 1 394 ? -36.837 -3.570 -18.763 1.00 88.31 394 LEU A O 1
ATOM 3076 N N . PRO A 1 395 ? -35.991 -1.880 -20.000 1.00 84.50 395 PRO A N 1
ATOM 3077 C CA . PRO A 1 395 ? -37.030 -1.947 -21.022 1.00 84.50 395 PRO A CA 1
ATOM 3078 C C . PRO A 1 395 ? -37.069 -3.324 -21.706 1.00 84.50 395 PRO A C 1
ATOM 3080 O O . PRO A 1 395 ? -36.041 -4.004 -21.840 1.00 84.50 395 PRO A O 1
ATOM 3083 N N . LYS A 1 396 ? -38.251 -3.763 -22.161 1.00 79.69 396 LYS A N 1
ATOM 3084 C CA . LYS A 1 396 ? -38.410 -5.041 -22.893 1.00 79.69 396 LYS A CA 1
ATOM 3085 C C . LYS A 1 396 ? -37.610 -5.069 -24.206 1.00 79.69 396 LYS A C 1
ATOM 3087 O O . LYS A 1 396 ? -37.171 -6.129 -24.635 1.00 79.69 396 LYS A O 1
ATOM 3092 N N . THR A 1 397 ? -37.342 -3.903 -24.792 1.00 84.38 397 THR A N 1
ATOM 3093 C CA . THR A 1 397 ? -36.519 -3.732 -26.000 1.00 84.38 397 THR A CA 1
ATOM 3094 C C . THR A 1 397 ? -35.044 -4.114 -25.797 1.00 84.38 397 THR A C 1
ATOM 3096 O O . THR A 1 397 ? -34.348 -4.406 -26.764 1.00 84.38 397 THR A O 1
ATOM 3099 N N . MET A 1 398 ? -34.553 -4.203 -24.552 1.00 87.12 398 MET A N 1
ATOM 3100 C CA . MET A 1 398 ? -33.146 -4.493 -24.223 1.00 87.12 398 MET A CA 1
ATOM 3101 C C . MET A 1 398 ? -32.888 -5.952 -23.793 1.00 87.12 398 MET A C 1
ATOM 3103 O O . MET A 1 398 ? -32.098 -6.222 -22.881 1.00 87.12 398 MET A O 1
ATOM 3107 N N . ASN A 1 399 ? -33.523 -6.928 -24.450 1.00 84.25 399 ASN A N 1
ATOM 3108 C CA . ASN A 1 399 ? -33.390 -8.354 -24.102 1.00 84.25 399 ASN A CA 1
ATOM 3109 C C . ASN A 1 399 ? -31.950 -8.896 -24.185 1.00 84.25 399 ASN A C 1
ATOM 3111 O O . ASN A 1 399 ? -31.550 -9.715 -23.353 1.00 84.25 399 ASN A O 1
ATOM 3115 N N . ASN A 1 400 ? -31.137 -8.407 -25.125 1.00 86.19 400 ASN A N 1
ATOM 3116 C CA . ASN A 1 400 ? -29.734 -8.821 -25.262 1.00 86.19 400 ASN A CA 1
ATOM 3117 C C . ASN A 1 400 ? -28.871 -8.383 -24.066 1.00 86.19 400 ASN A C 1
ATOM 3119 O O . ASN A 1 400 ? -28.062 -9.167 -23.555 1.00 86.19 400 ASN A O 1
ATOM 3123 N N . LEU A 1 401 ? -29.065 -7.147 -23.594 1.00 86.19 401 LEU A N 1
ATOM 3124 C CA . LEU A 1 401 ? -28.378 -6.626 -22.413 1.00 86.19 401 LEU A CA 1
ATOM 3125 C C . LEU A 1 401 ? -28.854 -7.363 -21.159 1.00 86.19 401 LEU A C 1
ATOM 3127 O O . LEU A 1 401 ? -28.026 -7.868 -20.408 1.00 86.19 401 LEU A O 1
ATOM 3131 N N . ARG A 1 402 ? -30.170 -7.550 -20.999 1.00 88.00 402 ARG A N 1
ATOM 3132 C CA . ARG A 1 402 ? -30.763 -8.328 -19.898 1.00 88.00 402 ARG A CA 1
ATOM 3133 C C . ARG A 1 402 ? -30.192 -9.746 -19.810 1.00 88.00 402 ARG A C 1
ATOM 3135 O O . ARG A 1 402 ? -29.757 -10.176 -18.746 1.00 88.00 402 ARG A O 1
ATOM 3142 N N . THR A 1 403 ? -30.121 -10.453 -20.937 1.00 88.69 403 THR A N 1
ATOM 3143 C CA . THR A 1 403 ? -29.535 -11.803 -21.010 1.00 88.69 403 THR A CA 1
ATOM 3144 C C . THR A 1 403 ? -28.057 -11.793 -20.625 1.00 88.69 403 THR A C 1
ATOM 3146 O O . THR A 1 403 ? -27.574 -12.702 -19.951 1.00 88.69 403 THR A O 1
ATOM 3149 N N . THR A 1 404 ? -27.328 -10.753 -21.032 1.00 89.31 404 THR A N 1
ATOM 3150 C CA . THR A 1 404 ? -25.909 -10.593 -20.706 1.00 89.31 404 THR A CA 1
ATOM 3151 C C . THR A 1 404 ? -25.697 -10.341 -19.211 1.00 89.31 404 THR A C 1
ATOM 3153 O O . THR A 1 404 ? -24.881 -11.036 -18.611 1.00 89.31 404 THR A O 1
ATOM 3156 N N . ILE A 1 405 ? -26.474 -9.440 -18.604 1.00 89.44 405 ILE A N 1
ATOM 3157 C CA . ILE A 1 405 ? -26.470 -9.164 -17.159 1.00 89.44 405 ILE A CA 1
ATOM 3158 C C . ILE A 1 405 ? -26.795 -10.438 -16.374 1.00 89.44 405 ILE A C 1
ATOM 3160 O O . ILE A 1 405 ? -26.078 -10.778 -15.438 1.00 89.44 405 ILE A O 1
ATOM 3164 N N . ASN A 1 406 ? -27.814 -11.199 -16.782 1.00 88.50 406 ASN A N 1
ATOM 3165 C CA . ASN A 1 406 ? -28.165 -12.453 -16.112 1.00 88.50 406 ASN A CA 1
ATOM 3166 C C . ASN A 1 406 ? -27.012 -13.468 -16.151 1.00 88.50 406 ASN A C 1
ATOM 3168 O O . ASN A 1 406 ? -26.730 -14.118 -15.149 1.00 88.50 406 ASN A O 1
ATOM 3172 N N . ARG A 1 407 ? -26.285 -13.567 -17.272 1.00 90.00 407 ARG A N 1
ATOM 3173 C CA . ARG A 1 407 ? -25.076 -14.406 -17.363 1.00 90.00 407 ARG A CA 1
ATOM 3174 C C . ARG A 1 407 ? -23.920 -13.890 -16.502 1.00 90.00 407 ARG A C 1
ATOM 3176 O O . ARG A 1 407 ? -23.127 -14.702 -16.041 1.00 90.00 407 ARG A O 1
ATOM 3183 N N . TRP A 1 408 ? -23.808 -12.578 -16.279 1.00 90.81 408 TRP A N 1
ATOM 3184 C CA . TRP A 1 408 ? -22.842 -12.018 -15.323 1.00 90.81 408 TRP A CA 1
ATOM 3185 C C . TRP A 1 408 ? -23.215 -12.373 -13.886 1.00 90.81 408 TRP A C 1
ATOM 3187 O O . TRP A 1 408 ? -22.364 -12.853 -13.144 1.00 90.81 408 TRP A O 1
ATOM 3197 N N . LYS A 1 409 ? -24.492 -12.214 -13.518 1.00 86.12 409 LYS A N 1
ATOM 3198 C CA . LYS A 1 409 ? -25.017 -12.580 -12.195 1.00 86.12 409 LYS A CA 1
ATOM 3199 C C . LYS A 1 409 ? -24.795 -14.062 -11.879 1.00 86.12 409 LYS A C 1
ATOM 3201 O O . LYS A 1 409 ? -24.378 -14.390 -10.778 1.00 86.12 409 LYS A O 1
ATOM 3206 N N . ARG A 1 410 ? -24.996 -14.950 -12.858 1.00 84.94 410 ARG A N 1
ATOM 3207 C CA . ARG A 1 410 ? -24.747 -16.398 -12.707 1.00 84.94 410 ARG A CA 1
ATOM 3208 C C . ARG A 1 410 ? -23.266 -16.791 -12.717 1.00 84.94 410 ARG A C 1
ATOM 3210 O O . ARG A 1 410 ? -22.947 -17.923 -12.390 1.00 84.94 410 ARG A O 1
ATOM 3217 N N . GLY A 1 411 ? -22.364 -15.893 -13.114 1.00 79.62 411 GLY A N 1
ATOM 3218 C CA . GLY A 1 411 ? -20.937 -16.200 -13.262 1.00 79.62 411 GLY A CA 1
ATOM 3219 C C . GLY A 1 411 ? -20.558 -16.908 -14.572 1.00 79.62 411 GLY A C 1
ATOM 3220 O O . GLY A 1 411 ? -19.371 -17.024 -14.870 1.00 79.62 411 GLY A O 1
ATOM 3221 N N . ASP A 1 412 ? -21.526 -17.291 -15.415 1.00 82.69 412 ASP A N 1
ATOM 3222 C CA . ASP A 1 412 ? -21.300 -17.951 -16.717 1.00 82.69 412 ASP A CA 1
ATOM 3223 C C . ASP A 1 412 ? -20.446 -17.114 -17.681 1.00 82.69 412 ASP A C 1
ATOM 3225 O O . ASP A 1 412 ? -19.843 -17.616 -18.635 1.00 82.69 412 ASP A O 1
ATOM 3229 N N . ARG A 1 413 ? -20.456 -15.789 -17.498 1.00 83.94 413 ARG A N 1
ATOM 3230 C CA . ARG A 1 413 ? -19.768 -14.845 -18.374 1.00 83.94 413 ARG A CA 1
ATOM 3231 C C . ARG A 1 413 ? -19.045 -13.789 -17.555 1.00 83.94 413 ARG A C 1
ATOM 3233 O O . ARG A 1 413 ? -19.645 -13.111 -16.733 1.00 83.94 413 ARG A O 1
ATOM 3240 N N . LYS A 1 414 ? -17.769 -13.563 -17.876 1.00 85.56 414 LYS A N 1
ATOM 3241 C CA . LYS A 1 414 ? -17.015 -12.425 -17.338 1.00 85.56 414 LYS A CA 1
ATOM 3242 C C . LYS A 1 414 ? -17.575 -11.101 -17.857 1.00 85.56 414 LYS A C 1
ATOM 3244 O O . LYS A 1 414 ? -17.819 -10.961 -19.063 1.00 85.56 414 LYS A O 1
ATOM 3249 N N . ALA A 1 415 ? -17.734 -10.135 -16.963 1.00 87.69 415 ALA A N 1
ATOM 3250 C CA . ALA A 1 415 ? -18.217 -8.807 -17.294 1.00 87.69 415 ALA A CA 1
ATOM 3251 C C . ALA A 1 415 ? -17.057 -7.929 -17.763 1.00 87.69 415 ALA A C 1
ATOM 3253 O O . ALA A 1 415 ? -16.148 -7.629 -16.997 1.00 87.69 415 ALA A O 1
ATOM 3254 N N . ARG A 1 416 ? -17.043 -7.560 -19.045 1.00 85.50 416 ARG A N 1
ATOM 3255 C CA . ARG A 1 416 ? -16.033 -6.633 -19.574 1.00 85.50 416 ARG A CA 1
ATOM 3256 C C . ARG A 1 416 ? -16.353 -5.213 -19.108 1.00 85.50 416 ARG A C 1
ATOM 3258 O O . ARG A 1 416 ? -17.521 -4.834 -19.166 1.00 85.50 416 ARG A O 1
ATOM 3265 N N . ARG A 1 417 ? -15.341 -4.445 -18.693 1.00 86.38 417 ARG A N 1
ATOM 3266 C CA . ARG A 1 417 ? -15.511 -3.090 -18.130 1.00 86.38 417 ARG A CA 1
ATOM 3267 C C . ARG A 1 417 ? -16.328 -2.167 -19.044 1.00 86.38 417 ARG A C 1
ATOM 3269 O O . ARG A 1 417 ? -17.292 -1.560 -18.592 1.00 86.38 417 ARG A O 1
ATOM 3276 N N . ASP A 1 418 ? -16.038 -2.167 -20.345 1.00 83.50 418 ASP A N 1
ATOM 3277 C CA . ASP A 1 418 ? -16.767 -1.393 -21.365 1.00 83.50 418 ASP A CA 1
ATOM 3278 C C . ASP A 1 418 ? -18.256 -1.760 -21.473 1.00 83.50 418 ASP A C 1
ATOM 3280 O O . ASP A 1 418 ? -19.108 -0.906 -21.708 1.00 83.50 418 ASP A O 1
ATOM 3284 N N . MET A 1 419 ? -18.593 -3.036 -21.295 1.00 87.44 419 MET A N 1
ATOM 3285 C CA . MET A 1 419 ? -19.982 -3.491 -21.316 1.00 87.44 419 MET A CA 1
ATOM 3286 C C . MET A 1 419 ? -20.721 -3.136 -20.023 1.00 87.44 419 MET A C 1
ATOM 3288 O O . MET A 1 419 ? -21.921 -2.880 -20.074 1.00 87.44 419 MET A O 1
ATOM 3292 N N . VAL A 1 420 ? -20.025 -3.118 -18.883 1.00 89.50 420 VAL A N 1
ATOM 3293 C CA . VAL A 1 420 ? -20.593 -2.695 -17.593 1.00 89.50 420 VAL A CA 1
ATOM 3294 C C . VAL A 1 420 ? -20.821 -1.183 -17.582 1.00 89.50 420 VAL A C 1
ATOM 3296 O O . VAL A 1 420 ? -21.872 -0.748 -17.129 1.00 89.50 420 VAL A O 1
ATOM 3299 N N . ARG A 1 421 ? -19.915 -0.397 -18.180 1.00 90.94 421 ARG A N 1
ATOM 3300 C CA . ARG A 1 421 ? -20.114 1.035 -18.464 1.00 90.94 421 ARG A CA 1
ATOM 3301 C C . ARG A 1 421 ? -21.395 1.267 -19.268 1.00 90.94 421 ARG A C 1
ATOM 3303 O O . ARG A 1 421 ? -22.309 1.908 -18.773 1.00 90.94 421 ARG A O 1
ATOM 3310 N N . LYS A 1 422 ? -21.524 0.613 -20.431 1.00 88.88 422 LYS A N 1
ATOM 3311 C CA . LYS A 1 422 ? -22.734 0.694 -21.276 1.00 88.88 422 LYS A CA 1
ATOM 3312 C C . LYS A 1 422 ? -24.014 0.303 -20.546 1.00 88.88 422 LYS A C 1
ATOM 3314 O O . LYS A 1 422 ? -25.082 0.814 -20.870 1.00 88.88 422 LYS A O 1
ATOM 3319 N N . MET A 1 423 ? -23.916 -0.656 -19.624 1.00 91.81 423 MET A N 1
ATOM 3320 C CA . MET A 1 423 ? -25.025 -1.034 -18.758 1.00 91.81 423 MET A CA 1
ATOM 3321 C C . MET A 1 423 ? -25.372 0.112 -17.803 1.00 91.81 423 MET A C 1
ATOM 3323 O O . MET A 1 423 ? -26.536 0.492 -17.765 1.00 91.81 423 MET A O 1
ATOM 3327 N N . LEU A 1 424 ? -24.399 0.649 -17.059 1.00 91.31 424 LEU A N 1
ATOM 3328 C CA . LEU A 1 424 ? -24.601 1.753 -16.114 1.00 91.31 424 LEU A CA 1
ATOM 3329 C C . LEU A 1 424 ? -25.152 3.011 -16.787 1.00 91.31 424 LEU A C 1
ATOM 3331 O O . LEU A 1 424 ? -26.033 3.645 -16.218 1.00 91.31 424 LEU A O 1
ATOM 3335 N N . ASP A 1 425 ? -24.745 3.303 -18.023 1.00 90.81 425 ASP A N 1
ATOM 3336 C CA . ASP A 1 425 ? -25.268 4.437 -18.794 1.00 90.81 425 ASP A CA 1
ATOM 3337 C C . ASP A 1 425 ? -26.802 4.365 -18.974 1.00 90.81 425 ASP A C 1
ATOM 3339 O O . ASP A 1 425 ? -27.465 5.394 -19.071 1.00 90.81 425 ASP A O 1
ATOM 3343 N N . GLN A 1 426 ? -27.403 3.163 -18.952 1.00 91.94 426 GLN A N 1
ATOM 3344 C CA . GLN A 1 426 ? -28.869 2.986 -18.998 1.00 91.94 426 GLN A CA 1
ATOM 3345 C C . GLN A 1 426 ? -29.578 3.343 -17.678 1.00 91.94 426 GLN A C 1
ATOM 3347 O O . GLN A 1 426 ? -30.809 3.332 -17.607 1.00 91.94 426 GLN A O 1
ATOM 3352 N N . PHE A 1 427 ? -28.808 3.599 -16.621 1.00 91.75 427 PHE A N 1
ATOM 3353 C CA . PHE A 1 427 ? -29.257 3.907 -15.265 1.00 91.75 427 PHE A CA 1
ATOM 3354 C C . PHE A 1 427 ? -28.713 5.257 -14.783 1.00 91.75 427 PHE A C 1
ATOM 3356 O O . PHE A 1 427 ? -28.621 5.482 -13.580 1.00 91.75 427 PHE A O 1
ATOM 3363 N N . PHE A 1 428 ? -28.350 6.156 -15.703 1.00 89.12 428 PHE A N 1
ATOM 3364 C CA . PHE A 1 428 ? -27.719 7.442 -15.391 1.00 89.12 428 PHE A CA 1
ATOM 3365 C C . PHE A 1 428 ? -28.522 8.319 -14.410 1.00 89.12 428 PHE A C 1
ATOM 3367 O O . PHE A 1 428 ? -27.944 9.067 -13.614 1.00 89.12 428 PHE A O 1
ATOM 3374 N N . ASP A 1 429 ? -29.851 8.204 -14.410 1.00 88.44 429 ASP A N 1
ATOM 3375 C CA . ASP A 1 429 ? -30.727 8.916 -13.470 1.00 88.44 429 ASP A CA 1
ATOM 3376 C C . ASP A 1 429 ? -30.502 8.482 -12.011 1.00 88.44 429 ASP A C 1
ATOM 3378 O O . ASP A 1 429 ? -30.638 9.283 -11.088 1.00 88.44 429 ASP A O 1
ATOM 3382 N N . TYR A 1 430 ? -30.020 7.255 -11.799 1.00 89.44 430 TYR A N 1
ATOM 3383 C CA . TYR A 1 430 ? -29.718 6.679 -10.488 1.00 89.44 430 TYR A CA 1
ATOM 3384 C C . TYR A 1 430 ? -28.283 6.950 -10.017 1.00 89.44 430 TYR A C 1
ATOM 3386 O O . TYR A 1 430 ? -27.872 6.405 -8.996 1.00 89.44 430 TYR A O 1
ATOM 3394 N N . ARG A 1 431 ? -27.502 7.806 -10.693 1.00 87.56 431 ARG A N 1
ATOM 3395 C CA . ARG A 1 431 ? -26.095 8.108 -10.330 1.00 87.56 431 ARG A CA 1
ATOM 3396 C C . ARG A 1 431 ? -25.875 8.632 -8.905 1.00 87.56 431 ARG A C 1
ATOM 3398 O O . ARG A 1 431 ? -24.773 8.564 -8.369 1.00 87.56 431 ARG A O 1
ATOM 3405 N N . HIS A 1 432 ? -26.924 9.178 -8.301 1.00 81.06 432 HIS A N 1
ATOM 3406 C CA . HIS A 1 432 ? -26.925 9.670 -6.926 1.00 81.06 432 HIS A CA 1
ATOM 3407 C C . HIS A 1 432 ? -27.078 8.540 -5.890 1.00 81.06 432 HIS A C 1
ATOM 3409 O O . HIS A 1 432 ? -26.814 8.754 -4.711 1.00 81.06 432 HIS A O 1
ATOM 3415 N N . THR A 1 433 ? -27.499 7.346 -6.315 1.00 81.94 433 THR A N 1
ATOM 3416 C CA . THR A 1 433 ? -27.693 6.187 -5.437 1.00 81.94 433 THR A CA 1
ATOM 3417 C C . THR A 1 433 ? -26.366 5.514 -5.100 1.00 81.94 433 THR A C 1
ATOM 3419 O O . THR A 1 433 ? -25.446 5.446 -5.922 1.00 81.94 433 THR A O 1
ATOM 3422 N N . LYS A 1 434 ? -26.282 4.951 -3.891 1.00 82.44 434 LYS A N 1
ATOM 3423 C CA . LYS A 1 434 ? -25.108 4.196 -3.434 1.00 82.44 434 LYS A CA 1
ATOM 3424 C C . LYS A 1 434 ? -24.859 2.946 -4.289 1.00 82.44 434 LYS A C 1
ATOM 3426 O O . LYS A 1 434 ? -23.711 2.571 -4.499 1.00 82.44 434 LYS A O 1
ATOM 3431 N N . GLU A 1 435 ? -25.909 2.321 -4.826 1.00 87.88 435 GLU A N 1
ATOM 3432 C CA . GLU A 1 435 ? -25.829 1.124 -5.670 1.00 87.88 435 GLU A CA 1
ATOM 3433 C C . GLU A 1 435 ? -25.178 1.423 -7.023 1.00 87.88 435 GLU A C 1
ATOM 3435 O O . GLU A 1 435 ? -24.317 0.665 -7.475 1.00 87.88 435 GLU A O 1
ATOM 3440 N N . TYR A 1 436 ? -25.557 2.539 -7.655 1.00 89.06 436 TYR A N 1
ATOM 3441 C CA . TYR A 1 436 ? -24.907 3.000 -8.880 1.00 89.06 436 TYR A CA 1
ATOM 3442 C C . TYR A 1 436 ? -23.436 3.319 -8.607 1.00 89.06 436 TYR A C 1
ATOM 3444 O O . TYR A 1 436 ? -22.554 2.820 -9.306 1.00 89.06 436 TYR A O 1
ATOM 3452 N N . GLN A 1 437 ? -23.169 4.114 -7.564 1.00 81.81 437 GLN A N 1
ATOM 3453 C CA . GLN A 1 437 ? -21.816 4.546 -7.202 1.00 81.81 437 GLN A CA 1
ATOM 3454 C C . GLN A 1 437 ? -20.897 3.363 -6.873 1.00 81.81 437 GLN A C 1
ATOM 3456 O O . GLN A 1 437 ? -19.732 3.368 -7.260 1.00 81.81 437 GLN A O 1
ATOM 3461 N N . ALA A 1 438 ? -21.415 2.310 -6.236 1.00 79.56 438 ALA A N 1
ATOM 3462 C CA . ALA A 1 438 ? -20.648 1.100 -5.959 1.00 79.56 438 ALA A CA 1
ATOM 3463 C C . ALA A 1 438 ? -20.153 0.414 -7.244 1.00 79.56 438 ALA A C 1
ATOM 3465 O O . ALA A 1 438 ? -18.990 0.023 -7.318 1.00 79.56 438 ALA A O 1
ATOM 3466 N N . ILE A 1 439 ? -20.999 0.287 -8.275 1.00 85.56 439 ILE A N 1
ATOM 3467 C CA . ILE A 1 439 ? -20.576 -0.285 -9.565 1.00 85.56 439 ILE A CA 1
ATOM 3468 C C . ILE A 1 439 ? -19.647 0.688 -10.300 1.00 85.56 439 ILE A C 1
ATOM 3470 O O . ILE A 1 439 ? -18.658 0.240 -10.875 1.00 85.56 439 ILE A O 1
ATOM 3474 N N . GLU A 1 440 ? -19.931 1.994 -10.247 1.00 83.75 440 GLU A N 1
ATOM 3475 C CA . GLU A 1 440 ? -19.114 3.056 -10.848 1.00 83.75 440 GLU A CA 1
ATOM 3476 C C . GLU A 1 440 ? -17.657 2.988 -10.365 1.00 83.75 440 GLU A C 1
ATOM 3478 O O . GLU A 1 440 ? -16.737 2.948 -11.182 1.00 83.75 440 GLU A O 1
ATOM 3483 N N . LEU A 1 441 ? -17.449 2.848 -9.052 1.00 79.56 441 LEU A N 1
ATOM 3484 C CA . LEU A 1 441 ? -16.125 2.679 -8.446 1.00 79.56 441 LEU A CA 1
ATOM 3485 C C . LEU A 1 441 ? -15.402 1.422 -8.949 1.00 79.56 441 LEU A C 1
ATOM 3487 O O . LEU A 1 441 ? -14.192 1.443 -9.152 1.00 79.56 441 LEU A O 1
ATOM 3491 N N . LEU A 1 442 ? -16.117 0.317 -9.189 1.00 82.94 442 LEU A N 1
ATOM 3492 C CA . LEU A 1 442 ? -15.512 -0.915 -9.711 1.00 82.94 442 LEU A CA 1
ATOM 3493 C C . LEU A 1 442 ? -15.083 -0.794 -11.175 1.00 82.94 442 LEU A C 1
ATOM 3495 O O . LEU A 1 442 ? -14.178 -1.517 -11.608 1.00 82.94 442 LEU A O 1
ATOM 3499 N N . ILE A 1 443 ? -15.721 0.095 -11.941 1.00 85.38 443 ILE A N 1
ATOM 3500 C CA . ILE A 1 443 ? -15.425 0.318 -13.359 1.00 85.38 443 ILE A CA 1
ATOM 3501 C C . ILE A 1 443 ? -14.511 1.524 -13.628 1.00 85.38 443 ILE A C 1
ATOM 3503 O O . ILE A 1 443 ? -14.327 1.883 -14.794 1.00 85.38 443 ILE A O 1
ATOM 3507 N N . ASP A 1 444 ? -13.863 2.073 -12.594 1.00 81.12 444 ASP A N 1
ATOM 3508 C CA . ASP A 1 444 ? -12.794 3.076 -12.717 1.00 81.12 444 ASP A CA 1
ATOM 3509 C C . ASP A 1 444 ? -11.729 2.606 -13.735 1.00 81.12 444 ASP A C 1
ATOM 3511 O O . ASP A 1 444 ? -11.170 1.517 -13.575 1.00 81.12 444 ASP A O 1
ATOM 3515 N N . PRO A 1 445 ? -11.445 3.355 -14.815 1.00 76.75 445 PRO A N 1
ATOM 3516 C CA . PRO A 1 445 ? -10.489 2.938 -15.843 1.00 76.75 445 PRO A CA 1
ATOM 3517 C C . PRO A 1 445 ? -9.069 2.696 -15.305 1.00 76.75 445 PRO A C 1
ATOM 3519 O O . PRO A 1 445 ? -8.340 1.876 -15.878 1.00 76.75 445 PRO A O 1
ATOM 3522 N N . HIS A 1 446 ? -8.702 3.345 -14.198 1.00 79.19 446 HIS A N 1
ATOM 3523 C CA . HIS A 1 446 ? -7.418 3.179 -13.528 1.00 79.19 446 HIS A CA 1
ATOM 3524 C C . HIS A 1 446 ? -7.342 1.911 -12.684 1.00 79.19 446 HIS A C 1
ATOM 3526 O O . HIS A 1 446 ? -6.245 1.511 -12.315 1.00 79.19 446 HIS A O 1
ATOM 3532 N N . LEU A 1 447 ? -8.458 1.234 -12.407 1.00 81.31 447 LEU A N 1
ATOM 3533 C CA . LEU A 1 447 ? -8.448 -0.025 -11.670 1.00 81.31 447 LEU A CA 1
ATOM 3534 C C . LEU A 1 447 ? -8.305 -1.234 -12.594 1.00 81.31 447 LEU A C 1
ATOM 3536 O O . LEU A 1 447 ? -8.859 -1.313 -13.692 1.00 81.31 447 LEU A O 1
ATOM 3540 N N . PHE A 1 448 ? -7.600 -2.235 -12.091 1.00 84.00 448 PHE A N 1
ATOM 3541 C CA . PHE A 1 448 ? -7.443 -3.547 -12.689 1.00 84.00 448 PHE A CA 1
ATOM 3542 C C . PHE A 1 448 ? -7.533 -4.626 -11.601 1.00 84.00 448 PHE A C 1
ATOM 3544 O O . PHE A 1 448 ? -7.181 -4.390 -10.452 1.00 84.00 448 PHE A O 1
ATOM 3551 N N . PHE A 1 449 ? -8.034 -5.807 -11.957 1.00 86.38 449 PHE A N 1
ATOM 3552 C CA . PHE A 1 449 ? -8.313 -6.888 -11.014 1.00 86.38 449 PHE A CA 1
ATOM 3553 C C . PHE A 1 449 ? -7.468 -8.106 -11.363 1.00 86.38 449 PHE A C 1
ATOM 3555 O O . PHE A 1 449 ? -7.681 -8.724 -12.413 1.00 86.38 449 PHE A O 1
ATOM 3562 N N . ASP A 1 450 ? -6.529 -8.459 -10.488 1.00 85.19 450 ASP A N 1
ATOM 3563 C CA . ASP A 1 450 ? -5.580 -9.537 -10.744 1.00 85.19 450 ASP A CA 1
ATOM 3564 C C . ASP A 1 450 ? -5.736 -10.675 -9.741 1.00 85.19 450 ASP A C 1
ATOM 3566 O O . ASP A 1 450 ? -5.701 -10.482 -8.531 1.00 85.19 450 ASP A O 1
ATOM 3570 N N . GLN A 1 451 ? -5.929 -11.885 -10.249 1.00 88.94 451 GLN A N 1
ATOM 3571 C CA . GLN A 1 451 ? -6.211 -13.040 -9.407 1.00 88.94 451 GLN A CA 1
ATOM 3572 C C . GLN A 1 451 ? -4.911 -13.655 -8.889 1.00 88.94 451 GLN A C 1
ATOM 3574 O O . GLN A 1 451 ? -4.021 -13.929 -9.688 1.00 88.94 451 GLN A O 1
ATOM 3579 N N . VAL A 1 452 ? -4.818 -13.946 -7.595 1.00 87.50 452 VAL A N 1
ATOM 3580 C CA . VAL A 1 452 ? -3.679 -14.649 -6.990 1.00 87.50 452 VAL A CA 1
ATOM 3581 C C . VAL A 1 452 ? -3.608 -16.083 -7.516 1.00 87.50 452 VAL A C 1
ATOM 3583 O O . VAL A 1 452 ? -4.601 -16.812 -7.483 1.00 87.50 452 VAL A O 1
ATOM 3586 N N . THR A 1 453 ? -2.437 -16.494 -8.001 1.00 87.19 453 THR A N 1
ATOM 3587 C CA . THR A 1 453 ? -2.193 -17.827 -8.579 1.00 87.19 453 THR A CA 1
ATOM 3588 C C . THR A 1 453 ? -1.252 -18.692 -7.757 1.00 87.19 453 THR A C 1
ATOM 3590 O O . THR A 1 453 ? -1.422 -19.907 -7.763 1.00 87.19 453 THR A O 1
ATOM 3593 N N . SER A 1 454 ? -0.280 -18.101 -7.060 1.00 83.88 454 SER A N 1
ATOM 3594 C CA . SER A 1 454 ? 0.613 -18.831 -6.154 1.00 83.88 454 SER A CA 1
ATOM 3595 C C . SER A 1 454 ? 1.143 -17.930 -5.042 1.00 83.88 454 SER A C 1
ATOM 3597 O O . SER A 1 454 ? 1.162 -16.703 -5.178 1.00 83.88 454 SER A O 1
ATOM 3599 N N . LEU A 1 455 ? 1.557 -18.566 -3.949 1.00 83.44 455 LEU A N 1
ATOM 3600 C CA . LEU A 1 455 ? 2.119 -17.950 -2.754 1.00 83.44 455 LEU A CA 1
ATOM 3601 C C . LEU A 1 455 ? 3.418 -18.683 -2.430 1.00 83.44 455 LEU A C 1
ATOM 3603 O O . LEU A 1 455 ? 3.386 -19.901 -2.260 1.00 83.44 455 LEU A O 1
ATOM 3607 N N . ASP A 1 456 ? 4.524 -17.954 -2.353 1.00 79.56 456 ASP A N 1
ATOM 3608 C CA . ASP A 1 456 ? 5.825 -18.491 -1.955 1.00 79.56 456 ASP A CA 1
ATOM 3609 C C . ASP A 1 456 ? 6.277 -17.803 -0.658 1.00 79.56 456 ASP A C 1
ATOM 3611 O O . ASP A 1 456 ? 5.936 -16.644 -0.423 1.00 79.56 456 ASP A O 1
ATOM 3615 N N . ILE A 1 457 ? 7.032 -18.500 0.189 1.00 77.19 457 ILE A N 1
ATOM 3616 C CA . ILE A 1 457 ? 7.647 -17.914 1.389 1.00 77.19 457 ILE A CA 1
ATOM 3617 C C . ILE A 1 457 ? 9.112 -17.634 1.065 1.00 77.19 457 ILE A C 1
ATOM 3619 O O . ILE A 1 457 ? 9.794 -18.499 0.514 1.00 77.19 457 ILE A O 1
ATOM 3623 N N . ASP A 1 458 ? 9.578 -16.435 1.391 1.00 71.50 458 ASP A N 1
ATOM 3624 C CA . ASP A 1 458 ? 10.961 -16.011 1.182 1.00 71.50 458 ASP A CA 1
ATOM 3625 C C . ASP A 1 458 ? 11.440 -15.165 2.371 1.00 71.50 458 ASP A C 1
ATOM 3627 O O . ASP A 1 458 ? 10.636 -14.690 3.175 1.00 71.50 458 ASP A O 1
ATOM 3631 N N . THR A 1 459 ? 12.746 -14.948 2.469 1.00 68.75 459 THR A N 1
ATOM 3632 C CA . THR A 1 459 ? 13.369 -14.131 3.514 1.00 68.75 459 THR A CA 1
ATOM 3633 C C . THR A 1 459 ? 14.205 -13.050 2.838 1.00 68.75 459 THR A C 1
ATOM 3635 O O . THR A 1 459 ? 15.270 -13.314 2.276 1.00 68.75 459 THR A O 1
ATOM 3638 N N . VAL A 1 460 ? 13.717 -11.808 2.869 1.00 68.88 460 VAL A N 1
ATOM 3639 C CA . VAL A 1 460 ? 14.270 -10.705 2.066 1.00 68.88 460 VAL A CA 1
ATOM 3640 C C . VAL A 1 460 ? 14.505 -9.456 2.899 1.00 68.88 460 VAL A C 1
ATOM 3642 O O . VAL A 1 460 ? 13.967 -9.288 3.989 1.00 68.88 460 VAL A O 1
ATOM 3645 N N . HIS A 1 461 ? 15.308 -8.541 2.363 1.00 65.44 461 HIS A N 1
ATOM 3646 C CA . HIS A 1 461 ? 15.467 -7.218 2.945 1.00 65.44 461 HIS A CA 1
ATOM 3647 C C . HIS A 1 461 ? 14.211 -6.377 2.686 1.00 65.44 461 HIS A C 1
ATOM 3649 O O . HIS A 1 461 ? 13.745 -6.282 1.552 1.00 65.44 461 HIS A O 1
ATOM 3655 N N . THR A 1 462 ? 13.654 -5.767 3.726 1.00 58.06 462 THR A N 1
ATOM 3656 C CA . THR A 1 462 ? 12.355 -5.091 3.683 1.00 58.06 462 THR A CA 1
ATOM 3657 C C . THR A 1 462 ? 12.482 -3.612 4.022 1.00 58.06 462 THR A C 1
ATOM 3659 O O . THR A 1 462 ? 13.255 -3.210 4.891 1.00 58.06 462 THR A O 1
ATOM 3662 N N . ALA A 1 463 ? 11.689 -2.788 3.347 1.00 52.16 463 ALA A N 1
ATOM 3663 C CA . ALA A 1 463 ? 11.610 -1.349 3.576 1.00 52.16 463 ALA A CA 1
ATOM 3664 C C . ALA A 1 463 ? 10.146 -0.883 3.567 1.00 52.16 463 ALA A C 1
ATOM 3666 O O . ALA A 1 463 ? 9.251 -1.626 3.152 1.00 52.16 463 ALA A O 1
ATOM 3667 N N . ASP A 1 464 ? 9.900 0.334 4.052 1.00 51.94 464 ASP A N 1
ATOM 3668 C CA . ASP A 1 464 ? 8.571 0.956 4.035 1.00 51.94 464 ASP A CA 1
ATOM 3669 C C . ASP A 1 464 ? 8.638 2.464 3.759 1.00 51.94 464 ASP A C 1
ATOM 3671 O O . ASP A 1 464 ? 9.651 3.116 4.036 1.00 51.94 464 ASP A O 1
ATOM 3675 N N . LEU A 1 465 ? 7.547 3.014 3.222 1.00 48.34 465 LEU A N 1
ATOM 3676 C CA . LEU A 1 465 ? 7.371 4.440 2.949 1.00 48.34 465 LEU A CA 1
ATOM 3677 C C . LEU A 1 465 ? 6.193 4.970 3.768 1.00 48.34 465 LEU A C 1
ATOM 3679 O O . LEU A 1 465 ? 5.066 4.502 3.619 1.00 48.34 465 LEU A O 1
ATOM 3683 N N . SER A 1 466 ? 6.422 6.000 4.583 1.00 48.88 466 SER A N 1
ATOM 3684 C CA . SER A 1 466 ? 5.316 6.699 5.243 1.00 48.88 466 SER A CA 1
ATOM 3685 C C . SER A 1 466 ? 4.711 7.731 4.299 1.00 48.88 466 SER A C 1
ATOM 3687 O O . SER A 1 466 ? 5.401 8.626 3.799 1.00 48.88 466 SER A O 1
ATOM 3689 N N . VAL A 1 467 ? 3.408 7.586 4.046 1.00 42.28 467 VAL A N 1
ATOM 3690 C CA . VAL A 1 467 ? 2.602 8.529 3.268 1.00 42.28 467 VAL A CA 1
ATOM 3691 C C . VAL A 1 467 ? 1.573 9.178 4.200 1.00 42.28 467 VAL A C 1
ATOM 3693 O O . VAL A 1 467 ? 0.699 8.483 4.721 1.00 42.28 467 VAL A O 1
ATOM 3696 N N . PRO A 1 468 ? 1.660 10.498 4.427 1.00 33.97 468 PRO A N 1
ATOM 3697 C CA . PRO A 1 468 ? 0.886 11.193 5.446 1.00 33.97 468 PRO A CA 1
ATOM 3698 C C . PRO A 1 468 ? -0.623 11.254 5.145 1.00 33.97 468 PRO A C 1
ATOM 3700 O O . PRO A 1 468 ? -1.434 11.092 6.050 1.00 33.97 468 PRO A O 1
ATOM 3703 N N . ILE A 1 469 ? -1.027 11.402 3.878 1.00 31.84 469 ILE A N 1
ATOM 3704 C CA . ILE A 1 469 ? -2.440 11.472 3.461 1.00 31.84 469 ILE A CA 1
ATOM 3705 C C . ILE A 1 469 ? -2.813 10.182 2.715 1.00 31.84 469 ILE A C 1
ATOM 3707 O O . ILE A 1 469 ? -2.078 9.725 1.847 1.00 31.84 469 ILE A O 1
ATOM 3711 N N . GLY A 1 470 ? -3.932 9.548 3.086 1.00 33.97 470 GLY A N 1
ATOM 3712 C CA . GLY A 1 470 ? -4.408 8.291 2.481 1.00 33.97 470 GLY A CA 1
ATOM 3713 C C . GLY A 1 470 ? -3.665 7.021 2.925 1.00 33.97 470 GLY A C 1
ATOM 3714 O O . GLY A 1 470 ? -4.134 5.920 2.633 1.00 33.97 470 GLY A O 1
ATOM 3715 N N . LYS A 1 471 ? -2.543 7.162 3.655 1.00 44.38 471 LYS A N 1
ATOM 3716 C CA . LYS A 1 471 ? -1.793 6.097 4.358 1.00 44.38 471 LYS A CA 1
ATOM 3717 C C . LYS A 1 471 ? -1.403 4.884 3.505 1.00 44.38 471 LYS A C 1
ATOM 3719 O O . LYS A 1 471 ? -1.058 3.847 4.056 1.00 44.38 471 LYS A O 1
ATOM 3724 N N . SER A 1 472 ? -1.435 5.038 2.184 1.00 40.22 472 SER A N 1
ATOM 3725 C CA . SER A 1 472 ? -1.207 4.010 1.176 1.00 40.22 472 SER A CA 1
ATOM 3726 C C . SER A 1 472 ? -0.292 4.533 0.078 1.00 40.22 472 SER A C 1
ATOM 3728 O O . SER A 1 472 ? -0.385 5.700 -0.297 1.00 40.22 472 SER A O 1
ATOM 3730 N N . PHE A 1 473 ? 0.545 3.662 -0.483 1.00 41.69 473 PHE A N 1
ATOM 3731 C CA . PHE A 1 473 ? 1.289 3.935 -1.712 1.00 41.69 473 PHE A CA 1
ATOM 3732 C C . PHE A 1 473 ? 1.200 2.751 -2.670 1.00 41.69 473 PHE A C 1
ATOM 3734 O O . PHE A 1 473 ? 1.006 1.618 -2.233 1.00 41.69 473 PHE A O 1
ATOM 3741 N N . LEU A 1 474 ? 1.330 3.034 -3.964 1.00 38.16 474 LEU A N 1
ATOM 3742 C CA . LEU A 1 474 ? 1.318 2.056 -5.040 1.00 38.16 474 LEU A CA 1
ATOM 3743 C C . LEU A 1 474 ? 2.710 1.439 -5.220 1.00 38.16 474 LEU A C 1
ATOM 3745 O O . LEU A 1 474 ? 3.660 2.124 -5.605 1.00 38.16 474 LEU A O 1
ATOM 3749 N N . ALA A 1 475 ? 2.818 0.133 -4.998 1.00 41.66 475 ALA A N 1
ATOM 3750 C CA . ALA A 1 475 ? 4.062 -0.620 -5.142 1.00 41.66 475 ALA A CA 1
ATOM 3751 C C . ALA A 1 475 ? 3.799 -1.884 -5.973 1.00 41.66 475 ALA A C 1
ATOM 3753 O O . ALA A 1 475 ? 2.894 -2.652 -5.651 1.00 41.66 475 ALA A O 1
ATOM 3754 N N . ASN A 1 476 ? 4.501 -2.064 -7.099 1.00 41.56 476 ASN A N 1
ATOM 3755 C CA . ASN A 1 476 ? 4.207 -3.106 -8.104 1.00 41.56 476 ASN A CA 1
ATOM 3756 C C . ASN A 1 476 ? 2.724 -3.161 -8.553 1.00 41.56 476 ASN A C 1
ATOM 3758 O O . ASN A 1 476 ? 2.258 -4.175 -9.075 1.00 41.56 476 ASN A O 1
ATOM 3762 N N . GLY A 1 477 ? 1.984 -2.061 -8.363 1.00 30.06 477 GLY A N 1
ATOM 3763 C CA . GLY A 1 477 ? 0.557 -1.958 -8.646 1.00 30.06 477 GLY A CA 1
ATOM 3764 C C . GLY A 1 477 ? -0.394 -2.176 -7.458 1.00 30.06 477 GLY A C 1
ATOM 3765 O O . GLY A 1 477 ? -1.583 -2.203 -7.731 1.00 30.06 477 GLY A O 1
ATOM 3766 N N . ILE A 1 478 ? 0.048 -2.307 -6.192 1.00 35.03 478 ILE A N 1
ATOM 3767 C CA . ILE A 1 478 ? -0.804 -2.646 -5.014 1.00 35.03 478 ILE A CA 1
ATOM 3768 C C . ILE A 1 478 ? -0.654 -1.618 -3.848 1.00 35.03 478 ILE A C 1
ATOM 3770 O O . ILE A 1 478 ? 0.307 -0.861 -3.853 1.00 35.03 478 ILE A O 1
ATOM 3774 N N . VAL A 1 479 ? -1.598 -1.562 -2.883 1.00 29.66 479 VAL A N 1
ATOM 3775 C CA . VAL A 1 479 ? -1.865 -0.494 -1.863 1.00 29.66 479 VAL A CA 1
ATOM 3776 C C . VAL A 1 479 ? -1.648 -0.971 -0.367 1.00 29.66 479 VAL A C 1
ATOM 3778 O O . VAL A 1 479 ? -1.792 -2.170 -0.184 1.00 29.66 479 VAL A O 1
ATOM 3781 N N . ASN A 1 480 ? -1.375 -0.114 0.681 1.00 33.88 480 ASN A N 1
ATOM 3782 C CA . ASN A 1 480 ? -1.027 -0.414 2.146 1.00 33.88 480 ASN A CA 1
ATOM 3783 C C . ASN A 1 480 ? -1.641 0.564 3.287 1.00 33.88 480 ASN A C 1
ATOM 3785 O O . ASN A 1 480 ? -2.176 1.575 2.856 1.00 33.88 480 ASN A O 1
ATOM 3789 N N . HIS A 1 481 ? -1.625 0.361 4.671 1.00 41.66 481 HIS A N 1
ATOM 3790 C CA . HIS A 1 481 ? -2.223 1.257 5.795 1.00 41.66 481 HIS A CA 1
ATOM 3791 C C . HIS A 1 481 ? -1.817 1.092 7.348 1.00 41.66 481 HIS A C 1
ATOM 3793 O O . HIS A 1 481 ? -1.642 -0.049 7.726 1.00 41.66 481 HIS A O 1
ATOM 3799 N N . ASN A 1 482 ? -1.851 2.089 8.324 1.00 38.78 482 ASN A N 1
ATOM 3800 C CA . ASN A 1 482 ? -1.710 1.976 9.863 1.00 38.78 482 ASN A CA 1
ATOM 3801 C C . ASN A 1 482 ? -2.469 3.017 10.838 1.00 38.78 482 ASN A C 1
ATOM 3803 O O . ASN A 1 482 ? -2.779 4.114 10.378 1.00 38.78 482 ASN A O 1
ATOM 3807 N N . THR A 1 483 ? -2.698 2.721 12.171 1.00 47.72 483 THR A N 1
ATOM 3808 C CA . THR A 1 483 ? -3.079 3.588 13.392 1.00 47.72 483 THR A CA 1
ATOM 3809 C C . THR A 1 483 ? -4.525 3.542 14.010 1.00 47.72 483 THR A C 1
ATOM 3811 O O . THR A 1 483 ? -5.341 4.363 13.615 1.00 47.72 483 THR A O 1
ATOM 3814 N N . THR A 1 484 ? -4.859 2.736 15.047 1.00 57.53 484 THR A N 1
ATOM 3815 C CA . THR A 1 484 ? -6.264 2.677 15.593 1.00 57.53 484 THR A CA 1
ATOM 3816 C C . THR A 1 484 ? -6.453 2.773 17.133 1.00 57.53 484 THR A C 1
ATOM 3818 O O . THR A 1 484 ? -7.417 3.395 17.564 1.00 57.53 484 THR A O 1
ATOM 3821 N N . LEU A 1 485 ? -5.545 2.272 17.989 1.00 67.19 485 LEU A N 1
ATOM 3822 C CA . LEU A 1 485 ? -5.742 2.238 19.463 1.00 67.19 485 LEU A CA 1
ATOM 3823 C C . LEU A 1 485 ? -5.815 3.622 20.149 1.00 67.19 485 LEU A C 1
ATOM 3825 O O . LEU A 1 485 ? -6.617 3.833 21.050 1.00 67.19 485 LEU A O 1
ATOM 3829 N N . CYS A 1 486 ? -4.998 4.593 19.737 1.00 74.69 486 CYS A N 1
ATOM 3830 C CA . CYS A 1 486 ? -4.953 5.905 20.403 1.00 74.69 486 CYS A CA 1
ATOM 3831 C C . CYS A 1 486 ? -6.214 6.752 20.173 1.00 74.69 486 CYS A C 1
ATOM 3833 O O . CYS A 1 486 ? -6.533 7.620 20.980 1.00 74.69 486 CYS A O 1
ATOM 3835 N N . LEU A 1 487 ? -6.934 6.496 19.081 1.00 75.88 487 LEU A N 1
ATOM 3836 C CA . LEU A 1 487 ? -8.188 7.182 18.769 1.00 75.88 487 LEU A CA 1
ATOM 3837 C C . LEU A 1 487 ? -9.325 6.718 19.685 1.00 75.88 487 LEU A C 1
ATOM 3839 O O . LEU A 1 487 ? -10.194 7.513 20.029 1.00 75.88 487 LEU A O 1
ATOM 3843 N N . GLU A 1 488 ? -9.271 5.465 20.137 1.00 73.75 488 GLU A N 1
ATOM 3844 C CA . GLU A 1 488 ? -10.195 4.909 21.125 1.00 73.75 488 GLU A CA 1
ATOM 3845 C C . GLU A 1 488 ? -10.058 5.612 22.487 1.00 73.75 488 GLU A C 1
ATOM 3847 O O . GLU A 1 488 ? -11.048 5.998 23.100 1.00 73.75 488 GLU A O 1
ATOM 3852 N N . LEU A 1 489 ? -8.824 5.863 22.938 1.00 81.75 489 LEU A N 1
ATOM 3853 C CA . LEU A 1 489 ? -8.574 6.571 24.201 1.00 81.75 489 LEU A CA 1
ATOM 3854 C C . LEU A 1 489 ? -9.062 8.026 24.150 1.00 81.75 489 LEU A C 1
ATOM 3856 O O . LEU A 1 489 ? -9.598 8.535 25.133 1.00 81.75 489 LEU A O 1
ATOM 3860 N N . LEU A 1 490 ? -8.934 8.685 22.994 1.00 86.06 490 LEU A N 1
ATOM 3861 C CA . LEU A 1 490 ? -9.493 10.024 22.783 1.00 86.06 490 LEU A CA 1
ATOM 3862 C C . LEU A 1 490 ? -11.024 10.013 22.776 1.00 86.06 490 LEU A C 1
ATOM 3864 O O . LEU A 1 490 ? -11.632 10.942 23.303 1.00 86.06 490 LEU A O 1
ATOM 3868 N N . ARG A 1 491 ? -11.656 8.960 22.242 1.00 83.31 491 ARG A N 1
ATOM 3869 C CA . ARG A 1 491 ? -13.109 8.777 22.344 1.00 83.31 491 ARG A CA 1
ATOM 3870 C C . ARG A 1 491 ? -13.540 8.673 23.807 1.00 83.31 491 ARG A C 1
ATOM 3872 O O . ARG A 1 491 ? -14.468 9.365 24.211 1.00 83.31 491 ARG A O 1
ATOM 3879 N N . ASN A 1 492 ? -12.850 7.864 24.609 1.00 82.88 492 ASN A N 1
ATOM 3880 C CA . ASN A 1 492 ? -13.168 7.704 26.032 1.00 82.88 492 ASN A CA 1
ATOM 3881 C C . ASN A 1 492 ? -12.989 9.017 26.806 1.00 82.88 492 ASN A C 1
ATOM 3883 O O . ASN A 1 492 ? -13.810 9.344 27.660 1.00 82.88 492 ASN A O 1
ATOM 3887 N N . ALA A 1 493 ? -11.976 9.814 26.455 1.00 87.19 493 ALA A N 1
ATOM 3888 C CA . ALA A 1 493 ? -11.810 11.157 27.001 1.00 87.19 493 ALA A CA 1
ATOM 3889 C C . ALA A 1 493 ? -13.018 12.054 26.678 1.00 87.19 493 ALA A C 1
ATOM 3891 O O . ALA A 1 493 ? -13.553 12.693 27.579 1.00 87.19 493 ALA A O 1
ATOM 3892 N N . GLN A 1 494 ? -13.499 12.048 25.429 1.00 86.69 494 GLN A N 1
ATOM 3893 C CA . GLN A 1 494 ? -14.682 12.818 25.022 1.00 86.69 494 GLN A CA 1
ATOM 3894 C C . GLN A 1 494 ? -15.974 12.357 25.707 1.00 86.69 494 GLN A C 1
ATOM 3896 O O . GLN A 1 494 ? -16.826 13.191 26.003 1.00 86.69 494 GLN A O 1
ATOM 3901 N N . ILE A 1 495 ? -16.129 11.053 25.961 1.00 83.31 495 ILE A N 1
ATOM 3902 C CA . ILE A 1 495 ? -17.273 10.503 26.711 1.00 83.31 495 ILE A CA 1
ATOM 3903 C C . ILE A 1 495 ? -17.281 11.036 28.148 1.00 83.31 495 ILE A C 1
ATOM 3905 O O . ILE A 1 495 ? -18.342 11.355 28.675 1.00 83.31 495 ILE A O 1
ATOM 3909 N N . LEU A 1 496 ? -16.101 11.183 28.756 1.00 84.81 496 LEU A N 1
ATOM 3910 C CA . LEU A 1 496 ? -15.923 11.782 30.081 1.00 84.81 496 LEU A CA 1
ATOM 3911 C C . LEU A 1 496 ? -15.879 13.321 30.066 1.00 84.81 496 LEU A C 1
ATOM 3913 O O . LEU A 1 496 ? -15.510 13.922 31.071 1.00 84.81 496 LEU A O 1
ATOM 3917 N N . ASP A 1 497 ? -16.201 13.950 28.931 1.00 87.31 497 ASP A N 1
ATOM 3918 C CA . ASP A 1 497 ? -16.143 15.403 28.716 1.00 87.31 497 ASP A CA 1
ATOM 3919 C C . ASP A 1 497 ? -14.769 16.029 29.037 1.00 87.31 497 ASP A C 1
ATOM 3921 O O . ASP A 1 497 ? -14.642 17.183 29.444 1.00 87.31 497 ASP A O 1
ATOM 3925 N N . ARG A 1 498 ? -13.697 15.250 28.848 1.00 90.44 498 ARG A N 1
ATOM 3926 C CA . ARG A 1 498 ? -12.316 15.693 29.055 1.00 90.44 498 ARG A CA 1
ATOM 3927 C C . ARG A 1 498 ? -11.782 16.373 27.790 1.00 90.44 498 ARG A C 1
ATOM 3929 O O . ARG A 1 498 ? -12.002 15.861 26.687 1.00 90.44 498 ARG A O 1
ATOM 3936 N N . PRO A 1 499 ? -11.003 17.466 27.913 1.00 92.62 499 PRO A N 1
ATOM 3937 C CA . PRO A 1 499 ? -10.330 18.075 26.769 1.00 92.62 499 PRO A CA 1
ATOM 3938 C C . PRO A 1 499 ? -9.420 17.066 26.054 1.00 92.62 499 PRO A C 1
ATOM 3940 O O . PRO A 1 499 ? -8.555 16.451 26.682 1.00 92.62 499 PRO A O 1
ATOM 3943 N N . ALA A 1 500 ? -9.608 16.894 24.745 1.00 93.69 500 ALA A N 1
ATOM 3944 C CA . ALA A 1 500 ? -8.934 15.872 23.951 1.00 93.69 500 ALA A CA 1
ATOM 3945 C C . ALA A 1 500 ? -8.104 16.519 22.836 1.00 93.69 500 ALA A C 1
ATOM 3947 O O . ALA A 1 500 ? -8.644 17.191 21.954 1.00 93.69 500 ALA A O 1
ATOM 3948 N N . PHE A 1 501 ? -6.793 16.270 22.849 1.00 94.31 501 PHE A N 1
ATOM 3949 C CA . PHE A 1 501 ? -5.849 16.852 21.897 1.00 94.31 501 PHE A CA 1
ATOM 3950 C C . PHE A 1 501 ? -5.115 15.777 21.093 1.00 94.31 501 PHE A C 1
ATOM 3952 O O . PHE A 1 501 ? -4.649 14.781 21.646 1.00 94.31 501 PHE A O 1
ATOM 3959 N N . TYR A 1 502 ? -4.940 16.013 19.791 1.00 90.75 502 TYR A N 1
ATOM 3960 C CA . TYR A 1 502 ? -4.108 15.188 18.912 1.00 90.75 502 TYR A CA 1
ATOM 3961 C C . TYR A 1 502 ? -2.975 16.017 18.304 1.00 90.75 502 TYR A C 1
ATOM 3963 O O . TYR A 1 502 ? -3.214 16.932 17.512 1.00 90.75 502 TYR A O 1
ATOM 3971 N N . ILE A 1 503 ? -1.728 15.674 18.619 1.00 91.56 503 ILE A N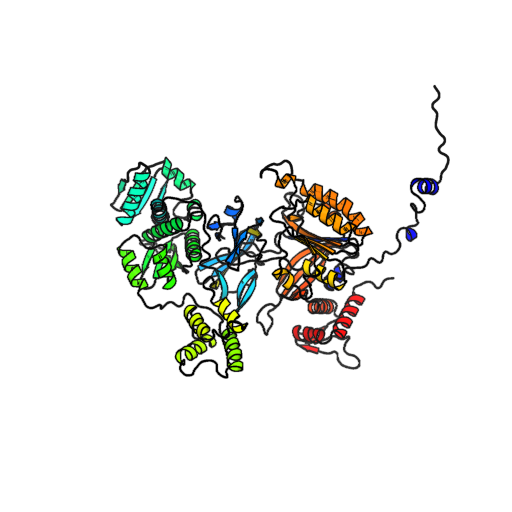 1
ATOM 3972 C CA . ILE A 1 503 ? -0.538 16.319 18.060 1.00 91.56 503 ILE A CA 1
ATOM 3973 C C . ILE A 1 503 ? -0.087 15.528 16.831 1.00 91.56 503 ILE A C 1
ATOM 3975 O O . ILE A 1 503 ? 0.503 14.453 16.944 1.00 91.56 503 ILE A O 1
ATOM 3979 N N . ASN A 1 504 ? -0.413 16.044 15.645 1.00 83.50 504 ASN A N 1
ATOM 3980 C CA . ASN A 1 504 ? -0.311 15.316 14.380 1.00 83.50 504 ASN A CA 1
ATOM 3981 C C . ASN A 1 504 ? 1.054 15.508 13.691 1.00 83.50 504 ASN A C 1
ATOM 3983 O O . ASN A 1 504 ? 1.131 16.065 12.594 1.00 83.50 504 ASN A O 1
ATOM 3987 N N . ILE A 1 505 ? 2.132 15.051 14.331 1.00 78.69 505 ILE A N 1
ATOM 3988 C CA . ILE A 1 505 ? 3.521 15.203 13.853 1.00 78.69 505 ILE A CA 1
ATOM 3989 C C . ILE A 1 505 ? 3.777 14.302 12.634 1.00 78.69 505 ILE A C 1
ATOM 3991 O O . ILE A 1 505 ? 4.289 14.754 11.612 1.00 78.69 505 ILE A O 1
ATOM 3995 N N . GLU A 1 506 ? 3.339 13.040 12.693 1.00 63.53 506 GLU A N 1
ATOM 3996 C CA . GLU A 1 506 ? 3.419 12.069 11.592 1.00 63.53 506 GLU A CA 1
ATOM 3997 C C . GLU A 1 506 ? 2.376 12.312 10.488 1.00 63.53 506 GLU A C 1
ATOM 3999 O O . GLU A 1 506 ? 2.370 11.612 9.473 1.00 63.53 506 GLU A O 1
ATOM 4004 N N . LYS A 1 507 ? 1.501 13.313 10.662 1.00 66.81 507 LYS A N 1
ATOM 4005 C CA . LYS A 1 507 ? 0.446 13.710 9.714 1.00 66.81 507 LYS A CA 1
ATOM 4006 C C . LYS A 1 507 ? -0.590 12.610 9.434 1.00 66.81 507 LYS A C 1
ATOM 4008 O O . LYS A 1 507 ? -1.307 12.685 8.445 1.00 66.81 507 LYS A O 1
ATOM 4013 N N . ARG A 1 508 ? -0.693 11.602 10.305 1.00 58.28 508 ARG A N 1
ATOM 4014 C CA . ARG A 1 508 ? -1.581 10.441 10.145 1.00 58.28 508 ARG A CA 1
ATOM 4015 C C . ARG A 1 508 ? -3.040 10.739 10.471 1.00 58.28 508 ARG A C 1
ATOM 4017 O O . ARG A 1 508 ? -3.904 10.004 10.002 1.00 58.28 508 ARG A O 1
ATOM 4024 N N . CYS A 1 509 ? -3.331 11.759 11.275 1.00 64.50 509 CYS A N 1
ATOM 4025 C CA . CYS A 1 509 ? -4.698 12.099 11.665 1.00 64.50 509 CYS A CA 1
ATOM 4026 C C . CYS A 1 509 ? -5.435 12.790 10.509 1.00 64.50 509 CYS A C 1
ATOM 4028 O O . CYS A 1 509 ? -5.139 13.936 10.171 1.00 64.50 509 CYS A O 1
ATOM 4030 N N . THR A 1 510 ? -6.373 12.069 9.890 1.00 62.22 510 THR A N 1
ATOM 4031 C CA . THR A 1 510 ? -7.218 12.531 8.778 1.00 62.22 510 THR A CA 1
ATOM 4032 C C . THR A 1 510 ? -8.694 12.277 9.105 1.00 62.22 510 THR A C 1
ATOM 4034 O O . THR A 1 510 ? -8.986 11.378 9.896 1.00 62.22 510 THR A O 1
ATOM 4037 N N . PRO A 1 511 ? -9.652 12.983 8.473 1.00 62.91 511 PRO A N 1
ATOM 4038 C CA . PRO A 1 511 ? -11.081 12.745 8.706 1.00 62.91 511 PRO A CA 1
ATOM 4039 C C . PRO A 1 511 ? -11.503 11.283 8.487 1.00 62.91 511 PRO A C 1
ATOM 4041 O O . PRO A 1 511 ? -12.275 10.735 9.269 1.00 62.91 511 PRO A O 1
ATOM 4044 N N . ALA A 1 512 ? -10.932 10.623 7.473 1.00 51.31 512 ALA A N 1
ATOM 4045 C CA . ALA A 1 512 ? -11.181 9.209 7.200 1.00 51.31 512 ALA A CA 1
ATOM 4046 C C . ALA A 1 512 ? -10.707 8.309 8.348 1.00 51.31 512 ALA A C 1
ATOM 4048 O O . ALA A 1 512 ? -11.424 7.396 8.744 1.00 51.31 512 ALA A O 1
ATOM 4049 N N . LEU A 1 513 ? -9.533 8.589 8.925 1.00 55.66 513 LEU A N 1
ATOM 4050 C CA . LEU A 1 513 ? -9.048 7.855 10.088 1.00 55.66 513 LEU A CA 1
ATOM 4051 C C . LEU A 1 513 ? -9.983 8.042 11.290 1.00 55.66 513 LEU A C 1
ATOM 4053 O O . LEU A 1 513 ? -10.327 7.069 11.955 1.00 55.66 513 LEU A O 1
ATOM 4057 N N . LEU A 1 514 ? -10.408 9.277 11.553 1.00 67.12 514 LEU A N 1
ATOM 4058 C CA . LEU A 1 514 ? -11.298 9.579 12.675 1.00 67.12 514 LEU A CA 1
ATOM 4059 C C . LEU A 1 514 ? -12.638 8.844 12.540 1.00 67.12 514 LEU A C 1
ATOM 4061 O O . LEU A 1 514 ? -13.151 8.333 13.527 1.00 67.12 514 LEU A O 1
ATOM 4065 N N . SER A 1 515 ? -13.145 8.697 11.310 1.00 63.44 515 SER A N 1
ATOM 4066 C CA . SER A 1 515 ? -14.383 7.956 11.030 1.00 63.44 515 SER A CA 1
ATOM 4067 C C . SER A 1 515 ? -14.301 6.445 11.277 1.00 63.44 515 SER A C 1
ATOM 4069 O O . SER A 1 515 ? -15.326 5.771 11.261 1.00 63.44 515 SER A O 1
ATOM 4071 N N . THR A 1 516 ? -13.100 5.896 11.503 1.00 58.31 516 THR A N 1
ATOM 4072 C CA . THR A 1 516 ? -12.933 4.456 11.779 1.00 58.31 516 THR A CA 1
ATOM 4073 C C . THR A 1 516 ? -13.304 4.066 13.210 1.00 58.31 516 THR A C 1
ATOM 4075 O O . THR A 1 516 ? -13.482 2.876 13.470 1.00 58.31 516 THR A O 1
ATOM 4078 N N . ILE A 1 517 ? -13.414 5.045 14.116 1.00 65.50 517 ILE A N 1
ATOM 4079 C CA . ILE A 1 517 ? -13.816 4.855 15.511 1.00 65.50 517 ILE A CA 1
ATOM 4080 C C . ILE A 1 517 ? -15.231 5.388 15.703 1.00 65.50 517 ILE A C 1
ATOM 4082 O O . ILE A 1 517 ? -15.483 6.592 15.623 1.00 65.50 517 ILE A O 1
ATOM 4086 N N . GLN A 1 518 ? -16.165 4.489 15.998 1.00 73.38 518 GLN A N 1
ATOM 4087 C CA . GLN A 1 518 ? -17.547 4.859 16.256 1.00 73.38 518 GLN A CA 1
ATOM 4088 C C . GLN A 1 518 ? -17.653 5.635 17.577 1.00 73.38 518 GLN A C 1
ATOM 4090 O O . GLN A 1 518 ? -17.244 5.151 18.634 1.00 73.38 518 GLN A O 1
ATOM 4095 N N . GLY A 1 519 ? -18.248 6.830 17.520 1.00 74.19 519 GLY A N 1
ATOM 4096 C CA . GLY A 1 519 ? -18.496 7.686 18.685 1.00 74.19 519 GLY A CA 1
ATOM 4097 C C . GLY A 1 519 ? -17.406 8.720 18.977 1.00 74.19 519 GLY A C 1
ATOM 4098 O O . GLY A 1 519 ? -17.594 9.535 19.873 1.00 74.19 519 GLY A O 1
ATOM 4099 N N . LEU A 1 520 ? -16.298 8.731 18.227 1.00 80.62 520 LEU A N 1
ATOM 4100 C CA . LEU A 1 520 ? -15.325 9.824 18.285 1.00 80.62 520 LEU A CA 1
ATOM 4101 C C . LEU A 1 520 ? -15.881 11.034 17.520 1.00 80.62 520 LEU A C 1
ATOM 4103 O O . LEU A 1 520 ? -16.156 10.926 16.327 1.00 80.62 520 LEU A O 1
ATOM 4107 N N . ASP A 1 521 ? -16.041 12.178 18.185 1.00 83.69 521 ASP A N 1
ATOM 4108 C CA . ASP A 1 521 ? -16.544 13.415 17.581 1.00 83.69 521 ASP A CA 1
ATOM 4109 C C . ASP A 1 521 ? -15.375 14.299 17.103 1.00 83.69 521 ASP A C 1
ATOM 4111 O O . ASP A 1 521 ? -14.666 14.890 17.929 1.00 83.69 521 ASP A O 1
ATOM 4115 N N . PRO A 1 522 ? -15.166 14.460 15.779 1.00 82.69 522 PRO A N 1
ATOM 4116 C CA . PRO A 1 522 ? -14.099 15.305 15.253 1.00 82.69 522 PRO A CA 1
ATOM 4117 C C . PRO A 1 522 ? -14.234 16.781 15.643 1.00 82.69 522 PRO A C 1
ATOM 4119 O O . PRO A 1 522 ? -13.235 17.491 15.642 1.00 82.69 522 PRO A O 1
ATOM 4122 N N . LYS A 1 523 ? -15.442 17.261 15.976 1.00 84.50 523 LYS A N 1
ATOM 4123 C CA . LYS A 1 523 ? -15.672 18.663 16.364 1.00 84.50 523 LYS A CA 1
ATOM 4124 C C . LYS A 1 523 ? -15.167 18.965 17.772 1.00 84.50 523 LYS A C 1
ATOM 4126 O O . LYS A 1 523 ? -14.797 20.102 18.050 1.00 84.50 523 LYS A O 1
ATOM 4131 N N . LYS A 1 524 ? -15.154 17.958 18.650 1.00 86.06 524 LYS A N 1
ATOM 4132 C CA . LYS A 1 524 ? -14.660 18.062 20.032 1.00 86.06 524 LYS A CA 1
ATOM 4133 C C . LYS A 1 524 ? -13.162 17.771 20.156 1.00 86.06 524 LYS A C 1
ATOM 4135 O O . LYS A 1 524 ? -12.580 18.036 21.201 1.00 86.06 524 LYS A O 1
ATOM 4140 N N . LEU A 1 525 ? -12.535 17.208 19.121 1.00 89.75 525 LEU A N 1
ATOM 4141 C CA . LEU A 1 525 ? -11.112 16.877 19.113 1.00 89.75 525 LEU A CA 1
ATOM 4142 C C . LEU A 1 525 ? -10.286 18.074 18.627 1.00 89.75 525 LEU A C 1
ATOM 4144 O O . LEU A 1 525 ? -10.369 18.457 17.460 1.00 89.75 525 LEU A O 1
ATOM 4148 N N . GLN A 1 526 ? -9.434 18.635 19.486 1.00 91.69 526 GLN A N 1
ATOM 4149 C CA . GLN A 1 526 ? -8.492 19.664 19.053 1.00 91.69 526 GLN A CA 1
ATOM 4150 C C . GLN A 1 526 ? -7.266 19.014 18.409 1.00 91.69 526 GLN A C 1
ATOM 4152 O O . GLN A 1 526 ? -6.518 18.274 19.045 1.00 91.69 526 GLN A O 1
ATOM 4157 N N . VAL A 1 527 ? -7.026 19.301 17.133 1.00 86.94 527 VAL A N 1
ATOM 4158 C CA . VAL A 1 527 ? -5.850 18.794 16.419 1.00 86.94 527 VAL A CA 1
ATOM 4159 C C . VAL A 1 527 ? -4.832 19.917 16.290 1.00 86.94 527 VAL A C 1
ATOM 4161 O O . VAL A 1 527 ? -5.167 20.998 15.814 1.00 86.94 527 VAL A O 1
ATOM 4164 N N . VAL A 1 528 ? -3.583 19.657 16.676 1.00 86.31 528 VAL A N 1
ATOM 4165 C CA . VAL A 1 528 ? -2.443 20.504 16.305 1.00 86.31 528 VAL A CA 1
ATOM 4166 C C . VAL A 1 528 ? -1.923 19.969 14.972 1.00 86.31 528 VAL A C 1
ATOM 4168 O O . VAL A 1 528 ? -1.273 18.914 14.951 1.00 86.31 528 VAL A O 1
ATOM 4171 N N . PRO A 1 529 ? -2.260 20.614 13.839 1.00 75.31 529 PRO A N 1
ATOM 4172 C CA . PRO A 1 529 ? -1.866 20.120 12.535 1.00 75.31 529 PRO A CA 1
ATOM 4173 C C . PRO A 1 529 ? -0.375 20.357 12.312 1.00 75.31 529 PRO A C 1
ATOM 4175 O O . PRO A 1 529 ? 0.233 21.275 12.864 1.00 75.31 529 PRO A O 1
ATOM 4178 N N . HIS A 1 530 ? 0.210 19.569 11.422 1.00 67.06 530 HIS A N 1
ATOM 4179 C CA . HIS A 1 530 ? 1.456 19.967 10.793 1.00 67.06 530 HIS A CA 1
ATOM 4180 C C . HIS A 1 530 ? 1.183 21.109 9.803 1.00 67.06 530 HIS A C 1
ATOM 4182 O O . HIS A 1 530 ? 0.412 20.931 8.859 1.00 67.06 530 HIS A O 1
ATOM 4188 N N . GLN A 1 531 ? 1.811 22.267 10.008 1.00 56.88 531 GLN A N 1
ATOM 4189 C CA . GLN A 1 531 ? 1.685 23.418 9.112 1.00 56.88 531 GLN A CA 1
ATOM 4190 C C . GLN A 1 531 ? 2.729 23.347 7.993 1.00 56.88 531 GLN A C 1
ATOM 4192 O O . GLN A 1 531 ? 3.906 23.098 8.247 1.00 56.88 531 GLN A O 1
ATOM 4197 N N . ILE A 1 532 ? 2.286 23.551 6.750 1.00 48.25 532 ILE A N 1
ATOM 4198 C CA . ILE A 1 532 ? 3.147 23.488 5.557 1.00 48.25 532 ILE A CA 1
ATOM 4199 C C . ILE A 1 532 ? 4.015 24.747 5.449 1.00 48.25 532 ILE A C 1
ATOM 4201 O O . ILE A 1 532 ? 5.195 24.645 5.126 1.00 48.25 532 ILE A O 1
ATOM 4205 N N . ASP A 1 533 ? 3.443 25.910 5.762 1.00 51.34 533 ASP A N 1
ATOM 4206 C CA . ASP A 1 533 ? 4.087 27.212 5.543 1.00 51.34 533 ASP A CA 1
ATOM 4207 C C . ASP A 1 533 ? 5.058 27.595 6.667 1.00 51.34 533 ASP A C 1
ATOM 4209 O O . ASP A 1 533 ? 5.994 28.365 6.459 1.00 51.34 533 ASP A O 1
ATOM 4213 N N . LYS A 1 534 ? 4.860 27.026 7.861 1.00 67.50 534 LYS A N 1
ATOM 4214 C CA . LYS A 1 534 ? 5.745 27.182 9.017 1.00 67.50 534 LYS A CA 1
ATOM 4215 C C . LYS A 1 534 ? 5.852 25.850 9.772 1.00 67.50 534 LYS A C 1
ATOM 4217 O O . LYS A 1 534 ? 5.100 25.633 10.724 1.00 67.50 534 LYS A O 1
ATOM 4222 N N . PRO A 1 535 ? 6.731 24.931 9.329 1.00 74.38 535 PRO A N 1
ATOM 4223 C CA . PRO A 1 535 ? 6.942 23.662 10.011 1.00 74.38 535 PRO A CA 1
ATOM 4224 C C . PRO A 1 535 ? 7.334 23.909 11.467 1.00 74.38 535 PRO A C 1
ATOM 4226 O O . PRO A 1 535 ? 8.216 24.716 11.746 1.00 74.38 535 PRO A O 1
ATOM 4229 N N . LEU A 1 536 ? 6.659 23.228 12.389 1.00 84.62 536 LEU A N 1
ATOM 4230 C CA . LEU A 1 536 ? 6.992 23.298 13.807 1.00 84.62 536 LEU A CA 1
ATOM 4231 C C . LEU A 1 536 ? 8.207 22.410 14.094 1.00 84.62 536 LEU A C 1
ATOM 4233 O O . LEU A 1 536 ? 8.320 21.295 13.574 1.00 84.62 536 LEU A O 1
ATOM 4237 N N . THR A 1 537 ? 9.103 22.910 14.934 1.00 87.69 537 THR A N 1
ATOM 4238 C CA . THR A 1 537 ? 10.261 22.170 15.449 1.00 87.69 537 THR A CA 1
ATOM 4239 C C . THR A 1 537 ? 9.857 21.228 16.586 1.00 87.69 537 THR A C 1
ATOM 4241 O O . THR A 1 537 ? 8.744 21.303 17.121 1.00 87.69 537 THR A O 1
ATOM 4244 N N . ALA A 1 538 ? 10.748 20.317 16.981 1.00 86.69 538 ALA A N 1
ATOM 4245 C CA . ALA A 1 538 ? 10.529 19.467 18.149 1.00 86.69 538 ALA A CA 1
ATOM 4246 C C . ALA A 1 538 ? 10.313 20.307 19.414 1.00 86.69 538 ALA A C 1
ATOM 4248 O O . ALA A 1 538 ? 9.441 19.995 20.224 1.00 86.69 538 ALA A O 1
ATOM 4249 N N . GLU A 1 539 ? 11.068 21.394 19.557 1.00 89.31 539 GLU A N 1
ATOM 4250 C CA . GLU A 1 539 ? 10.942 22.375 20.625 1.00 89.31 539 GLU A CA 1
ATOM 4251 C C . GLU A 1 539 ? 9.547 23.004 20.630 1.00 89.31 539 GLU A C 1
ATOM 4253 O O . GLU A 1 539 ? 8.905 23.050 21.680 1.00 89.31 539 GLU A O 1
ATOM 4258 N N . ASP A 1 540 ? 9.038 23.421 19.468 1.00 89.81 540 ASP A N 1
ATOM 4259 C CA . ASP A 1 540 ? 7.695 23.994 19.348 1.00 89.81 540 ASP A CA 1
ATOM 4260 C C . ASP A 1 540 ? 6.612 22.994 19.759 1.00 89.81 540 ASP A C 1
ATOM 4262 O O . ASP A 1 540 ? 5.748 23.324 20.573 1.00 89.81 540 ASP A O 1
ATOM 4266 N N . TYR A 1 541 ? 6.665 21.759 19.245 1.00 91.44 541 TYR A N 1
ATOM 4267 C CA . TYR A 1 541 ? 5.697 20.721 19.607 1.00 91.44 541 TYR A CA 1
ATOM 4268 C C . TYR A 1 541 ? 5.716 20.429 21.109 1.00 91.44 541 TYR A C 1
ATOM 4270 O O . TYR A 1 541 ? 4.657 20.373 21.734 1.00 91.44 541 TYR A O 1
ATOM 4278 N N . LEU A 1 542 ? 6.900 20.281 21.708 1.00 91.44 542 LEU A N 1
ATOM 4279 C CA . LEU A 1 542 ? 7.030 20.012 23.140 1.00 91.44 542 LEU A CA 1
ATOM 4280 C C . LEU A 1 542 ? 6.582 21.207 23.991 1.00 91.44 542 LEU A C 1
ATOM 4282 O O . LEU A 1 542 ? 5.921 21.003 25.006 1.00 91.44 542 LEU A O 1
ATOM 4286 N N . ASN A 1 543 ? 6.846 22.443 23.559 1.00 90.69 543 ASN A N 1
ATOM 4287 C CA . ASN A 1 543 ? 6.342 23.650 24.219 1.00 90.69 543 ASN A CA 1
ATOM 4288 C C . ASN A 1 543 ? 4.812 23.758 24.132 1.00 90.69 543 ASN A C 1
ATOM 4290 O O . ASN A 1 543 ? 4.168 24.150 25.106 1.00 90.69 543 ASN A O 1
ATOM 4294 N N . ILE A 1 544 ? 4.214 23.386 22.995 1.00 92.25 544 ILE A N 1
ATOM 4295 C CA . ILE A 1 544 ? 2.756 23.316 22.834 1.00 92.25 544 ILE A CA 1
ATOM 4296 C C . ILE A 1 544 ? 2.173 22.267 23.783 1.00 92.25 544 ILE A C 1
ATOM 4298 O O . ILE A 1 544 ? 1.230 22.577 24.508 1.00 92.25 544 ILE A O 1
ATOM 4302 N N . ILE A 1 545 ? 2.752 21.063 23.833 1.00 93.75 545 ILE A N 1
ATOM 4303 C CA . ILE A 1 545 ? 2.314 19.996 24.747 1.00 93.75 545 ILE A CA 1
ATOM 4304 C C . ILE A 1 545 ? 2.435 20.458 26.206 1.00 93.75 545 ILE A C 1
ATOM 4306 O O . ILE A 1 545 ? 1.488 20.304 26.975 1.00 93.75 545 ILE A O 1
ATOM 4310 N N . GLU A 1 546 ? 3.559 21.078 26.584 1.00 91.69 546 GLU A N 1
ATOM 4311 C CA . GLU A 1 546 ? 3.776 21.612 27.934 1.00 91.69 546 GLU A CA 1
ATOM 4312 C C . GLU A 1 546 ? 2.734 22.689 28.279 1.00 91.69 546 GLU A C 1
ATOM 4314 O O . GLU A 1 546 ? 2.196 22.714 29.386 1.00 91.69 546 GLU A O 1
ATOM 4319 N N . ARG A 1 547 ? 2.398 23.565 27.324 1.00 92.81 547 ARG A N 1
ATOM 4320 C CA . ARG A 1 547 ? 1.386 24.611 27.509 1.00 92.81 547 ARG A CA 1
ATOM 4321 C C . ARG A 1 547 ? -0.024 24.041 27.631 1.00 92.81 547 ARG A C 1
ATOM 4323 O O . ARG A 1 547 ? -0.768 24.507 28.492 1.00 92.81 547 ARG A O 1
ATOM 4330 N N . ILE A 1 548 ? -0.386 23.039 26.828 1.00 92.44 548 ILE A N 1
ATOM 4331 C CA . ILE A 1 548 ? -1.661 22.319 26.967 1.00 92.44 548 ILE A CA 1
ATOM 4332 C C . ILE A 1 548 ? -1.740 21.715 28.371 1.00 92.44 548 ILE A C 1
ATOM 4334 O O . ILE A 1 548 ? -2.675 22.024 29.101 1.00 92.44 548 ILE A O 1
ATOM 4338 N N . ALA A 1 549 ? -0.715 20.974 28.800 1.00 91.44 549 ALA A N 1
ATOM 4339 C CA . ALA A 1 549 ? -0.686 20.340 30.118 1.00 91.44 549 ALA A CA 1
ATOM 4340 C C . ALA A 1 549 ? -0.768 21.343 31.289 1.00 91.44 549 ALA A C 1
ATOM 4342 O O . ALA A 1 549 ? -1.367 21.043 32.315 1.00 91.44 549 ALA A O 1
ATOM 4343 N N . LYS A 1 550 ? -0.204 22.551 31.145 1.00 90.81 550 LYS A N 1
ATOM 4344 C CA . LYS A 1 550 ? -0.303 23.616 32.163 1.00 90.81 550 LYS A CA 1
ATOM 4345 C C . LYS A 1 550 ? -1.677 24.283 32.225 1.00 90.81 550 LYS A C 1
ATOM 4347 O O . LYS A 1 550 ? -2.052 24.787 33.281 1.00 90.81 550 LYS A O 1
ATOM 4352 N N . THR A 1 551 ? -2.380 24.361 31.095 1.00 90.69 551 THR A N 1
ATOM 4353 C CA . THR A 1 551 ? -3.594 25.187 30.955 1.00 90.69 551 THR A CA 1
ATOM 4354 C C . THR A 1 551 ? -4.891 24.394 30.947 1.00 90.69 551 THR A C 1
ATOM 4356 O O . THR A 1 551 ? -5.931 24.966 31.252 1.00 90.69 551 THR A O 1
ATOM 4359 N N . GLN A 1 552 ? -4.845 23.107 30.610 1.00 91.75 552 GLN A N 1
ATOM 4360 C CA . GLN A 1 552 ? -6.018 22.253 30.466 1.00 91.75 552 GLN A CA 1
ATOM 4361 C C . GLN A 1 552 ? -5.991 21.172 31.547 1.00 91.75 552 GLN A C 1
ATOM 4363 O O . GLN A 1 552 ? -5.237 20.205 31.450 1.00 91.75 552 GLN A O 1
ATOM 4368 N N . GLU A 1 553 ? -6.800 21.339 32.591 1.00 89.88 553 GLU A N 1
ATOM 4369 C CA . GLU A 1 553 ? -6.952 20.321 33.635 1.00 89.88 553 GLU A CA 1
ATOM 4370 C C . GLU A 1 553 ? -7.643 19.070 33.090 1.00 89.88 553 GLU A C 1
ATOM 4372 O O . GLU A 1 553 ? -8.507 19.151 32.217 1.00 89.88 553 GLU A O 1
ATOM 4377 N N . LYS A 1 554 ? -7.225 17.898 33.583 1.00 90.19 554 LYS A N 1
ATOM 4378 C CA . LYS A 1 554 ? -7.724 16.582 33.153 1.00 90.19 554 LYS A CA 1
ATOM 4379 C C . LYS A 1 554 ? -7.643 16.312 31.642 1.00 90.19 554 LYS A C 1
ATOM 4381 O O . LYS A 1 554 ? -8.273 15.369 31.165 1.00 90.19 554 LYS A O 1
ATOM 4386 N N . ALA A 1 555 ? -6.857 17.064 30.872 1.00 94.19 555 ALA A N 1
ATOM 4387 C CA . ALA A 1 555 ? -6.738 16.850 29.431 1.00 94.19 555 ALA A CA 1
ATOM 4388 C C . ALA 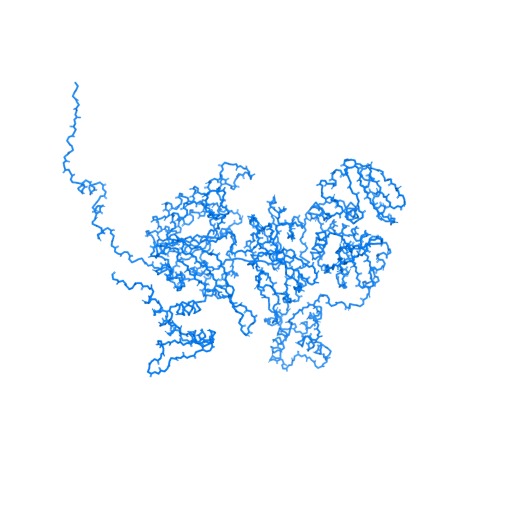A 1 555 ? -6.111 15.491 29.081 1.00 94.19 555 ALA A C 1
ATOM 4390 O O . ALA A 1 555 ? -5.239 14.994 29.795 1.00 94.19 555 ALA A O 1
ATOM 4391 N N . VAL A 1 556 ? -6.512 14.926 27.943 1.00 94.62 556 VAL A N 1
ATOM 4392 C CA . VAL A 1 556 ? -5.883 13.749 27.331 1.00 94.62 556 VAL A CA 1
ATOM 4393 C C . VAL A 1 556 ? -5.234 14.176 26.020 1.00 94.62 556 VAL A C 1
ATOM 4395 O O . VAL A 1 556 ? -5.905 14.654 25.104 1.00 94.62 556 VAL A O 1
ATOM 4398 N N . VAL A 1 557 ? -3.915 14.020 25.924 1.00 94.88 557 VAL A N 1
ATOM 4399 C CA . VAL A 1 557 ? -3.124 14.485 24.777 1.00 94.88 557 VAL A CA 1
ATOM 4400 C C . VAL A 1 557 ? -2.427 13.299 24.124 1.00 94.88 557 VAL A C 1
ATOM 4402 O O . VAL A 1 557 ? -1.559 12.683 24.736 1.00 94.88 557 VAL A O 1
ATOM 4405 N N . VAL A 1 558 ? -2.769 12.994 22.872 1.00 91.69 558 VAL A N 1
ATOM 4406 C CA . VAL A 1 558 ? -2.073 11.984 22.060 1.00 91.69 558 VAL A CA 1
ATOM 4407 C C . VAL A 1 558 ? -1.014 12.657 21.198 1.00 91.69 558 VAL A C 1
ATOM 4409 O O . VAL A 1 558 ? -1.311 13.572 20.432 1.00 91.69 558 VAL A O 1
ATOM 4412 N N . VAL A 1 559 ? 0.220 12.169 21.282 1.00 89.81 559 VAL A N 1
ATOM 4413 C CA . VAL A 1 559 ? 1.367 12.647 20.511 1.00 89.81 559 VAL A CA 1
ATOM 4414 C C . VAL A 1 559 ? 1.763 11.589 19.490 1.00 89.81 559 VAL A C 1
ATOM 4416 O O . VAL A 1 559 ? 2.296 10.535 19.843 1.00 89.81 559 VAL A O 1
ATOM 4419 N N . ASP A 1 560 ? 1.504 11.885 18.216 1.00 81.25 560 ASP A N 1
ATOM 4420 C CA . ASP A 1 560 ? 1.752 10.988 17.093 1.00 81.25 560 ASP A CA 1
ATOM 4421 C C . ASP A 1 560 ? 2.814 11.568 16.146 1.00 81.25 560 ASP A C 1
ATOM 4423 O O . ASP A 1 560 ? 2.480 12.340 15.252 1.00 81.25 560 ASP A O 1
ATOM 4427 N N . SER A 1 561 ? 4.103 11.257 16.288 1.00 76.81 561 SER A N 1
ATOM 4428 C CA . SER A 1 561 ? 4.742 10.378 17.277 1.00 76.81 561 SER A CA 1
ATOM 4429 C C . SER A 1 561 ? 6.082 10.972 17.729 1.00 76.81 561 SER A C 1
ATOM 4431 O O . SER A 1 561 ? 6.637 11.845 17.056 1.00 76.81 561 SER A O 1
ATOM 4433 N N . ILE A 1 562 ? 6.649 10.475 18.838 1.00 78.88 562 ILE A N 1
ATOM 4434 C CA . ILE A 1 562 ? 7.997 10.877 19.301 1.00 78.88 562 ILE A CA 1
ATOM 4435 C C . ILE A 1 562 ? 9.046 10.628 18.210 1.00 78.88 562 ILE A C 1
ATOM 4437 O O . ILE A 1 562 ? 9.974 11.414 18.030 1.00 78.88 562 ILE A O 1
ATOM 4441 N N . ALA A 1 563 ? 8.878 9.540 17.458 1.00 71.50 563 ALA A N 1
ATOM 4442 C CA . ALA A 1 563 ? 9.778 9.112 16.396 1.00 71.50 563 ALA A CA 1
ATOM 4443 C C . ALA A 1 563 ? 9.913 10.118 15.238 1.00 71.50 563 ALA A C 1
ATOM 4445 O O . ALA A 1 563 ? 10.858 9.986 14.454 1.00 71.50 563 ALA A O 1
ATOM 4446 N N . ALA A 1 564 ? 8.981 11.065 15.113 1.00 73.44 564 ALA A N 1
ATOM 4447 C CA . ALA A 1 564 ? 8.925 12.056 14.043 1.00 73.44 564 ALA A CA 1
ATOM 4448 C C . ALA A 1 564 ? 9.307 13.479 14.491 1.00 73.44 564 ALA A C 1
ATOM 4450 O O . ALA A 1 564 ? 9.270 14.399 13.677 1.00 73.44 564 ALA A O 1
ATOM 4451 N N . LEU A 1 565 ? 9.665 13.674 15.764 1.00 81.50 565 LEU A N 1
ATOM 4452 C CA . LEU A 1 565 ? 10.171 14.956 16.254 1.00 81.50 565 LEU A CA 1
ATOM 4453 C C . LEU A 1 565 ? 11.547 15.249 15.645 1.00 81.50 565 LEU A C 1
ATOM 4455 O O . LEU A 1 565 ? 12.430 14.396 15.695 1.00 81.50 565 LEU A O 1
ATOM 4459 N N . SER A 1 566 ? 11.720 16.465 15.125 1.00 81.19 566 SER A N 1
ATOM 4460 C CA . SER A 1 566 ? 12.987 16.952 14.573 1.00 81.19 566 SER A CA 1
ATOM 4461 C C . SER A 1 566 ? 13.325 18.328 15.141 1.00 81.19 566 SER A C 1
ATOM 4463 O O . SER A 1 566 ? 12.481 19.228 15.087 1.00 81.19 566 SER A O 1
ATOM 4465 N N . THR A 1 567 ? 14.510 18.469 15.742 1.00 83.38 567 THR A N 1
ATOM 4466 C CA . THR A 1 567 ? 14.952 19.696 16.435 1.00 83.38 567 THR A CA 1
ATOM 4467 C C . THR A 1 567 ? 15.202 20.833 15.450 1.00 83.38 567 THR A C 1
ATOM 4469 O O . THR A 1 567 ? 15.449 20.595 14.270 1.00 83.38 567 THR A O 1
ATOM 4472 N N . MET A 1 568 ? 15.173 22.079 15.926 1.00 81.19 568 MET A N 1
ATOM 4473 C CA . MET A 1 568 ? 15.541 23.240 15.102 1.00 81.19 568 MET A CA 1
ATOM 4474 C C . MET A 1 568 ? 16.929 23.066 14.466 1.00 81.19 568 MET A C 1
ATOM 4476 O O . MET A 1 568 ? 17.094 23.266 13.266 1.00 81.19 568 MET A O 1
ATOM 4480 N N . THR A 1 569 ? 17.904 22.600 15.251 1.00 76.88 569 THR A N 1
ATOM 4481 C CA . THR A 1 569 ? 19.264 22.324 14.775 1.00 76.88 569 THR A CA 1
ATOM 4482 C C . THR A 1 569 ? 19.287 21.245 13.689 1.00 76.88 569 THR A C 1
ATOM 4484 O O . THR A 1 569 ? 19.936 21.435 12.667 1.00 76.88 569 THR A O 1
ATOM 4487 N N . GLU A 1 570 ? 18.530 20.153 13.838 1.00 72.62 570 GLU A N 1
ATOM 4488 C CA . GLU A 1 570 ? 18.436 19.107 12.810 1.00 72.62 570 GLU A CA 1
ATOM 4489 C C . GLU A 1 570 ? 17.761 19.606 11.518 1.00 72.62 570 GLU A C 1
ATOM 4491 O O . GLU A 1 570 ? 18.133 19.178 10.427 1.00 72.62 570 GLU A O 1
ATOM 4496 N N . GLN A 1 571 ? 16.793 20.524 11.619 1.00 75.19 571 GLN A N 1
ATOM 4497 C CA . GLN A 1 571 ? 16.110 21.099 10.454 1.00 75.19 571 GLN A CA 1
ATOM 4498 C C . GLN A 1 571 ? 16.978 22.099 9.672 1.00 75.19 571 GLN A C 1
ATOM 4500 O O . GLN A 1 571 ? 16.812 22.224 8.456 1.00 75.19 571 GLN A O 1
ATOM 4505 N N . GLU A 1 572 ? 17.875 22.818 10.348 1.00 74.19 572 GLU A N 1
ATOM 4506 C CA . GLU A 1 572 ? 18.754 23.830 9.744 1.00 74.19 572 GLU A CA 1
ATOM 4507 C C . GLU A 1 572 ? 20.073 23.248 9.212 1.00 74.19 572 GLU A C 1
ATOM 4509 O O . GLU A 1 572 ? 20.681 23.809 8.294 1.00 74.19 572 GLU A O 1
ATOM 4514 N N . GLU A 1 573 ? 20.531 22.125 9.769 1.00 70.88 573 GLU A N 1
ATOM 4515 C CA . GLU A 1 573 ? 21.794 21.503 9.385 1.00 70.88 573 GLU A CA 1
ATOM 4516 C C . GLU A 1 573 ? 21.720 20.721 8.059 1.00 70.88 573 GLU A C 1
ATOM 4518 O O . GLU A 1 573 ? 20.696 20.175 7.643 1.00 70.88 573 GLU A O 1
ATOM 4523 N N . GLN A 1 574 ? 22.862 20.635 7.368 1.00 64.00 574 GLN A N 1
ATOM 4524 C CA . GLN A 1 574 ? 22.992 19.771 6.196 1.00 64.00 574 GLN A CA 1
ATOM 4525 C C . GLN A 1 574 ? 23.014 18.299 6.620 1.00 64.00 574 GLN A C 1
ATOM 4527 O O . GLN A 1 574 ? 23.778 17.900 7.498 1.00 64.00 574 GLN A O 1
ATOM 4532 N N . ILE A 1 575 ? 22.226 17.476 5.925 1.00 53.81 575 ILE A N 1
ATOM 4533 C CA . ILE A 1 575 ? 22.175 16.022 6.115 1.00 53.81 575 ILE A CA 1
ATOM 4534 C C . ILE A 1 575 ? 23.600 15.438 6.089 1.00 53.81 575 ILE A C 1
ATOM 4536 O O . ILE A 1 575 ? 24.291 15.531 5.075 1.00 53.81 575 ILE A O 1
ATOM 4540 N N . GLY A 1 576 ? 24.022 14.812 7.194 1.00 53.59 576 GLY A N 1
ATOM 4541 C CA . GLY A 1 576 ? 25.358 14.216 7.355 1.00 53.59 576 GLY A CA 1
ATOM 4542 C C . GLY A 1 576 ? 26.262 14.909 8.383 1.00 53.59 576 GLY A C 1
ATOM 4543 O O . GLY A 1 576 ? 27.374 14.436 8.622 1.00 53.59 576 GLY A O 1
ATOM 4544 N N . SER A 1 577 ? 25.811 15.993 9.021 1.00 56.84 577 SER A N 1
ATOM 4545 C CA . SER A 1 577 ? 26.472 16.550 10.202 1.00 56.84 577 SER A CA 1
ATOM 4546 C C . SER A 1 577 ? 26.344 15.596 11.403 1.00 56.84 577 SER A C 1
ATOM 4548 O O . SER A 1 577 ? 25.261 15.196 11.817 1.00 56.84 577 SER A O 1
ATOM 4550 N N . ASN A 1 578 ? 27.473 15.233 12.018 1.00 55.06 578 ASN A N 1
ATOM 4551 C CA . ASN A 1 578 ? 27.494 14.389 13.226 1.00 55.06 578 ASN A CA 1
ATOM 4552 C C . ASN A 1 578 ? 27.306 15.191 14.531 1.00 55.06 578 ASN A C 1
ATOM 4554 O O . ASN A 1 578 ? 27.518 14.652 15.618 1.00 55.06 578 ASN A O 1
ATOM 4558 N N . LYS A 1 579 ? 26.970 16.486 14.452 1.00 54.81 579 LYS A N 1
ATOM 4559 C CA . LYS A 1 579 ? 26.980 17.385 15.616 1.00 54.81 579 LYS A CA 1
ATOM 4560 C C . LYS A 1 579 ? 25.778 17.200 16.544 1.00 54.81 579 LYS A C 1
ATOM 4562 O O . LYS A 1 579 ? 25.955 17.373 17.748 1.00 54.81 579 LYS A O 1
ATOM 4567 N N . ASP A 1 580 ? 24.622 16.768 16.030 1.00 54.72 580 ASP A N 1
ATOM 4568 C CA . ASP A 1 580 ? 23.380 16.689 16.817 1.00 54.72 580 ASP A CA 1
ATOM 4569 C C . ASP A 1 580 ? 22.735 15.288 16.886 1.00 54.72 580 ASP A C 1
ATOM 4571 O O . ASP A 1 580 ? 21.539 15.130 17.115 1.00 54.72 580 ASP A O 1
ATOM 4575 N N . MET A 1 581 ? 23.539 14.220 16.778 1.00 54.00 581 MET A N 1
ATOM 4576 C CA . MET A 1 581 ? 23.063 12.824 16.864 1.00 54.00 581 MET A CA 1
ATOM 4577 C C . MET A 1 581 ? 22.270 12.473 18.146 1.00 54.00 581 MET A C 1
ATOM 4579 O O . MET A 1 581 ? 21.620 11.429 18.198 1.00 54.00 581 MET A O 1
ATOM 4583 N N . ALA A 1 582 ? 22.337 13.306 19.191 1.00 56.28 582 ALA A N 1
ATOM 4584 C CA . ALA A 1 582 ? 21.643 13.117 20.467 1.00 56.28 582 ALA A CA 1
ATOM 4585 C C . ALA A 1 582 ? 20.604 14.215 20.788 1.00 56.28 582 ALA A C 1
ATOM 4587 O O . ALA A 1 582 ? 20.035 14.187 21.884 1.00 56.28 582 ALA A O 1
ATOM 4588 N N . GLY A 1 583 ? 20.361 15.168 19.880 1.00 64.50 583 GLY A N 1
ATOM 4589 C CA . GLY A 1 583 ? 19.503 16.340 20.100 1.00 64.50 583 GLY A CA 1
ATOM 4590 C C . GLY A 1 583 ? 18.088 15.990 20.578 1.00 64.50 583 GLY A C 1
ATOM 4591 O O . GLY A 1 583 ? 17.727 16.351 21.705 1.00 64.50 583 GLY A O 1
ATOM 4592 N N . PRO A 1 584 ? 17.313 15.186 19.819 1.00 68.25 584 PRO A N 1
ATOM 4593 C CA . PRO A 1 584 ? 15.945 14.824 20.196 1.00 68.25 584 PRO A CA 1
ATOM 4594 C C . PRO A 1 584 ? 15.846 14.091 21.544 1.00 68.25 584 PRO A C 1
ATOM 4596 O O . PRO A 1 584 ? 14.962 14.377 22.348 1.00 68.25 584 PRO A O 1
ATOM 4599 N N . ALA A 1 585 ? 16.782 13.184 21.847 1.00 73.94 585 ALA A N 1
ATOM 4600 C CA . ALA A 1 585 ? 16.774 12.423 23.101 1.00 73.94 585 ALA A CA 1
ATOM 4601 C C . ALA A 1 585 ? 17.087 13.302 24.329 1.00 73.94 585 ALA A C 1
ATOM 4603 O O . ALA A 1 585 ? 16.477 13.139 25.392 1.00 73.94 585 ALA A O 1
ATOM 4604 N N . LYS A 1 586 ? 18.015 14.263 24.196 1.00 79.56 586 LYS A N 1
ATOM 4605 C CA . LYS A 1 586 ? 18.327 15.239 25.255 1.00 79.56 586 LYS A CA 1
ATOM 4606 C C . LYS A 1 586 ? 17.151 16.176 25.518 1.00 79.56 586 LYS A C 1
ATOM 4608 O O . LYS A 1 586 ? 16.814 16.411 26.680 1.00 79.56 586 LYS A O 1
ATOM 4613 N N . LEU A 1 587 ? 16.516 16.664 24.453 1.00 83.62 587 LEU A N 1
ATOM 4614 C CA . LEU A 1 587 ? 15.350 17.538 24.535 1.00 83.62 587 LEU A CA 1
ATOM 4615 C C . LEU A 1 587 ? 14.168 16.831 25.213 1.00 83.62 587 LEU A C 1
ATOM 4617 O O . LEU A 1 587 ? 13.606 17.359 26.172 1.00 83.62 587 LEU A O 1
ATOM 4621 N N . LEU A 1 588 ? 13.858 15.599 24.797 1.00 86.06 588 LEU A N 1
ATOM 4622 C CA . LEU A 1 588 ? 12.829 14.763 25.425 1.00 86.06 588 LEU A CA 1
ATOM 4623 C C . LEU A 1 588 ? 13.122 14.508 26.905 1.00 86.06 588 LEU A C 1
ATOM 4625 O O . LEU A 1 588 ? 12.235 14.649 27.741 1.00 86.06 588 LEU A O 1
ATOM 4629 N N . SER A 1 589 ? 14.375 14.205 27.256 1.00 84.62 589 SER A N 1
ATOM 4630 C CA . SER A 1 589 ? 14.778 14.018 28.656 1.00 84.62 589 SER A CA 1
ATOM 4631 C C . SER A 1 589 ? 14.522 15.268 29.505 1.00 84.62 589 SER A C 1
ATOM 4633 O O . SER A 1 589 ? 14.099 15.162 30.655 1.00 84.62 589 SER A O 1
ATOM 4635 N N . ALA A 1 590 ? 14.784 16.460 28.960 1.00 85.31 590 ALA A N 1
ATOM 4636 C CA . ALA A 1 590 ? 14.504 17.722 29.640 1.00 85.31 590 ALA A CA 1
ATOM 4637 C C . ALA A 1 590 ? 12.998 17.993 29.755 1.00 85.31 590 ALA A C 1
ATOM 4639 O O . ALA A 1 590 ? 12.540 18.410 30.819 1.00 85.31 590 ALA A O 1
ATOM 4640 N N . PHE A 1 591 ? 12.240 17.719 28.692 1.00 90.25 591 PHE A N 1
ATOM 4641 C CA . PHE A 1 591 ? 10.787 17.844 28.679 1.00 90.25 591 PHE A CA 1
ATOM 4642 C C . PHE A 1 591 ? 10.135 16.937 29.727 1.00 90.25 591 PHE A C 1
ATOM 4644 O O . PHE A 1 591 ? 9.412 17.441 30.579 1.00 90.25 591 PHE A O 1
ATOM 4651 N N . PHE A 1 592 ? 10.438 15.633 29.740 1.00 88.81 592 PHE A N 1
ATOM 4652 C CA . PHE A 1 592 ? 9.806 14.684 30.662 1.00 88.81 592 PHE A CA 1
ATOM 4653 C C . PHE A 1 592 ? 10.044 15.033 32.135 1.00 88.81 592 PHE A C 1
ATOM 4655 O O . PHE A 1 592 ? 9.110 14.971 32.932 1.00 88.81 592 PHE A O 1
ATOM 4662 N N . ARG A 1 593 ? 11.252 15.499 32.490 1.00 83.06 593 ARG A N 1
ATOM 4663 C CA . ARG A 1 593 ? 11.549 15.963 33.857 1.00 83.06 593 ARG A CA 1
ATOM 4664 C C . ARG A 1 593 ? 10.652 17.120 34.305 1.00 83.06 593 ARG A C 1
ATOM 4666 O O . ARG A 1 593 ? 10.272 17.161 35.470 1.00 83.06 593 ARG A O 1
ATOM 4673 N N . ARG A 1 594 ? 10.319 18.053 33.406 1.00 84.81 594 ARG A N 1
ATOM 4674 C CA . ARG A 1 594 ? 9.406 19.171 33.709 1.00 84.81 594 ARG A CA 1
ATOM 4675 C C . ARG A 1 594 ? 7.942 18.743 33.645 1.00 84.81 594 ARG A C 1
ATOM 4677 O O . ARG A 1 594 ? 7.150 19.129 34.498 1.00 84.81 594 ARG A O 1
ATOM 4684 N N . ALA A 1 595 ? 7.595 17.936 32.645 1.00 85.56 595 ALA A N 1
ATOM 4685 C CA . ALA A 1 595 ? 6.236 17.485 32.399 1.00 85.56 595 ALA A CA 1
ATOM 4686 C C . ALA A 1 595 ? 5.693 16.659 33.567 1.00 85.56 595 ALA A C 1
ATOM 4688 O O . ALA A 1 595 ? 4.544 16.860 33.925 1.00 85.56 595 ALA A O 1
ATOM 4689 N N . GLN A 1 596 ? 6.502 15.812 34.217 1.00 83.94 596 GLN A N 1
ATOM 4690 C CA . GLN A 1 596 ? 6.027 14.931 35.293 1.00 83.94 596 GLN A CA 1
ATOM 4691 C C . GLN A 1 596 ? 5.289 15.681 36.416 1.00 83.94 596 GLN A C 1
ATOM 4693 O O . GLN A 1 596 ? 4.224 15.251 36.850 1.00 83.94 596 GLN A O 1
ATOM 4698 N N . GLN A 1 597 ? 5.823 16.827 36.851 1.00 83.06 597 GLN A N 1
ATOM 4699 C CA . GLN A 1 597 ? 5.215 17.643 37.910 1.00 83.06 597 GLN A CA 1
ATOM 4700 C C . GLN A 1 597 ? 3.912 18.312 37.448 1.00 83.06 597 GLN A C 1
ATOM 4702 O O . GLN A 1 597 ? 2.946 18.413 38.203 1.00 83.06 597 GLN A O 1
ATOM 4707 N N . ILE A 1 598 ? 3.877 18.766 36.194 1.00 86.69 598 ILE A N 1
ATOM 4708 C CA . ILE A 1 598 ? 2.708 19.426 35.600 1.00 86.69 598 ILE A CA 1
ATOM 4709 C C . ILE A 1 598 ? 1.586 18.408 35.400 1.00 86.69 598 ILE A C 1
ATOM 4711 O O . ILE A 1 598 ? 0.444 18.665 35.756 1.00 86.69 598 ILE A O 1
ATOM 4715 N N . VAL A 1 599 ? 1.933 17.246 34.851 1.00 88.88 599 VAL A N 1
ATOM 4716 C CA . VAL A 1 599 ? 1.009 16.160 34.543 1.00 88.88 599 VAL A CA 1
ATOM 4717 C C . VAL A 1 599 ? 0.338 15.673 35.831 1.00 88.88 599 VAL A C 1
ATOM 4719 O O . VAL A 1 599 ? -0.889 15.659 35.867 1.00 88.88 599 VAL A O 1
ATOM 4722 N N . ASP A 1 600 ? 1.103 15.401 36.901 1.00 85.81 600 ASP A N 1
ATOM 4723 C CA . ASP A 1 600 ? 0.553 14.988 38.209 1.00 85.81 600 ASP A CA 1
ATOM 4724 C C . ASP A 1 600 ? -0.329 16.076 38.842 1.00 85.81 600 ASP A C 1
ATOM 4726 O O . ASP A 1 600 ? -1.454 15.802 39.241 1.00 85.81 600 ASP A O 1
ATOM 4730 N N . SER A 1 601 ? 0.133 17.332 38.886 1.00 86.19 601 SER A N 1
ATOM 4731 C CA . SER A 1 601 ? -0.622 18.420 39.537 1.00 86.19 601 SER A CA 1
ATOM 4732 C C . SER A 1 601 ? -1.911 18.819 38.812 1.00 86.19 601 SER A C 1
ATOM 4734 O O . SER A 1 601 ? -2.833 19.328 39.447 1.00 86.19 601 SER A O 1
ATOM 4736 N N . LYS A 1 602 ? -1.985 18.610 37.492 1.00 88.88 602 LYS A N 1
ATOM 4737 C CA . LYS A 1 602 ? -3.144 18.966 36.655 1.00 88.88 602 LYS A CA 1
ATOM 4738 C C . LYS A 1 602 ? -3.995 17.767 36.241 1.00 88.88 602 LYS A C 1
ATOM 4740 O O . LYS A 1 602 ? -4.951 17.945 35.483 1.00 88.88 602 LYS A O 1
ATOM 4745 N N . ASN A 1 603 ? -3.671 16.566 36.730 1.00 89.69 603 ASN A N 1
ATOM 4746 C CA . ASN A 1 603 ? -4.360 15.318 36.391 1.00 89.69 603 ASN A CA 1
ATOM 4747 C C . ASN A 1 603 ? -4.427 15.055 34.871 1.00 89.69 603 ASN A C 1
ATOM 4749 O O . ASN A 1 603 ? -5.367 14.452 34.359 1.00 89.69 603 ASN A O 1
ATOM 4753 N N . VAL A 1 604 ? -3.429 15.529 34.122 1.00 92.62 604 VAL A N 1
ATOM 4754 C CA . VAL A 1 604 ? -3.357 15.374 32.660 1.00 92.62 604 VAL A CA 1
ATOM 4755 C C . VAL A 1 604 ? -2.866 13.969 32.319 1.00 92.62 604 VAL A C 1
ATOM 4757 O O . VAL A 1 604 ? -2.109 13.367 33.078 1.00 92.62 604 VAL A O 1
ATOM 4760 N N . ILE A 1 605 ? -3.274 13.441 31.167 1.00 93.75 605 ILE A N 1
ATOM 4761 C CA . ILE A 1 605 ? -2.734 12.203 30.604 1.00 93.75 605 ILE A CA 1
ATOM 4762 C C . ILE A 1 605 ? -2.032 12.538 29.290 1.00 93.75 605 ILE A C 1
ATOM 4764 O O . ILE A 1 605 ? -2.654 13.017 28.340 1.00 93.75 605 ILE A O 1
ATOM 4768 N N . LEU A 1 606 ? -0.727 12.268 29.221 1.00 93.94 606 LEU A N 1
ATOM 4769 C CA . LEU A 1 606 ? 0.051 12.404 27.989 1.00 93.94 606 LEU A CA 1
ATOM 4770 C C . LEU A 1 606 ? 0.322 11.022 27.403 1.00 93.94 606 LEU A C 1
ATOM 4772 O O . LEU A 1 606 ? 1.012 10.219 28.022 1.00 93.94 606 LEU A O 1
ATOM 4776 N N . ILE A 1 607 ? -0.192 10.749 26.207 1.00 91.62 607 ILE A N 1
ATOM 4777 C CA . ILE A 1 607 ? -0.022 9.479 25.500 1.00 91.62 607 ILE A CA 1
ATOM 4778 C C . ILE A 1 607 ? 0.949 9.693 24.348 1.00 91.62 607 ILE A C 1
ATOM 4780 O O . ILE A 1 607 ? 0.649 10.401 23.389 1.00 91.62 607 ILE A O 1
ATOM 4784 N N . PHE A 1 608 ? 2.098 9.040 24.404 1.00 89.31 608 PHE A N 1
ATOM 4785 C CA . PHE A 1 608 ? 3.098 9.101 23.353 1.00 89.31 608 PHE A CA 1
ATOM 4786 C C . PHE A 1 608 ? 3.100 7.827 22.524 1.00 89.31 608 PHE A C 1
ATOM 4788 O O . PHE A 1 608 ? 3.231 6.726 23.056 1.00 89.31 608 PHE A O 1
ATOM 4795 N N . ILE A 1 609 ? 3.016 7.984 21.205 1.00 81.19 609 ILE A N 1
ATOM 4796 C CA . ILE A 1 609 ? 3.287 6.899 20.268 1.00 81.19 609 ILE A CA 1
ATOM 4797 C C . ILE A 1 609 ? 4.789 6.892 19.988 1.00 81.19 609 ILE A C 1
ATOM 4799 O O . ILE A 1 609 ? 5.381 7.936 19.690 1.00 81.19 609 ILE A O 1
ATOM 4803 N N . SER A 1 610 ? 5.408 5.716 20.055 1.00 79.00 610 SER A N 1
ATOM 4804 C CA . SER A 1 610 ? 6.761 5.508 19.545 1.00 79.00 610 SER A CA 1
ATOM 4805 C C . SER A 1 610 ? 6.893 4.187 18.792 1.00 79.00 610 SER A C 1
ATOM 4807 O O . SER A 1 610 ? 6.048 3.294 18.869 1.00 79.00 610 SER A O 1
ATOM 4809 N N . GLN A 1 611 ? 7.964 4.098 18.014 1.00 68.19 611 GLN A N 1
ATOM 4810 C CA . GLN A 1 611 ? 8.359 2.913 17.272 1.00 68.19 611 GLN A CA 1
ATOM 4811 C C . GLN A 1 611 ? 9.593 2.323 17.955 1.00 68.19 611 GLN A C 1
ATOM 4813 O O . GLN A 1 611 ? 10.533 3.062 18.269 1.00 68.19 611 GLN A O 1
ATOM 4818 N N . MET A 1 612 ? 9.645 1.001 18.109 1.00 63.41 612 MET A N 1
ATOM 4819 C CA . MET A 1 612 ? 10.912 0.356 18.435 1.00 63.41 612 MET A CA 1
ATOM 4820 C C . MET A 1 612 ? 11.851 0.415 17.217 1.00 63.41 612 MET A C 1
ATOM 4822 O O . MET A 1 612 ? 11.421 0.594 16.084 1.00 63.41 612 MET A O 1
ATOM 4826 N N . MET A 1 613 ? 13.146 0.239 17.429 1.00 56.91 613 MET A N 1
ATOM 4827 C CA . MET A 1 613 ? 14.189 0.108 16.413 1.00 56.91 613 MET A CA 1
ATOM 4828 C C . MET A 1 613 ? 15.129 -1.022 16.817 1.00 56.91 613 MET A C 1
ATOM 4830 O O . MET A 1 613 ? 15.230 -1.348 17.999 1.00 56.91 613 MET A O 1
ATOM 4834 N N . SER A 1 614 ? 15.828 -1.627 15.855 1.00 55.62 614 SER A N 1
ATOM 4835 C CA . SER A 1 614 ? 16.885 -2.592 16.166 1.00 55.62 614 SER A CA 1
ATOM 4836 C C . SER A 1 614 ? 17.942 -1.935 17.050 1.00 55.62 614 SER A C 1
ATOM 4838 O O . SER A 1 614 ? 18.462 -0.866 16.710 1.00 55.62 614 SER A O 1
ATOM 4840 N N . ASN A 1 615 ? 18.275 -2.576 18.164 1.00 63.44 615 ASN A N 1
ATOM 4841 C CA . ASN A 1 615 ? 19.345 -2.096 19.020 1.00 63.44 615 ASN A CA 1
ATOM 4842 C C . ASN A 1 615 ? 20.694 -2.251 18.308 1.00 63.44 615 ASN A C 1
ATOM 4844 O O . ASN A 1 615 ? 20.970 -3.287 17.705 1.00 63.44 615 ASN A O 1
ATOM 4848 N N . ARG A 1 616 ? 21.522 -1.204 18.357 1.00 55.75 616 ARG A N 1
ATOM 4849 C CA . ARG A 1 616 ? 22.862 -1.193 17.752 1.00 55.75 616 ARG A CA 1
ATOM 4850 C C . ARG A 1 616 ? 23.932 -1.758 18.693 1.00 55.75 616 ARG A C 1
ATOM 4852 O O . ARG A 1 616 ? 25.063 -1.961 18.263 1.00 55.75 616 ARG A O 1
ATOM 4859 N N . GLU A 1 617 ? 23.591 -2.012 19.957 1.00 63.69 617 GLU A N 1
ATOM 4860 C CA . GLU A 1 617 ? 24.503 -2.592 20.940 1.00 63.69 617 GLU A CA 1
ATOM 4861 C C . GLU A 1 617 ? 24.596 -4.125 20.815 1.00 63.69 617 GLU A C 1
ATOM 4863 O O . GLU A 1 617 ? 23.566 -4.802 20.796 1.00 63.69 617 GLU A O 1
ATOM 4868 N N . PRO A 1 618 ? 25.810 -4.712 20.816 1.00 53.03 618 PRO A N 1
ATOM 4869 C CA . PRO A 1 618 ? 25.992 -6.164 20.712 1.00 53.03 618 PRO A CA 1
ATOM 4870 C C . PRO A 1 618 ? 25.436 -6.976 21.895 1.00 53.03 618 PRO A C 1
ATOM 4872 O O . PRO A 1 618 ? 25.206 -8.175 21.756 1.00 53.03 618 PRO A O 1
ATOM 4875 N N . ARG A 1 619 ? 25.272 -6.356 23.075 1.00 51.06 619 ARG A N 1
ATOM 4876 C CA . ARG A 1 619 ? 24.875 -7.007 24.341 1.00 51.06 619 ARG A CA 1
ATOM 4877 C C . ARG A 1 619 ? 23.691 -6.301 25.018 1.00 51.06 619 ARG A C 1
ATOM 4879 O O . ARG A 1 619 ? 23.754 -5.973 26.197 1.00 51.06 619 ARG A O 1
ATOM 4886 N N . GLY A 1 620 ? 22.610 -6.079 24.274 1.00 58.47 620 GLY A N 1
ATOM 4887 C CA . GLY A 1 620 ? 21.377 -5.473 24.787 1.00 58.47 620 GLY A CA 1
ATOM 4888 C C . GLY A 1 620 ? 20.107 -6.128 24.229 1.00 58.47 620 GLY A C 1
ATOM 4889 O O . GLY A 1 620 ? 20.188 -7.055 23.418 1.00 58.47 620 GLY A O 1
ATOM 4890 N N . PRO A 1 621 ? 18.911 -5.667 24.643 1.00 56.19 621 PRO A N 1
ATOM 4891 C CA . PRO A 1 621 ? 17.651 -6.144 24.074 1.00 56.19 621 PRO A CA 1
ATOM 4892 C C . PRO A 1 621 ? 17.631 -5.902 22.560 1.00 56.19 621 PRO A C 1
ATOM 4894 O O . PRO A 1 621 ? 18.074 -4.853 22.109 1.00 56.19 621 PRO A O 1
ATOM 4897 N N . LYS A 1 622 ? 17.098 -6.852 21.773 1.00 56.97 622 LYS A N 1
ATOM 4898 C CA . LYS A 1 622 ? 17.105 -6.798 20.292 1.00 56.97 622 LYS A CA 1
ATOM 4899 C C . LYS A 1 622 ? 16.443 -5.542 19.712 1.00 56.97 622 LYS A C 1
ATOM 4901 O O . LYS A 1 622 ? 16.819 -5.097 18.631 1.00 56.97 622 LYS A O 1
ATOM 4906 N N . TYR A 1 623 ? 15.462 -4.985 20.420 1.00 61.09 623 TYR A N 1
ATOM 4907 C CA . TYR A 1 623 ? 14.720 -3.799 20.010 1.00 61.09 623 TYR A CA 1
ATOM 4908 C C . TYR A 1 623 ? 14.681 -2.775 21.147 1.00 61.09 623 TYR A C 1
ATOM 4910 O O . TYR A 1 623 ? 14.460 -3.152 22.298 1.00 61.09 623 TYR A O 1
ATOM 4918 N N . VAL A 1 624 ? 14.872 -1.499 20.815 1.00 69.06 624 VAL A N 1
ATOM 4919 C CA . VAL A 1 624 ? 14.851 -0.348 21.733 1.00 69.06 624 VAL A CA 1
ATOM 4920 C C . VAL A 1 624 ? 13.979 0.765 21.166 1.00 69.06 624 VAL A C 1
ATOM 4922 O O . VAL A 1 624 ? 13.876 0.909 19.954 1.00 69.06 624 VAL A O 1
ATOM 4925 N N . GLU A 1 625 ? 13.344 1.559 22.021 1.00 66.75 625 GLU A N 1
ATOM 4926 C CA . GLU A 1 625 ? 12.453 2.637 21.576 1.00 66.75 625 GLU A CA 1
ATOM 4927 C C . GLU A 1 625 ? 13.193 3.804 20.917 1.00 66.75 625 GLU A C 1
ATOM 4929 O O . GLU A 1 625 ? 14.266 4.222 21.363 1.00 66.75 625 GLU A O 1
ATOM 4934 N N . LYS A 1 626 ? 12.580 4.393 19.885 1.00 62.28 626 LYS A N 1
ATOM 4935 C CA . LYS A 1 626 ? 13.029 5.669 19.321 1.00 62.28 626 LYS A CA 1
ATOM 4936 C C . LYS A 1 626 ? 12.649 6.807 20.283 1.00 62.28 626 LYS A C 1
ATOM 4938 O O . LYS A 1 626 ? 11.499 6.911 20.701 1.00 62.28 626 LYS A O 1
ATOM 4943 N N . GLY A 1 627 ? 13.620 7.644 20.660 1.00 63.16 627 GLY A N 1
ATOM 4944 C CA . GLY A 1 627 ? 13.448 8.724 21.654 1.00 63.16 627 GLY A CA 1
ATOM 4945 C C . GLY A 1 627 ? 14.345 8.615 22.898 1.00 63.16 627 GLY A C 1
ATOM 4946 O O . GLY A 1 627 ? 14.363 9.529 23.718 1.00 63.16 627 GLY A O 1
ATOM 4947 N N . GLY A 1 628 ? 15.135 7.542 23.011 1.00 65.75 628 GLY A N 1
ATOM 4948 C CA . GLY A 1 628 ? 16.072 7.323 24.120 1.00 65.75 628 GLY A CA 1
ATOM 4949 C C . GLY A 1 628 ? 15.417 6.690 25.352 1.00 65.75 628 GLY A C 1
ATOM 4950 O O . GLY A 1 628 ? 14.205 6.521 25.413 1.00 65.75 628 GLY A O 1
ATOM 4951 N N . VAL A 1 629 ? 16.223 6.328 26.355 1.00 70.75 629 VAL A N 1
ATOM 4952 C CA . VAL A 1 629 ? 15.745 5.591 27.545 1.00 70.75 629 VAL A CA 1
ATOM 4953 C C . VAL A 1 629 ? 14.902 6.471 28.484 1.00 70.75 629 VAL A C 1
ATOM 4955 O O . VAL A 1 629 ? 14.093 5.970 29.255 1.00 70.75 629 VAL A O 1
ATOM 4958 N N . ALA A 1 630 ? 15.029 7.799 28.395 1.00 71.00 630 ALA A N 1
ATOM 4959 C CA . ALA A 1 630 ? 14.328 8.727 29.281 1.00 71.00 630 ALA A CA 1
ATOM 4960 C C . ALA A 1 630 ? 12.797 8.600 29.224 1.00 71.00 630 ALA A C 1
ATOM 4962 O O . ALA A 1 630 ? 12.150 8.744 30.256 1.00 71.00 630 ALA A O 1
ATOM 4963 N N . VAL A 1 631 ? 12.219 8.282 28.058 1.00 75.00 631 VAL A N 1
ATOM 4964 C CA . VAL A 1 631 ? 10.767 8.069 27.941 1.00 75.00 631 VAL A CA 1
ATOM 4965 C C . VAL A 1 631 ? 10.306 6.830 28.710 1.00 75.00 631 VAL A C 1
ATOM 4967 O O . VAL A 1 631 ? 9.233 6.854 29.300 1.00 75.00 631 VAL A O 1
ATOM 4970 N N . GLN A 1 632 ? 11.136 5.782 28.763 1.00 78.00 632 GLN A N 1
ATOM 4971 C CA . GLN A 1 632 ? 10.826 4.532 29.466 1.00 78.00 632 GLN A CA 1
ATOM 4972 C C . GLN A 1 632 ? 10.817 4.737 30.984 1.00 78.00 632 GLN A C 1
ATOM 4974 O O . GLN A 1 632 ? 9.981 4.169 31.675 1.00 78.00 632 GLN A O 1
ATOM 4979 N N . TYR A 1 633 ? 11.722 5.576 31.498 1.00 77.00 633 TYR A N 1
ATOM 4980 C CA . TYR A 1 633 ? 11.752 5.931 32.920 1.00 77.00 633 TYR A CA 1
ATOM 4981 C C . TYR A 1 633 ? 10.682 6.954 33.312 1.00 77.00 633 TYR A C 1
ATOM 4983 O O . TYR A 1 633 ? 10.296 7.009 34.475 1.00 77.00 633 TYR A O 1
ATOM 4991 N N . ALA A 1 634 ? 10.226 7.782 32.369 1.00 79.12 634 ALA A N 1
ATOM 4992 C CA . ALA A 1 634 ? 9.197 8.786 32.623 1.00 79.12 634 ALA A CA 1
ATOM 4993 C C . ALA A 1 634 ? 7.772 8.220 32.535 1.00 79.12 634 ALA A C 1
ATOM 4995 O O . ALA A 1 634 ? 6.867 8.732 33.191 1.00 79.12 634 ALA A O 1
ATOM 4996 N N . CYS A 1 635 ? 7.539 7.183 31.723 1.00 84.81 635 CYS A N 1
ATOM 4997 C CA . CYS A 1 635 ? 6.205 6.616 31.575 1.00 84.81 635 CYS A CA 1
ATOM 4998 C C . CYS A 1 635 ? 5.817 5.742 32.774 1.00 84.81 635 CYS A C 1
ATOM 5000 O O . CYS A 1 635 ? 6.517 4.796 33.135 1.00 84.81 635 CYS A O 1
ATOM 5002 N N . SER A 1 636 ? 4.656 6.027 33.360 1.00 83.38 636 SER A N 1
ATOM 5003 C CA . SER A 1 636 ? 4.073 5.212 34.436 1.00 83.38 636 SER A CA 1
ATOM 5004 C C . SER A 1 636 ? 3.183 4.096 33.882 1.00 83.38 636 SER A C 1
ATOM 5006 O O . SER A 1 636 ? 2.933 3.111 34.563 1.00 83.38 636 SER A O 1
ATOM 5008 N N . VAL A 1 637 ? 2.741 4.219 32.625 1.00 86.44 637 VAL A N 1
ATOM 5009 C CA . VAL A 1 637 ? 2.062 3.154 31.877 1.00 86.44 637 VAL A CA 1
ATOM 5010 C C . VAL A 1 637 ? 2.785 2.951 30.552 1.00 86.44 637 VAL A C 1
ATOM 5012 O O . VAL A 1 637 ? 2.939 3.896 29.780 1.00 86.44 637 VAL A O 1
ATOM 5015 N N . TRP A 1 638 ? 3.206 1.721 30.263 1.00 87.12 638 TRP A N 1
ATOM 5016 C CA . TRP A 1 638 ? 3.830 1.366 28.989 1.00 87.12 638 TRP A CA 1
ATOM 5017 C C . TRP A 1 638 ? 3.121 0.170 28.365 1.00 87.12 638 TRP A C 1
ATOM 5019 O O . TRP A 1 638 ? 3.212 -0.953 28.856 1.00 87.12 638 TRP A O 1
ATOM 5029 N N . LEU A 1 639 ? 2.436 0.413 27.250 1.00 83.50 639 LEU A N 1
ATOM 5030 C CA . LEU A 1 639 ? 1.740 -0.602 26.471 1.00 83.50 639 LEU A CA 1
ATOM 5031 C C . LEU A 1 639 ? 2.568 -0.972 25.246 1.00 83.50 639 LEU A C 1
ATOM 5033 O O . LEU A 1 639 ? 2.828 -0.133 24.384 1.00 83.50 639 LEU A O 1
ATOM 5037 N N . LYS A 1 640 ? 2.958 -2.241 25.144 1.00 79.19 640 LYS A N 1
ATOM 5038 C CA . LYS A 1 640 ? 3.693 -2.762 23.993 1.00 79.19 640 LYS A CA 1
ATOM 5039 C C . LYS A 1 640 ? 2.793 -3.655 23.154 1.00 79.19 640 LYS A C 1
ATOM 5041 O O . LYS A 1 640 ? 2.479 -4.767 23.568 1.00 79.19 640 LYS A O 1
ATOM 5046 N N . VAL A 1 641 ? 2.432 -3.213 21.954 1.00 67.62 641 VAL A N 1
ATOM 5047 C CA . VAL A 1 641 ? 1.763 -4.064 20.963 1.00 67.62 641 VAL A CA 1
ATOM 5048 C C . VAL A 1 641 ? 2.781 -5.079 20.441 1.00 67.62 641 VAL A C 1
ATOM 5050 O O . VAL A 1 641 ? 3.796 -4.716 19.840 1.00 67.62 641 VAL A O 1
ATOM 5053 N N . THR A 1 642 ? 2.532 -6.359 20.703 1.00 60.50 642 THR A N 1
ATOM 5054 C CA . THR A 1 642 ? 3.463 -7.454 20.397 1.00 60.50 642 THR A CA 1
ATOM 5055 C C . THR A 1 642 ? 3.197 -8.084 19.035 1.00 60.50 642 THR A C 1
ATOM 5057 O O . THR A 1 642 ? 4.142 -8.253 18.262 1.00 60.50 642 THR A O 1
ATOM 5060 N N . TRP A 1 643 ? 1.932 -8.397 18.740 1.00 54.25 643 TRP A N 1
ATOM 5061 C CA . TRP A 1 643 ? 1.445 -8.969 17.481 1.00 54.25 643 TRP A CA 1
ATOM 5062 C C . TRP A 1 643 ? -0.089 -8.813 17.369 1.00 54.25 643 TRP A C 1
ATOM 5064 O O . TRP A 1 643 ? -0.731 -8.304 18.288 1.00 54.25 643 TRP A O 1
ATOM 5074 N N . THR A 1 644 ? -0.681 -9.207 16.237 1.00 53.31 644 THR A N 1
ATOM 5075 C CA . THR A 1 644 ? -2.130 -9.103 15.972 1.00 53.31 644 THR A CA 1
ATOM 5076 C C . THR A 1 644 ? -2.685 -10.373 15.321 1.00 53.31 644 THR A C 1
ATOM 5078 O O . THR A 1 644 ? -2.033 -10.902 14.420 1.00 53.31 644 THR A O 1
ATOM 5081 N N . GLN A 1 645 ? -3.891 -10.814 15.698 1.00 62.34 645 GLN A N 1
ATOM 5082 C CA . GLN A 1 645 ? -4.564 -12.015 15.179 1.00 62.34 645 GLN A CA 1
ATOM 5083 C C . GLN A 1 645 ? -5.866 -11.667 14.450 1.00 62.34 645 GLN A C 1
ATOM 5085 O O . GLN A 1 645 ? -6.749 -11.063 15.039 1.00 62.34 645 GLN A O 1
ATOM 5090 N N . GLN A 1 646 ? -6.055 -12.055 13.190 1.00 56.97 646 GLN A N 1
ATOM 5091 C CA . GLN A 1 646 ? -7.325 -11.793 12.498 1.00 56.97 646 GLN A CA 1
ATOM 5092 C C . GLN A 1 646 ? -8.450 -12.726 12.992 1.00 56.97 646 GLN A C 1
ATOM 5094 O O . GLN A 1 646 ? -8.199 -13.900 13.262 1.00 56.97 646 GLN A O 1
ATOM 5099 N N . TRP A 1 647 ? -9.686 -12.220 13.110 1.00 73.94 647 TRP A N 1
ATOM 5100 C CA . TRP A 1 647 ? -10.837 -13.042 13.508 1.00 73.94 647 TRP A CA 1
ATOM 5101 C C . TRP A 1 647 ? -11.266 -14.014 12.408 1.00 73.94 647 TRP A C 1
ATOM 5103 O O . TRP A 1 647 ? -10.979 -13.816 11.227 1.00 73.94 647 TRP A O 1
ATOM 5113 N N . GLU A 1 648 ? -12.002 -15.056 12.791 1.00 66.50 648 GLU A N 1
ATOM 5114 C CA . GLU A 1 648 ? -12.654 -15.946 11.833 1.00 66.50 648 GLU A CA 1
ATOM 5115 C C . GLU A 1 648 ? -13.682 -15.196 10.972 1.00 66.50 648 GLU A C 1
ATOM 5117 O O . GLU A 1 648 ? -14.220 -14.155 11.349 1.00 66.50 648 GLU A O 1
ATOM 5122 N N . ARG A 1 649 ? -13.945 -15.719 9.771 1.00 59.62 649 ARG A N 1
ATOM 5123 C CA . ARG A 1 649 ? -14.843 -15.071 8.809 1.00 59.62 649 ARG A CA 1
ATOM 5124 C C . ARG A 1 649 ? -16.273 -15.067 9.336 1.00 59.62 649 ARG A C 1
ATOM 5126 O O . ARG A 1 649 ? -16.809 -16.113 9.689 1.00 59.62 649 ARG A O 1
ATOM 5133 N N . ASN A 1 650 ? -16.914 -13.906 9.291 1.00 53.09 650 ASN A N 1
ATOM 5134 C CA . ASN A 1 650 ? -18.338 -13.793 9.560 1.00 53.09 650 ASN A CA 1
ATOM 5135 C C . ASN A 1 650 ? -19.130 -14.574 8.488 1.00 53.09 650 ASN A C 1
ATOM 5137 O O . ASN A 1 650 ? -18.865 -14.438 7.291 1.00 53.09 650 ASN A O 1
ATOM 5141 N N . ALA A 1 651 ? -20.089 -15.402 8.911 1.00 49.00 651 ALA A N 1
ATOM 5142 C CA . ALA A 1 651 ? -20.845 -16.288 8.023 1.00 49.00 651 ALA A CA 1
ATOM 5143 C C . ALA A 1 651 ? -21.711 -15.540 6.985 1.00 49.00 651 ALA A C 1
ATOM 5145 O O . ALA A 1 651 ? -21.982 -16.077 5.912 1.00 49.00 651 ALA A O 1
ATOM 5146 N N . GLU A 1 652 ? -22.117 -14.299 7.271 1.00 45.03 652 GLU A N 1
ATOM 5147 C CA . GLU A 1 652 ? -22.964 -13.477 6.397 1.00 45.03 652 GLU A CA 1
ATOM 5148 C C . GLU A 1 652 ? -22.146 -12.644 5.399 1.00 45.03 652 GLU A C 1
ATOM 5150 O O . GLU A 1 652 ? -22.519 -12.517 4.228 1.00 45.03 652 GLU A O 1
ATOM 5155 N N . THR A 1 653 ? -21.008 -12.088 5.833 1.00 38.91 653 THR A N 1
ATOM 5156 C CA . THR A 1 653 ? -20.161 -11.218 4.993 1.00 38.91 653 THR A CA 1
ATOM 5157 C C . THR A 1 653 ? -19.003 -11.959 4.324 1.00 38.91 653 THR A C 1
ATOM 5159 O O . THR A 1 653 ? -18.403 -11.430 3.391 1.00 38.91 653 THR A O 1
ATOM 5162 N N . ASN A 1 654 ? -18.699 -13.187 4.764 1.00 46.47 654 ASN A N 1
ATOM 5163 C CA . ASN A 1 654 ? -17.570 -14.022 4.338 1.00 46.47 654 ASN A CA 1
ATOM 5164 C C . ASN A 1 654 ? -16.190 -13.334 4.445 1.00 46.47 654 ASN A C 1
ATOM 5166 O O . ASN A 1 654 ? -15.201 -13.804 3.871 1.00 46.47 654 ASN A O 1
ATOM 5170 N N . ALA A 1 655 ? -16.110 -12.255 5.224 1.00 39.19 655 ALA A N 1
ATOM 5171 C CA . ALA A 1 655 ? -14.903 -11.511 5.534 1.00 39.19 655 ALA A CA 1
ATOM 5172 C C . ALA A 1 655 ? -14.663 -11.525 7.055 1.00 39.19 655 ALA A C 1
ATOM 5174 O O . ALA A 1 655 ? -15.625 -11.574 7.826 1.00 39.19 655 ALA A O 1
ATOM 5175 N N . PRO A 1 656 ? -13.400 -11.497 7.503 1.00 46.84 656 PRO A N 1
ATOM 5176 C CA . PRO A 1 656 ? -13.082 -11.221 8.897 1.00 46.84 656 PRO A CA 1
ATOM 5177 C C . PRO A 1 656 ? -13.501 -9.784 9.225 1.00 46.84 656 PRO A C 1
ATOM 5179 O O . PRO A 1 656 ? -13.118 -8.833 8.543 1.00 46.84 656 PRO A O 1
ATOM 5182 N N . ASP A 1 657 ? -14.330 -9.631 10.246 1.00 64.88 657 ASP A N 1
ATOM 5183 C CA . ASP A 1 657 ? -14.922 -8.364 10.675 1.00 64.88 657 ASP A CA 1
ATOM 5184 C C . ASP A 1 657 ? -14.061 -7.615 11.709 1.00 64.88 657 ASP A C 1
ATOM 5186 O O . ASP A 1 657 ? -14.393 -6.495 12.100 1.00 64.88 657 ASP A O 1
ATOM 5190 N N . GLY A 1 658 ? -12.914 -8.179 12.091 1.00 60.78 658 GLY A N 1
ATOM 5191 C CA . GLY A 1 658 ? -11.965 -7.570 13.014 1.00 60.78 658 GLY A CA 1
ATOM 5192 C C . GLY A 1 658 ? -10.666 -8.360 13.180 1.00 60.78 658 GLY A C 1
ATOM 5193 O O . GLY A 1 658 ? -10.399 -9.330 12.465 1.00 60.78 658 GLY A O 1
ATOM 5194 N N . HIS A 1 659 ? -9.840 -7.918 14.122 1.00 63.53 659 HIS A N 1
ATOM 5195 C CA . HIS A 1 659 ? -8.627 -8.592 14.574 1.00 63.53 659 HIS A CA 1
ATOM 5196 C C . HIS A 1 659 ? -8.368 -8.300 16.055 1.00 63.53 659 HIS A C 1
ATOM 5198 O O . HIS A 1 659 ? -8.728 -7.243 16.554 1.00 63.53 659 HIS A O 1
ATOM 5204 N N . ASP A 1 660 ? -7.704 -9.213 16.746 1.00 76.69 660 ASP A N 1
ATOM 5205 C CA . ASP A 1 660 ? -7.230 -9.064 18.111 1.00 76.69 660 ASP A CA 1
ATOM 5206 C C . ASP A 1 660 ? -5.831 -8.437 18.129 1.00 76.69 660 ASP A C 1
ATOM 5208 O O . ASP A 1 660 ? -4.948 -8.813 17.355 1.00 76.69 660 ASP A O 1
ATOM 5212 N N . MET A 1 661 ? -5.610 -7.459 19.004 1.00 66.31 661 MET A N 1
ATOM 5213 C CA . MET A 1 661 ? -4.302 -6.860 19.261 1.00 66.31 661 MET A CA 1
ATOM 5214 C C . MET A 1 661 ? -3.729 -7.421 20.559 1.00 66.31 661 MET A C 1
ATOM 5216 O O . MET A 1 661 ? -4.278 -7.179 21.632 1.00 66.31 661 MET A O 1
ATOM 5220 N N . HIS A 1 662 ? -2.597 -8.117 20.479 1.00 76.94 662 HIS A N 1
ATOM 5221 C CA . HIS A 1 662 ? -1.920 -8.660 21.651 1.00 76.94 662 HIS A CA 1
ATOM 5222 C C . HIS A 1 662 ? -0.969 -7.620 22.224 1.00 76.94 662 HIS A C 1
ATOM 5224 O O . HIS A 1 662 ? 0.029 -7.241 21.600 1.00 76.94 662 HIS A O 1
ATOM 5230 N N . ILE A 1 663 ? -1.268 -7.164 23.431 1.00 77.06 663 ILE A N 1
ATOM 5231 C CA . ILE A 1 663 ? -0.533 -6.117 24.127 1.00 77.06 663 ILE A CA 1
ATOM 5232 C C . ILE A 1 663 ? 0.125 -6.729 25.359 1.00 77.06 663 ILE A C 1
ATOM 5234 O O . ILE A 1 663 ? -0.450 -7.566 26.042 1.00 77.06 663 ILE A O 1
ATOM 5238 N N . THR A 1 664 ? 1.353 -6.317 25.647 1.00 82.50 664 THR A N 1
ATOM 5239 C CA . THR A 1 664 ? 2.005 -6.588 26.928 1.00 82.50 664 THR A CA 1
ATOM 5240 C C . THR A 1 664 ? 2.193 -5.271 27.658 1.00 82.50 664 THR A C 1
ATOM 5242 O O . THR A 1 664 ? 2.842 -4.361 27.134 1.00 82.50 664 THR A O 1
ATOM 5245 N N . VAL A 1 665 ? 1.657 -5.179 28.870 1.00 85.44 665 VAL A N 1
ATOM 5246 C CA . VAL A 1 665 ? 1.827 -4.029 29.760 1.00 85.44 665 VAL A CA 1
ATOM 5247 C C . VAL A 1 665 ? 3.246 -4.075 30.323 1.00 85.44 665 VAL A C 1
ATOM 5249 O O . VAL A 1 665 ? 3.512 -4.807 31.258 1.00 85.44 665 VAL A O 1
ATOM 5252 N N . GLN A 1 666 ? 4.206 -3.364 29.738 1.00 81.94 666 GLN A N 1
ATOM 5253 C CA . GLN A 1 666 ? 5.605 -3.376 30.198 1.00 81.94 666 GLN A CA 1
ATOM 5254 C C . GLN A 1 666 ? 5.783 -2.653 31.53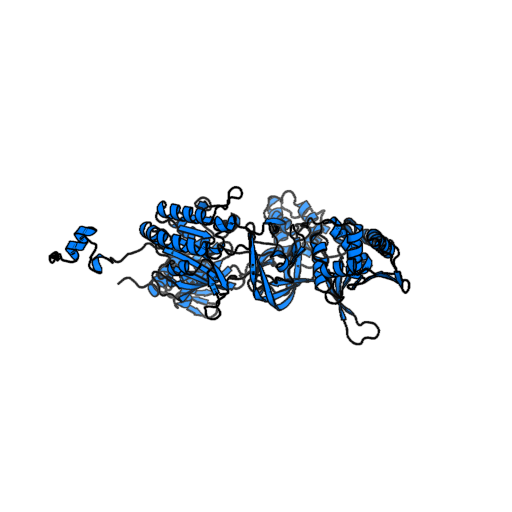8 1.00 81.94 666 GLN A C 1
ATOM 5256 O O . GLN A 1 666 ? 6.639 -3.029 32.332 1.00 81.94 666 GLN A O 1
ATOM 5261 N N . SER A 1 667 ? 4.968 -1.628 31.782 1.00 83.50 667 SER A N 1
ATOM 5262 C CA . SER A 1 667 ? 4.925 -0.856 33.022 1.00 83.50 667 SER A CA 1
ATOM 5263 C C . SER A 1 667 ? 3.475 -0.491 33.321 1.00 83.50 667 SER A C 1
ATOM 5265 O O . SER A 1 667 ? 2.729 -0.164 32.394 1.00 83.50 667 SER A O 1
ATOM 5267 N N . SER A 1 668 ? 3.084 -0.556 34.590 1.00 83.25 668 SER A N 1
ATOM 5268 C CA . SER A 1 668 ? 1.772 -0.132 35.074 1.00 83.25 668 SER A CA 1
ATOM 5269 C C . SER A 1 668 ? 1.943 0.640 36.377 1.00 83.25 668 SER A C 1
ATOM 5271 O O . SER A 1 668 ? 2.764 0.271 37.216 1.00 83.25 668 SER A O 1
ATOM 5273 N N . ALA A 1 669 ? 1.170 1.713 36.532 1.00 75.81 669 ALA A N 1
ATOM 5274 C CA . ALA A 1 669 ? 1.207 2.566 37.713 1.00 75.81 669 ALA A CA 1
ATOM 5275 C C . ALA A 1 669 ? 0.396 1.988 38.884 1.00 75.81 669 ALA A C 1
ATOM 5277 O O . ALA A 1 669 ? 0.693 2.306 40.031 1.00 75.81 669 ALA A O 1
ATOM 5278 N N . MET A 1 670 ? -0.623 1.170 38.593 1.00 74.50 670 MET A N 1
ATOM 5279 C CA . MET A 1 670 ? -1.535 0.590 39.594 1.00 74.50 670 MET A CA 1
ATOM 5280 C C . MET A 1 670 ? -1.483 -0.940 39.629 1.00 74.50 670 MET A C 1
ATOM 5282 O O . MET A 1 670 ? -1.733 -1.541 40.669 1.00 74.50 670 MET A O 1
ATOM 5286 N N . GLY A 1 671 ? -1.147 -1.571 38.502 1.00 70.56 671 GLY A N 1
ATOM 5287 C CA . GLY A 1 671 ? -1.146 -3.022 38.341 1.00 70.56 671 GLY A CA 1
ATOM 5288 C C . GLY A 1 671 ? 0.246 -3.641 38.269 1.00 70.56 671 GLY A C 1
ATOM 5289 O O . GLY A 1 671 ? 1.277 -2.966 38.293 1.00 70.56 671 GLY A O 1
ATOM 5290 N N . ARG A 1 672 ? 0.284 -4.968 38.131 1.00 71.06 672 ARG A N 1
ATOM 5291 C CA . ARG A 1 672 ? 1.540 -5.700 37.926 1.00 71.06 672 ARG A CA 1
ATOM 5292 C C . ARG A 1 672 ? 2.038 -5.506 36.485 1.00 71.06 672 ARG A C 1
ATOM 5294 O O . ARG A 1 672 ? 1.259 -5.685 35.549 1.00 71.06 672 ARG A O 1
ATOM 5301 N N . PRO A 1 673 ? 3.325 -5.182 36.270 1.00 78.50 673 PRO A N 1
ATOM 5302 C CA . PRO A 1 673 ? 3.891 -5.151 34.929 1.00 78.50 673 PRO A CA 1
ATOM 5303 C C . PRO A 1 673 ? 4.003 -6.567 34.339 1.00 78.50 673 PRO A C 1
ATOM 5305 O O . PRO A 1 673 ? 3.913 -7.576 35.035 1.00 78.50 673 PRO A O 1
ATOM 5308 N N . LEU A 1 674 ? 4.262 -6.617 33.036 1.00 75.25 674 LEU A N 1
ATOM 5309 C CA . LEU A 1 674 ? 4.434 -7.787 32.170 1.00 75.25 674 LEU A CA 1
ATOM 5310 C C . LEU A 1 674 ? 3.182 -8.645 31.943 1.00 75.25 674 LEU A C 1
ATOM 5312 O O . LEU A 1 674 ? 3.290 -9.746 31.403 1.00 75.25 674 LEU A O 1
ATOM 5316 N N . LEU A 1 675 ? 1.994 -8.135 32.272 1.00 79.44 675 LEU A N 1
ATOM 5317 C CA . LEU A 1 675 ? 0.740 -8.827 31.984 1.00 79.44 675 LEU A CA 1
ATOM 5318 C C . LEU A 1 675 ? 0.374 -8.733 30.489 1.00 79.44 675 LEU A C 1
ATOM 5320 O O . LEU A 1 675 ? 0.447 -7.643 29.903 1.00 79.44 675 LEU A O 1
ATOM 5324 N N . PRO A 1 676 ? -0.004 -9.854 29.844 1.00 82.50 676 PRO A N 1
ATOM 5325 C CA . PRO A 1 676 ? -0.571 -9.838 28.506 1.00 82.50 676 PRO A CA 1
ATOM 5326 C C . PRO A 1 676 ? -2.059 -9.469 28.555 1.00 82.50 676 PRO A C 1
ATOM 5328 O O . PRO A 1 676 ? -2.788 -9.903 29.442 1.00 82.50 676 PRO A O 1
ATOM 5331 N N . CYS A 1 677 ? -2.528 -8.732 27.557 1.00 83.56 677 CYS A N 1
ATOM 5332 C CA . CYS A 1 677 ? -3.948 -8.557 27.278 1.00 83.56 677 CYS A CA 1
ATOM 5333 C C . CYS A 1 677 ? -4.207 -8.616 25.771 1.00 83.56 677 CYS A C 1
ATOM 5335 O O . CYS A 1 677 ? -3.292 -8.478 24.949 1.00 83.56 677 CYS A O 1
ATOM 5337 N N . VAL A 1 678 ? -5.460 -8.866 25.407 1.00 83.06 678 VAL A N 1
ATOM 5338 C CA . VAL A 1 678 ? -5.890 -9.051 24.023 1.00 83.06 678 VAL A CA 1
ATOM 5339 C C . VAL A 1 678 ? -7.049 -8.107 23.767 1.00 83.06 678 VAL A C 1
ATOM 5341 O O . VAL A 1 678 ? -8.124 -8.311 24.310 1.00 83.06 678 VAL A O 1
ATOM 5344 N N . LEU A 1 679 ? -6.832 -7.080 22.947 1.00 79.12 679 LEU A N 1
ATOM 5345 C CA . LEU A 1 679 ? -7.873 -6.115 22.607 1.00 79.12 679 LEU A CA 1
ATOM 5346 C C . LEU A 1 679 ? -8.534 -6.475 21.270 1.00 79.12 679 LEU A C 1
ATOM 5348 O O . LEU A 1 679 ? -7.883 -6.336 20.228 1.00 79.12 679 LEU A O 1
ATOM 5352 N N . PRO A 1 680 ? -9.814 -6.875 21.257 1.00 81.38 680 PRO A N 1
ATOM 5353 C CA . PRO A 1 680 ? -10.536 -7.146 20.024 1.00 81.38 680 PRO A CA 1
ATOM 5354 C C . PRO A 1 680 ? -10.890 -5.845 19.292 1.00 81.38 680 PRO A C 1
ATOM 5356 O O . PRO A 1 680 ? -11.629 -5.013 19.804 1.00 81.38 680 PRO A O 1
ATOM 5359 N N . LEU A 1 681 ? -10.420 -5.671 18.058 1.00 67.69 681 LEU A N 1
ATOM 5360 C CA . LEU A 1 681 ? -10.694 -4.515 17.202 1.00 67.69 681 LEU A CA 1
ATOM 5361 C C . LEU A 1 681 ? -11.564 -4.907 16.005 1.00 67.69 681 LEU A C 1
ATOM 5363 O O . LEU A 1 681 ? -11.136 -5.647 15.121 1.00 67.69 681 LEU A O 1
ATOM 5367 N N . ARG A 1 682 ? -12.766 -4.337 15.924 1.00 74.25 682 ARG A N 1
ATOM 5368 C CA . ARG A 1 682 ? -13.707 -4.484 14.809 1.00 74.25 682 ARG A CA 1
ATOM 5369 C C . ARG A 1 682 ? -13.557 -3.342 13.806 1.00 74.25 682 ARG A C 1
ATOM 5371 O O . ARG A 1 682 ? -13.550 -2.163 14.166 1.00 74.25 682 ARG A O 1
ATOM 5378 N N . TYR A 1 683 ? -13.459 -3.673 12.523 1.00 58.19 683 TYR A N 1
ATOM 5379 C CA . TYR A 1 683 ? -13.259 -2.663 11.484 1.00 58.19 683 TYR A CA 1
ATOM 5380 C C . TYR A 1 683 ? -14.465 -1.723 11.359 1.00 58.19 683 TYR A C 1
ATOM 5382 O O . TYR A 1 683 ? -15.610 -2.167 11.341 1.00 58.19 683 TYR A O 1
ATOM 5390 N N . GLY A 1 684 ? -14.196 -0.415 11.271 1.00 57.16 684 GLY A N 1
ATOM 5391 C CA . GLY A 1 684 ? -15.219 0.635 11.169 1.00 57.16 684 GLY A CA 1
ATOM 5392 C C . GLY A 1 684 ? -15.978 0.931 12.468 1.00 57.16 684 GLY A C 1
ATOM 5393 O O . GLY A 1 684 ? -16.819 1.823 12.474 1.00 57.16 684 GLY A O 1
ATOM 5394 N N . ILE A 1 685 ? -15.691 0.195 13.545 1.00 68.38 685 ILE A N 1
ATOM 5395 C CA . ILE A 1 685 ? -16.306 0.388 14.863 1.00 68.38 685 ILE A CA 1
ATOM 5396 C C . ILE A 1 685 ? -15.250 0.810 15.891 1.00 68.38 685 ILE A C 1
ATOM 5398 O O . ILE A 1 685 ? -15.513 1.715 16.679 1.00 68.38 685 ILE A O 1
ATOM 5402 N N . GLY A 1 686 ? -14.049 0.223 15.849 1.00 68.25 686 GLY A N 1
ATOM 5403 C CA . GLY A 1 686 ? -13.008 0.430 16.860 1.00 68.25 686 GLY A CA 1
ATOM 5404 C C . GLY A 1 686 ? -12.858 -0.805 17.742 1.00 68.25 686 GLY A C 1
ATOM 5405 O O . GLY A 1 686 ? -12.961 -1.927 17.243 1.00 68.25 686 GLY A O 1
ATOM 5406 N N . ILE A 1 687 ? -12.598 -0.633 19.037 1.00 78.69 687 ILE A N 1
ATOM 5407 C CA . ILE A 1 687 ? -12.548 -1.776 19.959 1.00 78.69 687 ILE A CA 1
ATOM 5408 C C . ILE A 1 687 ? -13.954 -2.371 20.146 1.00 78.69 687 ILE A C 1
ATOM 5410 O O . ILE A 1 687 ? -14.914 -1.661 20.441 1.00 78.69 687 ILE A O 1
ATOM 5414 N N . ASP A 1 688 ? -14.087 -3.686 19.964 1.00 84.69 688 ASP A N 1
ATOM 5415 C CA . ASP A 1 688 ? -15.335 -4.418 20.182 1.00 84.69 688 ASP A CA 1
ATOM 5416 C C . ASP A 1 688 ? -15.491 -4.772 21.660 1.00 84.69 688 ASP A C 1
ATOM 5418 O O . ASP A 1 688 ? -15.095 -5.846 22.109 1.00 84.69 688 ASP A O 1
ATOM 5422 N N . VAL A 1 689 ? -16.097 -3.846 22.403 1.00 84.31 689 VAL A N 1
ATOM 5423 C CA . VAL A 1 689 ? -16.343 -3.958 23.848 1.00 84.31 689 VAL A CA 1
ATOM 5424 C C . VAL A 1 689 ? -17.081 -5.250 24.213 1.00 84.31 689 VAL A C 1
ATOM 5426 O O . VAL A 1 689 ? -16.747 -5.895 25.200 1.00 84.31 689 VAL A O 1
ATOM 5429 N N . VAL A 1 690 ? -18.053 -5.678 23.402 1.00 87.69 690 VAL A N 1
ATOM 5430 C CA . VAL A 1 690 ? -18.836 -6.888 23.697 1.00 87.69 690 VAL A CA 1
ATOM 5431 C C . VAL A 1 690 ? -17.969 -8.128 23.559 1.00 87.69 690 VAL A C 1
ATOM 5433 O O . VAL A 1 690 ? -18.003 -9.005 24.420 1.00 87.69 690 VAL A O 1
ATOM 5436 N N . LYS A 1 691 ? -17.170 -8.201 22.490 1.00 88.44 691 LYS A N 1
ATOM 5437 C CA . LYS A 1 691 ? -16.234 -9.311 22.315 1.00 88.44 691 LYS A CA 1
ATOM 5438 C C . LYS A 1 691 ? -15.164 -9.320 23.408 1.00 88.44 691 LYS A C 1
ATOM 5440 O O . LYS A 1 691 ? -14.794 -10.403 23.855 1.00 88.44 691 LYS A O 1
ATOM 5445 N N . ASP A 1 692 ? -14.706 -8.152 23.850 1.00 88.50 692 ASP A N 1
ATOM 5446 C CA . ASP A 1 692 ? -13.726 -8.015 24.932 1.00 88.50 692 ASP A CA 1
ATOM 5447 C C . ASP A 1 692 ? -14.261 -8.589 26.251 1.00 88.50 692 ASP A C 1
ATOM 5449 O O . ASP A 1 692 ? -13.631 -9.458 26.855 1.00 88.50 692 ASP A O 1
ATOM 5453 N N . ILE A 1 693 ? -15.480 -8.193 26.635 1.00 89.19 693 ILE A N 1
ATOM 5454 C CA . ILE A 1 693 ? -16.159 -8.684 27.841 1.00 89.19 693 ILE A CA 1
ATOM 5455 C C . ILE A 1 693 ? -16.391 -10.194 27.759 1.00 89.19 693 ILE A C 1
ATOM 5457 O O . ILE A 1 693 ? -16.027 -10.921 28.678 1.00 89.19 693 ILE A O 1
ATOM 5461 N N . VAL A 1 694 ? -16.943 -10.687 26.645 1.00 89.44 694 VAL A N 1
ATOM 5462 C CA . VAL A 1 694 ? -17.261 -12.115 26.481 1.00 89.44 694 VAL A CA 1
ATOM 5463 C C . VAL A 1 694 ? -16.007 -12.981 26.509 1.00 89.44 694 VAL A C 1
ATOM 5465 O O . VAL A 1 694 ? -15.993 -14.000 27.191 1.00 89.44 694 VAL A O 1
ATOM 5468 N N . THR A 1 695 ? -14.946 -12.581 25.805 1.00 88.25 695 THR A N 1
ATOM 5469 C CA . THR A 1 695 ? -13.698 -13.361 25.764 1.00 88.25 695 THR A CA 1
ATOM 5470 C C . THR A 1 695 ? -13.027 -13.374 27.137 1.00 88.25 695 THR A C 1
ATOM 5472 O O . THR A 1 695 ? -12.508 -14.400 27.568 1.00 88.25 695 THR A O 1
ATOM 5475 N N . THR A 1 696 ? -13.074 -12.249 27.857 1.00 87.94 696 THR A N 1
ATOM 5476 C CA . THR A 1 696 ? -12.556 -12.159 29.228 1.00 87.94 696 THR A CA 1
ATOM 5477 C C . THR A 1 696 ? -13.366 -13.039 30.184 1.00 87.94 696 THR A C 1
ATOM 5479 O O . THR A 1 696 ? -12.782 -13.810 30.939 1.00 87.94 696 THR A O 1
ATOM 5482 N N . ALA A 1 697 ? -14.697 -12.999 30.105 1.00 89.00 697 ALA A N 1
ATOM 5483 C CA . ALA A 1 697 ? -15.585 -13.824 30.921 1.00 89.00 697 ALA A CA 1
ATOM 5484 C C . ALA A 1 697 ? -15.455 -15.332 30.618 1.00 89.00 697 ALA A C 1
ATOM 5486 O O . ALA A 1 697 ? -15.467 -16.138 31.546 1.00 89.00 697 ALA A O 1
ATOM 5487 N N . GLU A 1 698 ? -15.277 -15.721 29.347 1.00 88.75 698 GLU A N 1
ATOM 5488 C CA . GLU A 1 698 ? -14.974 -17.106 28.936 1.00 88.75 698 GLU A CA 1
ATOM 5489 C C . GLU A 1 698 ? -13.654 -17.578 29.563 1.00 88.75 698 GLU A C 1
ATOM 5491 O O . GLU A 1 698 ? -13.607 -18.646 30.169 1.00 88.75 698 GLU A O 1
ATOM 5496 N N . ASN A 1 699 ? -12.599 -16.756 29.505 1.00 86.06 699 ASN A N 1
ATOM 5497 C CA . ASN A 1 699 ? -11.295 -17.092 30.087 1.00 86.06 699 ASN A CA 1
ATOM 5498 C C . ASN A 1 699 ? -11.320 -17.226 31.621 1.00 86.06 699 ASN A C 1
ATOM 5500 O O . ASN A 1 699 ? -10.485 -17.937 32.178 1.00 86.06 699 ASN A O 1
ATOM 5504 N N . LEU A 1 700 ? -12.256 -16.555 32.298 1.00 85.75 700 LEU A N 1
ATOM 5505 C CA . LEU A 1 700 ? -12.457 -16.635 33.750 1.00 85.75 700 LEU A CA 1
ATOM 5506 C C . LEU A 1 700 ? -13.430 -17.747 34.170 1.00 85.75 700 LEU A C 1
ATOM 5508 O O . LEU A 1 700 ? -13.619 -17.967 35.363 1.00 85.75 700 LEU A O 1
ATOM 5512 N N . GLY A 1 701 ? -14.056 -18.442 33.215 1.00 86.06 701 GLY A N 1
ATOM 5513 C CA . GLY A 1 701 ? -15.046 -19.486 33.491 1.00 86.06 701 GLY A CA 1
ATOM 5514 C C . GLY A 1 701 ? -16.439 -18.970 33.870 1.00 86.06 701 GLY A C 1
ATOM 5515 O O . GLY A 1 701 ? -17.279 -19.762 34.283 1.00 86.06 701 GLY A O 1
ATOM 5516 N N . LEU A 1 702 ? -16.714 -17.671 33.704 1.00 88.00 702 LEU A N 1
ATOM 5517 C CA . LEU A 1 702 ? -18.045 -17.078 33.919 1.00 88.00 702 LEU A CA 1
ATOM 5518 C C . LEU A 1 702 ? -19.008 -17.358 32.753 1.00 88.00 702 LEU A C 1
ATOM 5520 O O . LEU A 1 702 ? -20.227 -17.264 32.900 1.00 88.00 702 LEU A O 1
ATOM 5524 N N . ILE A 1 703 ? -18.459 -17.704 31.586 1.00 90.75 703 ILE A N 1
ATOM 5525 C CA . ILE A 1 703 ? -19.204 -18.217 30.437 1.00 90.75 703 ILE A CA 1
ATOM 5526 C C . ILE A 1 703 ? -18.743 -19.645 30.180 1.00 90.75 703 ILE A C 1
ATOM 5528 O O . ILE A 1 703 ? -17.569 -19.896 29.913 1.00 90.75 703 ILE A O 1
ATOM 5532 N N . GLU A 1 704 ? -19.685 -20.579 30.211 1.00 89.12 704 GLU A N 1
ATOM 5533 C CA . GLU A 1 704 ? -19.425 -21.980 29.915 1.00 89.12 704 GLU A CA 1
ATOM 5534 C C . GLU A 1 704 ? -19.566 -22.241 28.417 1.00 89.12 704 GLU A C 1
ATOM 5536 O O . GLU A 1 704 ? -20.505 -21.768 27.769 1.00 89.12 704 GLU A O 1
ATOM 5541 N N . LYS A 1 705 ? -18.655 -23.044 27.861 1.00 88.88 705 LYS A N 1
ATOM 5542 C CA . LYS A 1 705 ? -18.659 -23.413 26.445 1.00 88.88 705 LYS A CA 1
ATOM 5543 C C . LYS A 1 705 ? -18.651 -24.924 26.265 1.00 88.88 705 LYS A C 1
ATOM 5545 O O . LYS A 1 705 ? -17.678 -25.598 26.594 1.00 88.88 705 LYS A O 1
ATOM 5550 N N . ALA A 1 706 ? -19.713 -25.446 25.659 1.00 85.94 706 ALA A N 1
ATOM 5551 C CA . ALA A 1 706 ? -19.864 -26.850 25.292 1.00 85.94 706 ALA A CA 1
ATOM 5552 C C . ALA A 1 706 ? -19.972 -26.979 23.763 1.00 85.94 706 ALA A C 1
ATOM 5554 O O . ALA A 1 706 ? -21.045 -26.864 23.163 1.00 85.94 706 ALA A O 1
ATOM 5555 N N . GLY A 1 707 ? -18.829 -27.187 23.104 1.00 85.81 707 GLY A N 1
ATOM 5556 C CA . GLY A 1 707 ? -18.740 -27.220 21.643 1.00 85.81 707 GLY A CA 1
ATOM 5557 C C . GLY A 1 707 ? -19.078 -25.860 21.026 1.00 85.81 707 GLY A C 1
ATOM 5558 O O . GLY A 1 707 ? -18.352 -24.889 21.221 1.00 85.81 707 GLY A O 1
ATOM 5559 N N . ALA A 1 708 ? -20.177 -25.794 20.272 1.00 83.19 708 ALA A N 1
ATOM 5560 C CA . ALA A 1 708 ? -20.681 -24.549 19.690 1.00 83.19 708 ALA A CA 1
ATOM 5561 C C . ALA A 1 708 ? -21.662 -23.799 20.609 1.00 83.19 708 ALA A C 1
ATOM 5563 O O . ALA A 1 708 ? -22.145 -22.742 20.217 1.00 83.19 708 ALA A O 1
ATOM 5564 N N . TRP A 1 709 ? -22.006 -24.333 21.783 1.00 88.00 709 TRP A N 1
ATOM 5565 C CA . TRP A 1 709 ? -22.972 -23.722 22.695 1.00 88.00 709 TRP A CA 1
ATOM 5566 C C . TRP A 1 709 ? -22.281 -22.955 23.817 1.00 88.00 709 TRP A C 1
ATOM 5568 O O . TRP A 1 709 ? -21.329 -23.456 24.406 1.00 88.00 709 TRP A O 1
ATOM 5578 N N . TYR A 1 710 ? -22.799 -21.768 24.112 1.00 90.56 710 TYR A N 1
ATOM 5579 C CA . TYR A 1 710 ? -22.380 -20.892 25.198 1.00 90.56 710 TYR A CA 1
ATOM 5580 C C . TYR A 1 710 ? -23.518 -20.755 26.209 1.00 90.56 710 TYR A C 1
ATOM 5582 O O . TYR A 1 710 ? -24.652 -20.500 25.799 1.00 90.56 710 TYR A O 1
ATOM 5590 N N . SER A 1 711 ? -23.235 -20.880 27.500 1.00 90.06 711 SER A N 1
ATOM 5591 C CA . SER A 1 711 ? -24.171 -20.584 28.591 1.00 90.06 711 SER A CA 1
ATOM 5592 C C . SER A 1 711 ? -23.572 -19.578 29.559 1.00 90.06 711 SER A C 1
ATOM 5594 O O . SER A 1 711 ? -22.361 -19.541 29.761 1.00 90.06 711 SER A O 1
ATOM 5596 N N . ILE A 1 712 ? -24.433 -18.757 30.160 1.00 88.19 712 ILE A N 1
ATOM 5597 C CA . ILE A 1 712 ? -24.040 -17.803 31.200 1.00 88.19 712 ILE A CA 1
ATOM 5598 C C . ILE A 1 712 ? -24.767 -18.209 32.491 1.00 88.19 712 ILE A C 1
ATOM 5600 O O . ILE A 1 712 ? -25.933 -17.836 32.659 1.00 88.19 712 ILE A O 1
ATOM 5604 N N . PRO A 1 713 ? -24.131 -19.002 33.377 1.00 86.19 713 PRO A N 1
ATOM 5605 C CA . PRO A 1 713 ? -24.754 -19.537 34.591 1.00 86.19 713 PRO A CA 1
ATOM 5606 C C . PRO A 1 713 ? -25.438 -18.478 35.458 1.00 86.19 713 PRO A C 1
ATOM 5608 O O . PRO A 1 713 ? -26.546 -18.693 35.939 1.00 86.19 713 PRO A O 1
ATOM 5611 N N . MET A 1 714 ? -24.840 -17.290 35.578 1.00 84.00 714 MET A N 1
ATOM 5612 C CA . MET A 1 714 ? -25.379 -16.208 36.409 1.00 84.00 714 MET A CA 1
ATOM 5613 C C . MET A 1 714 ? -26.734 -15.650 35.929 1.00 84.00 714 MET A C 1
ATOM 5615 O O . MET A 1 714 ? -27.396 -14.919 36.659 1.00 84.00 714 MET A O 1
ATOM 5619 N N . PHE A 1 715 ? -27.165 -15.980 34.706 1.00 87.50 715 PHE A N 1
ATOM 5620 C CA . PHE A 1 715 ? -28.462 -15.570 34.155 1.00 87.50 715 PHE A CA 1
ATOM 5621 C C . PHE A 1 715 ? -29.553 -16.645 34.287 1.00 87.50 715 PHE A C 1
ATOM 5623 O O . PHE A 1 715 ? -30.621 -16.483 33.699 1.00 87.50 715 PHE A O 1
ATOM 5630 N N . ALA A 1 716 ? -29.298 -17.730 35.027 1.00 81.06 716 ALA A N 1
ATOM 5631 C CA . ALA A 1 716 ? -30.228 -18.846 35.212 1.00 81.06 716 ALA A CA 1
ATOM 5632 C C . ALA A 1 716 ? -31.495 -18.491 36.019 1.00 81.06 716 ALA A C 1
ATOM 5634 O O . ALA A 1 716 ? -32.576 -18.996 35.714 1.00 81.06 716 ALA A O 1
ATOM 5635 N N . GLY A 1 717 ? -31.403 -17.594 37.011 1.00 74.69 717 GLY A N 1
ATOM 5636 C CA . GLY A 1 717 ? -32.520 -17.327 37.930 1.00 74.69 717 GLY A CA 1
ATOM 5637 C C . GLY A 1 717 ? -32.988 -18.612 38.632 1.00 74.69 717 GLY A C 1
ATOM 5638 O O . GLY A 1 717 ? -32.154 -19.372 39.113 1.00 74.69 717 GLY A O 1
ATOM 5639 N N . ASP A 1 718 ? -34.302 -18.875 38.636 1.00 67.62 718 ASP A N 1
ATOM 5640 C CA . ASP A 1 718 ? -34.918 -20.108 39.173 1.00 67.62 718 ASP A CA 1
ATOM 5641 C C . ASP A 1 718 ? -34.964 -21.281 38.158 1.00 67.62 718 ASP A C 1
ATOM 5643 O O . ASP A 1 718 ? -35.578 -22.316 38.427 1.00 67.62 718 ASP A O 1
ATOM 5647 N N . GLY A 1 719 ? -34.378 -21.124 36.964 1.00 72.75 719 GLY A N 1
ATOM 5648 C CA . GLY A 1 719 ? -34.426 -22.099 35.866 1.00 72.75 719 GLY A CA 1
ATOM 5649 C C . GLY A 1 719 ? -33.050 -22.458 35.298 1.00 72.75 719 GLY A C 1
ATOM 5650 O O . GLY A 1 719 ? -32.025 -22.273 35.944 1.00 72.75 719 GLY A O 1
ATOM 5651 N N . ASP A 1 720 ? -33.016 -22.990 34.071 1.00 77.06 720 ASP A N 1
ATOM 5652 C CA . ASP A 1 720 ? -31.763 -23.301 33.368 1.00 77.06 720 ASP A CA 1
ATOM 5653 C C . ASP A 1 720 ? -31.099 -22.037 32.782 1.00 77.06 720 ASP A C 1
ATOM 5655 O O . ASP A 1 720 ? -31.797 -21.143 32.286 1.00 77.06 720 ASP A O 1
ATOM 5659 N N . PRO A 1 721 ? -29.753 -21.964 32.734 1.00 81.75 721 PRO A N 1
ATOM 5660 C CA . PRO A 1 721 ? -29.059 -20.833 32.135 1.00 81.75 721 PRO A CA 1
ATOM 5661 C C . PRO A 1 721 ? -29.351 -20.715 30.632 1.00 81.75 721 PRO A C 1
ATOM 5663 O O . PRO A 1 721 ? -29.400 -21.728 29.922 1.00 81.75 721 PRO A O 1
ATOM 5666 N N . PRO A 1 722 ? -29.489 -19.484 30.104 1.00 83.50 722 PRO A N 1
ATOM 5667 C CA . PRO A 1 722 ? -29.728 -19.265 28.686 1.00 83.50 722 PRO A CA 1
ATOM 5668 C C . PRO A 1 722 ? -28.559 -19.802 27.852 1.00 83.50 722 PRO A C 1
ATOM 5670 O O . PRO A 1 722 ? -27.392 -19.537 28.151 1.00 83.50 722 PRO A O 1
ATOM 5673 N N . LYS A 1 723 ? -28.885 -20.554 26.793 1.00 87.88 723 LYS A N 1
ATOM 5674 C CA . LYS A 1 723 ? -27.919 -21.203 25.895 1.00 87.88 723 LYS A CA 1
ATOM 5675 C C . LYS A 1 723 ? -27.929 -20.554 24.514 1.00 87.88 723 LYS A C 1
ATOM 5677 O O . LYS A 1 723 ? -28.978 -20.414 23.887 1.00 87.88 723 LYS A O 1
ATOM 5682 N N . PHE A 1 724 ? -26.749 -20.234 23.999 1.00 90.56 724 PHE A N 1
ATOM 5683 C CA . PHE A 1 724 ? -26.546 -19.576 22.712 1.00 90.56 724 PHE A CA 1
ATOM 5684 C C . PHE A 1 724 ? -25.668 -20.430 21.808 1.00 90.56 724 PHE A C 1
ATOM 5686 O O . PHE A 1 724 ? -24.575 -20.835 22.185 1.00 90.56 724 PHE A O 1
ATOM 5693 N N . GLN A 1 725 ? -26.118 -20.683 20.585 1.00 86.62 725 GLN A N 1
ATOM 5694 C CA . GLN A 1 725 ? -25.321 -21.408 19.600 1.00 86.62 725 GLN A CA 1
ATOM 5695 C C . GLN A 1 725 ? -24.399 -20.434 18.846 1.00 86.62 725 GLN A C 1
ATOM 5697 O O . GLN A 1 725 ? -24.849 -19.698 17.967 1.00 86.62 725 GLN A O 1
ATOM 5702 N N . GLY A 1 726 ? -23.112 -20.454 19.181 1.00 83.31 726 GLY A N 1
ATOM 5703 C CA . GLY A 1 726 ? -22.045 -19.662 18.579 1.00 83.31 726 GLY A CA 1
ATOM 5704 C C . GLY A 1 726 ? -21.855 -18.287 19.224 1.00 83.31 726 GLY A C 1
ATOM 5705 O O . GLY A 1 726 ? -22.809 -17.656 19.685 1.00 83.31 726 GLY A O 1
ATOM 5706 N N . LEU A 1 727 ? -20.612 -17.791 19.182 1.00 81.56 727 LEU A N 1
ATOM 5707 C CA . LEU A 1 727 ? -20.213 -16.503 19.763 1.00 81.56 727 LEU A CA 1
ATOM 5708 C C . LEU A 1 727 ? -21.044 -15.334 19.213 1.00 81.56 727 LEU A C 1
ATOM 5710 O O . LEU A 1 727 ? -21.426 -14.442 19.958 1.00 81.56 727 LEU A O 1
ATOM 5714 N N . ALA A 1 728 ? -21.388 -15.366 17.922 1.00 79.06 728 ALA A N 1
ATOM 5715 C CA . ALA A 1 728 ? -22.158 -14.304 17.276 1.00 79.06 728 ALA A CA 1
ATOM 5716 C C . ALA A 1 728 ? -23.562 -14.122 17.883 1.00 79.06 728 ALA A C 1
ATOM 5718 O O . ALA A 1 728 ? -23.984 -12.990 18.107 1.00 79.06 728 ALA A O 1
ATOM 5719 N N . ARG A 1 729 ? -24.277 -15.217 18.190 1.00 83.00 729 ARG A N 1
ATOM 5720 C CA . ARG A 1 729 ? -25.612 -15.136 18.810 1.00 83.00 729 ARG A CA 1
ATOM 5721 C C . ARG A 1 729 ? -25.535 -14.614 20.239 1.00 83.00 729 ARG A C 1
ATOM 5723 O O . ARG A 1 729 ? -26.349 -13.777 20.612 1.00 83.00 729 ARG A O 1
ATOM 5730 N N . LEU A 1 730 ? -24.536 -15.063 20.996 1.00 87.12 730 LEU A N 1
ATOM 5731 C CA . LEU A 1 730 ? -24.253 -14.553 22.335 1.00 87.12 730 LEU A CA 1
ATOM 5732 C C . LEU A 1 730 ? -23.937 -13.046 22.303 1.00 87.12 730 LEU A C 1
ATOM 5734 O O . LEU A 1 730 ? -24.542 -12.268 23.037 1.00 87.12 730 LEU A O 1
ATOM 5738 N N . SER A 1 731 ? -23.039 -12.610 21.415 1.00 84.81 731 SER A N 1
ATOM 5739 C CA . SER A 1 731 ? -22.697 -11.192 21.271 1.00 84.81 731 SER A CA 1
ATOM 5740 C C . SER A 1 731 ? -23.895 -10.342 20.842 1.00 84.81 731 SER A C 1
ATOM 5742 O O . SER A 1 731 ? -24.039 -9.227 21.332 1.00 84.81 731 SER A O 1
ATOM 5744 N N . ASN A 1 732 ? -24.761 -10.840 19.954 1.00 84.81 732 ASN A N 1
ATOM 5745 C CA . ASN A 1 732 ? -25.973 -10.120 19.550 1.00 84.81 732 ASN A CA 1
ATOM 5746 C C . ASN A 1 732 ? -26.971 -9.999 20.705 1.00 84.81 732 ASN A C 1
ATOM 5748 O O . ASN A 1 732 ? -27.450 -8.901 20.965 1.00 84.81 732 ASN A O 1
ATOM 5752 N N . PHE A 1 733 ? -27.200 -11.079 21.458 1.00 89.19 733 PHE A N 1
ATOM 5753 C CA . PHE A 1 733 ? -28.040 -11.042 22.654 1.00 89.19 733 PHE A CA 1
ATOM 5754 C C . PHE A 1 733 ? -27.556 -9.990 23.661 1.00 89.19 733 PHE A C 1
ATOM 5756 O O . PHE A 1 733 ? -28.354 -9.199 24.154 1.00 89.19 733 PHE A O 1
ATOM 5763 N N . LEU A 1 734 ? -26.249 -9.929 23.932 1.00 88.81 734 LEU A N 1
ATOM 5764 C CA . LEU A 1 734 ? -25.686 -8.943 24.857 1.00 88.81 734 LEU A CA 1
ATOM 5765 C C . LEU A 1 734 ? -25.751 -7.504 24.316 1.00 88.81 734 LEU A C 1
ATOM 5767 O O . LEU A 1 734 ? -25.946 -6.575 25.092 1.00 88.81 734 LEU A O 1
ATOM 5771 N N . LYS A 1 735 ? -25.643 -7.303 22.994 1.00 84.38 735 LYS A N 1
ATOM 5772 C CA . LYS A 1 735 ? -25.857 -5.987 22.359 1.00 84.38 735 LYS A CA 1
ATOM 5773 C C . LYS A 1 735 ? -27.304 -5.514 22.480 1.00 84.38 735 LYS A C 1
ATOM 5775 O O . LYS A 1 735 ? -27.537 -4.327 22.677 1.00 84.38 735 LYS A O 1
ATOM 5780 N N . GLU A 1 736 ? -28.256 -6.433 22.352 1.00 88.19 736 GLU A N 1
ATOM 5781 C CA . GLU A 1 736 ? -29.692 -6.161 22.488 1.00 88.19 736 GLU A CA 1
ATOM 5782 C C . GLU A 1 736 ? -30.127 -6.002 23.954 1.00 88.19 736 GLU A C 1
ATOM 5784 O O . GLU A 1 736 ? -31.178 -5.424 24.215 1.00 88.19 736 GLU A O 1
ATOM 5789 N N . ASN A 1 737 ? -29.311 -6.461 24.914 1.00 88.62 737 ASN A N 1
ATOM 5790 C CA . ASN A 1 737 ? -29.584 -6.390 26.353 1.00 88.62 737 ASN A CA 1
ATOM 5791 C C . ASN A 1 737 ? -28.426 -5.705 27.116 1.00 88.62 737 ASN A C 1
ATOM 5793 O O . ASN A 1 737 ? -27.684 -6.385 27.835 1.00 88.62 737 ASN A O 1
ATOM 5797 N N . PRO A 1 738 ? -28.266 -4.369 27.007 1.00 85.62 738 PRO A N 1
ATOM 5798 C CA . PRO A 1 738 ? -27.160 -3.636 27.631 1.00 85.62 738 PRO A CA 1
ATOM 5799 C C . PRO A 1 738 ? -27.069 -3.816 29.151 1.00 85.62 738 PRO A C 1
ATOM 5801 O O . PRO A 1 738 ? -25.966 -3.882 29.689 1.00 85.62 738 PRO A O 1
ATOM 5804 N N . ASP A 1 739 ? -28.207 -3.956 29.838 1.00 88.25 739 ASP A N 1
ATOM 5805 C CA . ASP A 1 739 ? -28.248 -4.174 31.289 1.00 88.25 739 ASP A CA 1
ATOM 5806 C C . ASP A 1 739 ? -27.584 -5.501 31.683 1.00 88.25 739 ASP A C 1
ATOM 5808 O O . ASP A 1 739 ? -26.821 -5.558 32.645 1.00 88.25 739 ASP A O 1
ATOM 5812 N N . LYS A 1 740 ? -27.797 -6.558 30.887 1.00 88.25 740 LYS A N 1
ATOM 5813 C CA . LYS A 1 740 ? -27.158 -7.868 31.091 1.00 88.25 740 LYS A CA 1
ATOM 5814 C C . LYS A 1 740 ? -25.673 -7.837 30.748 1.00 88.25 740 LYS A C 1
ATOM 5816 O O . LYS A 1 740 ? -24.875 -8.437 31.458 1.00 88.25 740 LYS A O 1
ATOM 5821 N N . LEU A 1 741 ? -25.286 -7.129 29.685 1.00 88.50 741 LEU A N 1
ATOM 5822 C CA . LEU A 1 741 ? -23.871 -6.928 29.364 1.00 88.50 741 LEU A CA 1
ATOM 5823 C C . LEU A 1 741 ? -23.144 -6.210 30.507 1.00 88.50 741 LEU A C 1
ATOM 5825 O O . LEU A 1 741 ? -22.054 -6.629 30.885 1.00 88.50 741 LEU A O 1
ATOM 5829 N N . LYS A 1 742 ? -23.768 -5.175 31.079 1.00 87.00 742 LYS A N 1
ATOM 5830 C CA . LYS A 1 742 ? -23.230 -4.445 32.228 1.00 87.00 742 LYS A CA 1
ATOM 5831 C C . LYS A 1 742 ? -23.137 -5.330 33.469 1.00 87.00 742 LYS A C 1
ATOM 5833 O O . LYS A 1 742 ? -22.115 -5.302 34.137 1.00 87.00 742 LYS A O 1
ATOM 5838 N N . GLN A 1 743 ? -24.157 -6.146 33.746 1.00 89.00 743 GLN A N 1
ATOM 5839 C CA . GLN A 1 743 ? -24.125 -7.112 34.847 1.00 89.00 743 GLN A CA 1
ATOM 5840 C C . GLN A 1 743 ? -22.955 -8.101 34.706 1.00 89.00 743 GLN A C 1
ATOM 5842 O O . GLN A 1 743 ? -22.231 -8.330 35.669 1.00 89.00 743 GLN A O 1
ATOM 5847 N N . LEU A 1 744 ? -22.734 -8.639 33.501 1.00 88.62 744 LEU A N 1
ATOM 5848 C CA . LEU A 1 744 ? -21.602 -9.524 33.216 1.00 88.62 744 LEU A CA 1
ATOM 5849 C C . LEU A 1 744 ? -20.253 -8.800 33.355 1.00 88.62 744 LEU A C 1
ATOM 5851 O O . LEU A 1 744 ? -19.305 -9.369 33.885 1.00 88.62 744 LEU A O 1
ATOM 5855 N N . GLU A 1 745 ? -20.153 -7.552 32.888 1.00 88.00 745 GLU A N 1
ATOM 5856 C CA . GLU A 1 745 ? -18.947 -6.736 33.067 1.00 88.00 745 GLU A CA 1
ATOM 5857 C C . GLU A 1 745 ? -18.639 -6.500 34.552 1.00 88.00 745 GLU A C 1
ATOM 5859 O O . GLU A 1 745 ? -17.486 -6.634 34.954 1.00 88.00 745 GLU A O 1
ATOM 5864 N N . THR A 1 746 ? -19.650 -6.170 35.364 1.00 86.94 746 THR A N 1
ATOM 5865 C CA . THR A 1 746 ? -19.498 -5.978 36.813 1.00 86.94 746 THR A CA 1
ATOM 5866 C C . THR A 1 746 ? -18.972 -7.241 37.484 1.00 86.94 746 THR A C 1
ATOM 5868 O O . THR A 1 746 ? -17.981 -7.162 38.196 1.00 86.94 746 THR A O 1
ATOM 5871 N N . GLU A 1 747 ? -19.531 -8.408 37.170 1.00 87.69 747 GLU A N 1
ATOM 5872 C CA . GLU A 1 747 ? -19.053 -9.678 37.727 1.00 87.69 747 GLU A CA 1
ATOM 5873 C C . GLU A 1 747 ? -17.596 -9.969 37.352 1.00 87.69 747 GLU A C 1
ATOM 5875 O O . GLU A 1 747 ? -16.781 -10.339 38.194 1.00 87.69 747 GLU A O 1
ATOM 5880 N N . VAL A 1 748 ? -17.231 -9.757 36.081 1.00 86.44 748 VAL A N 1
ATOM 5881 C CA . VAL A 1 748 ? -15.840 -9.914 35.635 1.00 86.44 748 VAL A CA 1
ATOM 5882 C C . VAL A 1 748 ? -14.913 -8.977 36.413 1.00 86.44 748 VAL A C 1
ATOM 5884 O O . VAL A 1 748 ? -13.800 -9.363 36.769 1.00 86.44 748 VAL A O 1
ATOM 5887 N N . ARG A 1 749 ? -15.351 -7.743 36.677 1.00 83.75 749 ARG A N 1
ATOM 5888 C CA . ARG A 1 749 ? -14.582 -6.772 37.461 1.00 83.75 749 ARG A CA 1
ATOM 5889 C C . ARG A 1 749 ? -14.439 -7.214 38.914 1.00 83.75 749 ARG A C 1
ATOM 5891 O O . ARG A 1 749 ? -13.321 -7.161 39.409 1.00 83.75 749 ARG A O 1
ATOM 5898 N N . ASP A 1 750 ? -15.497 -7.706 39.545 1.00 83.12 750 ASP A N 1
ATOM 5899 C CA . ASP A 1 750 ? -15.482 -8.145 40.947 1.00 83.12 750 ASP A CA 1
ATOM 5900 C C . ASP A 1 750 ? -14.583 -9.375 41.169 1.00 83.12 750 ASP A C 1
ATOM 5902 O O . ASP A 1 750 ? -13.922 -9.490 42.199 1.00 83.12 750 ASP A O 1
ATOM 5906 N N . VAL A 1 751 ? -14.488 -10.273 40.181 1.00 80.31 751 VAL A N 1
ATOM 5907 C CA . VAL A 1 751 ? -13.599 -11.448 40.244 1.00 80.31 751 VAL A CA 1
ATOM 5908 C C . VAL A 1 751 ? -12.117 -11.069 40.141 1.00 80.31 751 VAL A C 1
ATOM 5910 O O . VAL A 1 751 ? -11.260 -11.764 40.694 1.00 80.31 751 VAL A O 1
ATOM 5913 N N . VAL A 1 752 ? -11.783 -10.011 39.394 1.00 72.75 752 VAL A N 1
ATOM 5914 C CA . VAL A 1 752 ? -10.399 -9.759 38.949 1.00 72.75 752 VAL A CA 1
ATOM 5915 C C . VAL A 1 752 ? -9.781 -8.492 39.540 1.00 72.75 752 VAL A C 1
ATOM 5917 O O . VAL A 1 752 ? -8.556 -8.404 39.655 1.00 72.75 752 VAL A O 1
ATOM 5920 N N . LEU A 1 753 ? -10.591 -7.506 39.919 1.00 65.81 753 LEU A N 1
ATOM 5921 C CA . LEU A 1 753 ? -10.126 -6.285 40.565 1.00 65.81 753 LEU A CA 1
ATOM 5922 C C . LEU A 1 753 ? -10.264 -6.446 42.085 1.00 65.81 753 LEU A C 1
ATOM 5924 O O . LEU A 1 753 ? -11.335 -6.813 42.558 1.00 65.81 753 LEU A O 1
ATOM 5928 N N . PRO A 1 754 ? -9.208 -6.178 42.871 1.00 53.91 754 PRO A N 1
ATOM 5929 C CA . PRO A 1 754 ? -9.312 -6.236 44.321 1.00 53.91 754 PRO A CA 1
ATOM 5930 C C . PRO A 1 754 ? -10.364 -5.227 44.800 1.00 53.91 754 PRO A C 1
ATOM 5932 O O . PRO A 1 754 ? -10.233 -4.025 44.560 1.00 53.91 754 PRO A O 1
ATOM 5935 N N . THR A 1 755 ? -11.402 -5.709 45.485 1.00 43.22 755 THR A N 1
ATOM 5936 C CA . THR A 1 755 ? -12.271 -4.857 46.300 1.00 43.22 755 THR A CA 1
ATOM 5937 C C . THR A 1 755 ? -11.396 -4.221 47.368 1.00 43.22 755 THR A C 1
ATOM 5939 O O . THR A 1 755 ? -10.710 -4.941 48.091 1.00 43.22 755 THR A O 1
ATOM 5942 N N . GLY A 1 756 ? -11.357 -2.889 47.417 1.00 42.84 756 GLY A N 1
ATOM 5943 C CA . GLY A 1 756 ? -10.525 -2.168 48.374 1.00 42.84 756 GLY A CA 1
ATOM 5944 C C . GLY A 1 756 ? -10.831 -2.594 49.810 1.00 42.84 756 GLY A C 1
ATOM 5945 O O . GLY A 1 756 ? -11.897 -2.267 50.325 1.00 42.84 756 GLY A O 1
ATOM 5946 N N . GLU A 1 757 ? -9.881 -3.300 50.420 1.00 27.67 757 GLU A N 1
ATOM 5947 C CA . GLU A 1 757 ? -9.636 -3.305 51.865 1.00 27.67 757 GLU A CA 1
ATOM 5948 C C . GLU A 1 757 ? -8.390 -2.470 52.163 1.00 27.67 757 GLU A C 1
ATOM 5950 O O . GLU A 1 757 ? -7.390 -2.601 51.412 1.00 27.67 757 GLU A O 1
#

pLDDT: mean 78.97, std 14.97, range [27.67, 98.19]